Protein 2WKK (pdb70)

Radius of gyration: 25.75 Å; Cα contacts (8 Å, |Δi|>4): 1675; chains: 4; bounding box: 74×41×67 Å

Solvent-accessible surface area: 24661 Å² total; per-residue (Å²): 72,2,21,15,0,71,37,100,80,84,17,158,12,91,114,73,3,88,48,19,2,1,0,12,4,28,2,28,46,49,58,81,179,7,28,67,0,21,0,13,0,23,6,91,43,96,20,10,5,0,19,0,3,0,55,29,87,86,71,23,0,1,1,4,6,65,99,101,144,30,93,110,30,103,81,72,114,34,78,32,49,149,26,17,77,76,66,34,1,25,3,20,0,15,2,6,21,69,20,7,10,0,20,10,33,104,53,99,10,24,52,0,89,32,81,25,152,77,56,2,16,8,0,11,0,61,10,188,77,16,0,16,15,52,0,0,0,0,8,19,14,46,85,30,7,56,19,0,27,82,49,4,25,16,0,73,43,95,82,91,19,160,10,114,100,76,2,92,57,27,2,0,0,12,4,26,3,25,32,53,63,90,188,9,25,64,0,16,0,20,0,22,6,91,45,96,19,14,4,0,20,0,3,0,46,32,82,106,76,10,0,1,0,4,6,66,99,100,141,30,92,114,30,109,83,68,133,31,78,32,58,156,25,15,110,76,73,37,1,24,2,21,0,13,2,10,32,61,37,7,9,0,18,8,14,90,50,90,12,20,56,0,92,42,86,28,197,76,56,2,14,10,0,16,2,78,4,189,82,17,1,7,13,47,0,0,0,0,8,20,14,44,99,24,10,60,20,2,20,97,73,3,21,15,0,76,43,94,83,88,17,159,10,121,118,74,3,92,56,28,2,1,0,14,4,28,3,23,33,49,62,85,144,8,28,64,0,20,0,12,0,22,6,91,43,101,20,13,4,0,20,0,3,0,47,32,82,104,76,12,0,2,0,3,6,65,98,101,143,32,93,109,30,106,82,66,129,33,85,33,52,154,29,17,105,74,71,38,2,24,2,24,0,16,2,8,32,76,20,7,11,0,24,5,10,102,48,94,13,23,53,0,89,50,86,24,127,74,58,2,19,8,0,9,0,61,9,187,91,15,0,9,13,46,0,0,0,0,8,21,16,45,95,25,7,58,18,0,25,78,48,2,17,14,0,77,43,88,84,89,19,154,11,118,118,73,3,88,46,17,2,0,0,14,3,27,3,27,34,56,61,92,180,8,27,66,0,19,0,12,0,22,6,95,44,98,21,13,5,0,21,0,3,0,51,38,82,94,76,9,0,1,1,3,4,65,97,101,142,34,92,109,32,105,83,67,120,32,82,34,51,149,29,18,79,74,71,38,1,25,2,21,0,13,2,9,31,77,16,6,8,0,24,13,37,102,58,98,11,23,51,0,87,47,82,25,203,77,57,2,13,9,0,9,0,60,7,168,84,14,2,7,15,47,0,0,0,0,8,19,7,44,85,27,12,60,17,3,13,108

Organism: Coprinopsis cinerea (NCBI:txid5346)

Structure (mmCIF, N/CA/C/O backbone):
data_2WKK
#
_entry.id   2WKK
#
_cell.length_a   66.210
_cell.length_b   80.620
_cell.length_c   120.630
_cell.angle_alpha   90.00
_cell.angle_beta   90.00
_cell.angle_gamma   90.00
#
_symmetry.space_group_name_H-M   'P 21 21 21'
#
loop_
_entity.id
_entity.type
_entity.pdbx_description
1 polymer GALECTIN-2
2 branched beta-D-galactopyranose-(1-4)-alpha-L-fucopyranose
3 branched beta-D-galactopyranose-(1-4)-alpha-L-fucopyranose-(1-6)-2-acetamido-2-deoxy-beta-D-glucopyranose
4 branched beta-D-galactopyranose-(1-2)-alpha-L-fucopyranose
5 non-polymer GLYCEROL
6 non-polymer 'MAGNESIUM ION'
7 water water
#
loop_
_atom_site.group_PDB
_atom_site.id
_atom_site.type_symbol
_atom_site.label_atom_id
_atom_site.label_alt_id
_atom_site.label_comp_id
_atom_site.label_asym_id
_atom_site.label_entity_id
_atom_site.label_seq_id
_atom_site.pdbx_PDB_ins_code
_atom_site.Cartn_x
_atom_site.Cartn_y
_atom_site.Cartn_z
_atom_site.occupancy
_atom_site.B_iso_or_equiv
_atom_site.auth_seq_id
_atom_site.auth_comp_id
_atom_site.auth_asym_id
_atom_site.auth_atom_id
_atom_site.pdbx_PDB_model_num
ATOM 1 N N . MET A 1 1 ? 6.629 -24.927 21.875 1.00 13.29 1 MET A N 1
ATOM 2 C CA . MET A 1 1 ? 6.573 -25.326 20.472 1.00 11.96 1 MET A CA 1
ATOM 3 C C . MET A 1 1 ? 6.580 -24.091 19.570 1.00 12.14 1 MET A C 1
ATOM 4 O O . MET A 1 1 ? 5.777 -23.174 19.762 1.00 11.87 1 MET A O 1
ATOM 9 N N . LEU A 1 2 ? 7.493 -24.072 18.597 1.00 11.38 2 LEU A N 1
ATOM 10 C CA . LEU A 1 2 ? 7.632 -22.959 17.659 1.00 10.86 2 LEU A CA 1
ATOM 11 C C . LEU A 1 2 ? 6.857 -23.208 16.373 1.00 12.04 2 LEU A C 1
ATOM 12 O O . LEU A 1 2 ? 6.980 -24.276 15.760 1.00 12.92 2 LEU A O 1
ATOM 17 N N . TYR A 1 3 ? 6.059 -22.218 15.972 1.00 11.45 3 TYR A N 1
ATOM 18 C CA . TYR A 1 3 ? 5.374 -22.248 14.686 1.00 11.09 3 TYR A CA 1
ATOM 19 C C . TYR A 1 3 ? 5.713 -20.996 13.893 1.00 9.57 3 TYR A C 1
ATOM 20 O O . TYR A 1 3 ? 5.976 -19.931 14.462 1.00 10.41 3 TYR A O 1
ATOM 29 N N . HIS A 1 4 ? 5.702 -21.130 12.571 1.00 10.95 4 HIS A N 1
ATOM 30 C CA . HIS A 1 4 ? 5.771 -19.977 11.686 1.00 11.71 4 HIS A CA 1
ATOM 31 C C . HIS A 1 4 ? 4.406 -19.799 11.026 1.00 12.40 4 HIS A C 1
ATOM 32 O O . HIS A 1 4 ? 3.978 -20.596 10.179 1.00 14.73 4 HIS A O 1
ATOM 39 N N . LEU A 1 5 ? 3.720 -18.748 11.451 1.00 10.85 5 LEU A N 1
ATOM 40 C CA . LEU A 1 5 ? 2.360 -18.481 11.015 1.00 10.36 5 LEU A CA 1
ATOM 41 C C . LEU A 1 5 ? 2.369 -17.425 9.920 1.00 10.76 5 LEU A C 1
ATOM 42 O O . LEU A 1 5 ? 2.695 -16.261 10.170 1.00 11.81 5 LEU A O 1
ATOM 47 N N . PHE A 1 6 ? 2.029 -17.841 8.699 1.00 11.24 6 PHE A N 1
ATOM 48 C CA . PHE A 1 6 ? 2.064 -16.936 7.552 1.00 10.68 6 PHE A CA 1
ATOM 49 C C . PHE A 1 6 ? 0.767 -16.155 7.368 1.00 10.73 6 PHE A C 1
ATOM 50 O O . PHE A 1 6 ? -0.311 -16.617 7.761 1.00 11.59 6 PHE A O 1
ATOM 58 N N . VAL A 1 7 ? 0.876 -14.974 6.761 1.00 10.93 7 VAL A N 1
ATOM 59 C CA . VAL A 1 7 ? -0.301 -14.163 6.438 1.00 12.91 7 VAL A CA 1
ATOM 60 C C . VAL A 1 7 ? -1.255 -14.933 5.525 1.00 12.10 7 VAL A C 1
ATOM 61 O O . VAL A 1 7 ? -0.825 -15.598 4.569 1.00 12.20 7 VAL A O 1
ATOM 65 N N . ASN A 1 8 ? -2.551 -14.816 5.815 1.00 10.86 8 ASN A N 1
ATOM 66 C CA . ASN A 1 8 ? -3.608 -15.504 5.068 1.00 12.01 8 ASN A CA 1
ATOM 67 C C . ASN A 1 8 ? -3.418 -17.016 5.098 1.00 11.69 8 ASN A C 1
ATOM 68 O O . ASN A 1 8 ? -3.617 -17.711 4.097 1.00 15.90 8 ASN A O 1
ATOM 73 N N . ASN A 1 9 ? -3.051 -17.510 6.276 1.00 12.15 9 ASN A N 1
ATOM 74 C CA . ASN A 1 9 ? -2.783 -18.924 6.481 1.00 11.93 9 ASN A CA 1
ATOM 75 C C . ASN A 1 9 ? -3.039 -19.214 7.957 1.00 11.41 9 ASN A C 1
ATOM 76 O O . ASN A 1 9 ? -3.540 -18.355 8.692 1.00 12.61 9 ASN A O 1
ATOM 81 N N . GLN A 1 10 ? -2.733 -20.429 8.386 1.00 12.28 10 GLN A N 1
ATOM 82 C CA . GLN A 1 10 ? -2.955 -20.814 9.775 1.00 11.69 10 GLN A CA 1
ATOM 83 C C . GLN A 1 10 ? -1.918 -21.849 10.153 1.00 12.40 10 GLN A C 1
ATOM 84 O O . GLN A 1 10 ? -1.221 -22.392 9.289 1.00 13.58 10 GLN A O 1
ATOM 90 N N . VAL A 1 11 ? -1.805 -22.105 11.448 1.00 12.31 11 VAL A N 1
ATOM 91 C CA . VAL A 1 11 ? -1.018 -23.232 11.924 1.00 12.38 11 VAL A CA 1
ATOM 92 C C . VAL A 1 11 ? -1.910 -24.147 12.756 1.00 12.82 11 VAL A C 1
ATOM 93 O O . VAL A 1 11 ? -2.676 -23.682 13.605 1.00 14.36 11 VAL A O 1
ATOM 97 N N . LYS A 1 12 ? -1.835 -25.444 12.468 1.00 13.16 12 LYS A N 1
ATOM 98 C CA . LYS A 1 12 ? -2.510 -26.466 13.260 1.00 14.32 12 LYS A CA 1
ATOM 99 C C . LYS A 1 12 ? -1.631 -26.810 14.449 1.00 14.41 12 LYS A C 1
ATOM 100 O O . LYS A 1 12 ? -0.472 -27.225 14.287 1.00 14.43 12 LYS A O 1
ATOM 106 N N . LEU A 1 13 ? -2.178 -26.644 15.648 1.00 13.27 13 LEU A N 1
ATOM 107 C CA . LEU A 1 13 ? -1.392 -26.851 16.864 1.00 12.74 13 LEU A CA 1
ATOM 108 C C . LEU A 1 13 ? -1.177 -28.335 17.136 1.00 14.65 13 LEU A C 1
ATOM 109 O O . LEU A 1 13 ? -2.058 -29.163 16.872 1.00 17.00 13 LEU A O 1
ATOM 114 N N . GLN A 1 14 ? -0.005 -28.662 17.671 1.00 15.10 14 GLN A N 1
ATOM 115 C CA . GLN A 1 14 ? 0.334 -30.038 18.002 1.00 15.70 14 GLN A CA 1
ATOM 116 C C . GLN A 1 14 ? -0.518 -30.556 19.157 1.00 16.40 14 GLN A C 1
ATOM 117 O O . GLN A 1 14 ? -0.779 -31.755 19.260 1.00 19.25 14 GLN A O 1
ATOM 120 N N . ASN A 1 15 ? -0.935 -29.638 20.024 1.00 15.79 15 ASN A N 1
ATOM 121 C CA . ASN A 1 15 ? -1.754 -29.945 21.188 1.00 18.25 15 ASN A CA 1
ATOM 122 C C . ASN A 1 15 ? -2.780 -28.847 21.355 1.00 15.62 15 ASN A C 1
ATOM 123 O O . ASN A 1 15 ? -2.565 -27.739 20.872 1.00 16.78 15 ASN A O 1
ATOM 128 N N . ASP A 1 16 ? -3.884 -29.143 22.038 1.00 16.15 16 ASP A N 1
ATOM 129 C CA . ASP A 1 16 ? -4.909 -28.134 22.271 1.00 16.39 16 ASP A CA 1
ATOM 130 C C . ASP A 1 16 ? -4.354 -26.931 23.021 1.00 15.22 16 ASP A C 1
ATOM 131 O O . ASP A 1 16 ? -3.566 -27.080 23.961 1.00 16.46 16 ASP A O 1
ATOM 136 N N . PHE A 1 17 ? -4.756 -25.740 22.593 1.00 13.71 17 PHE A N 1
ATOM 137 C CA . PHE A 1 17 ? -4.542 -24.517 23.363 1.00 13.08 17 PHE A CA 1
ATOM 138 C C . PHE A 1 17 ? -5.692 -24.432 24.358 1.00 12.55 17 PHE A C 1
ATOM 139 O O . PHE A 1 17 ? -6.851 -24.279 23.960 1.00 14.20 17 PHE A O 1
ATOM 147 N N . LYS A 1 18 ? -5.370 -24.542 25.644 1.00 13.01 18 LYS A N 1
ATOM 148 C CA . LYS A 1 18 ? -6.369 -24.742 26.690 1.00 13.41 18 LYS A CA 1
ATOM 149 C C . LYS A 1 18 ? -5.896 -24.035 27.959 1.00 13.28 18 LYS A C 1
ATOM 150 O O . LYS A 1 18 ? -4.834 -23.417 27.953 1.00 13.64 18 LYS A O 1
ATOM 156 N N . PRO A 1 19 ? -6.664 -24.126 29.057 1.00 13.68 19 PRO A N 1
ATOM 157 C CA . PRO A 1 19 ? -6.230 -23.399 30.254 1.00 13.93 19 PRO A CA 1
ATOM 158 C C . PRO A 1 19 ? -4.759 -23.634 30.627 1.00 13.33 19 PRO A C 1
ATOM 159 O O . PRO A 1 19 ? -4.275 -24.769 30.600 1.00 14.43 19 PRO A O 1
ATOM 163 N N . GLU A 1 20 ? -4.081 -22.540 30.971 1.00 12.55 20 GLU A N 1
ATOM 164 C CA . GLU A 1 20 ? -2.642 -22.495 31.265 1.00 12.32 20 GLU A CA 1
ATOM 165 C C . GLU A 1 20 ? -1.787 -22.260 30.019 1.00 11.95 20 GLU A C 1
ATOM 166 O O . GLU A 1 20 ? -0.619 -21.882 30.138 1.00 13.50 20 GLU A O 1
ATOM 172 N N . SER A 1 21 ? -2.356 -22.461 28.829 1.00 11.64 21 SER A N 1
ATOM 173 C CA . SER A 1 21 ? -1.582 -22.277 27.598 1.00 10.29 21 SER A CA 1
ATOM 174 C C . SER A 1 21 ? -1.209 -20.824 27.349 1.00 10.12 21 SER A C 1
ATOM 175 O O . SER A 1 21 ? -1.960 -19.908 27.696 1.00 11.46 21 SER A O 1
ATOM 178 N N . VAL A 1 22 ? -0.047 -20.626 26.732 1.00 10.98 22 VAL A N 1
ATOM 179 C CA . VAL A 1 22 ? 0.458 -19.294 26.419 1.00 11.00 22 VAL A CA 1
ATOM 180 C C . VAL A 1 22 ? 0.913 -19.265 24.965 1.00 10.99 22 VAL A C 1
ATOM 181 O O . VAL A 1 22 ? 1.655 -20.145 24.541 1.00 11.05 22 VAL A O 1
ATOM 185 N N . ALA A 1 23 ? 0.476 -18.263 24.207 1.00 11.60 23 ALA A N 1
ATOM 186 C CA . ALA A 1 23 ? 0.933 -18.077 22.832 1.00 11.57 23 ALA A CA 1
ATOM 187 C C . ALA A 1 23 ? 1.653 -16.741 22.750 1.00 10.77 23 ALA A C 1
ATOM 188 O O . ALA A 1 23 ? 1.047 -15.699 22.980 1.00 12.26 23 ALA A O 1
ATOM 190 N N . ALA A 1 24 ? 2.948 -16.776 22.450 1.00 10.65 24 ALA A N 1
ATOM 191 C CA . ALA A 1 24 ? 3.737 -15.562 22.317 1.00 11.03 24 ALA A CA 1
ATOM 192 C C . ALA A 1 24 ? 3.999 -15.321 20.836 1.00 11.14 24 ALA A C 1
ATOM 193 O O . ALA A 1 24 ? 4.804 -16.014 20.214 1.00 11.33 24 ALA A O 1
ATOM 195 N N . ILE A 1 25 ? 3.286 -14.347 20.279 1.00 10.90 25 ILE A N 1
ATOM 196 C CA . ILE A 1 25 ? 3.380 -14.016 18.862 1.00 9.84 25 ILE A CA 1
ATOM 197 C C . ILE A 1 25 ? 4.329 -12.836 18.720 1.00 10.34 25 ILE A C 1
ATOM 198 O O . ILE A 1 25 ? 4.146 -11.812 19.384 1.00 12.28 25 ILE A O 1
ATOM 203 N N . ARG A 1 26 ? 5.343 -12.975 17.868 1.00 10.07 26 ARG A N 1
ATOM 204 C CA . ARG A 1 26 ? 6.318 -11.907 17.666 1.00 9.89 26 ARG A CA 1
ATOM 205 C C . ARG A 1 26 ? 6.563 -11.654 16.188 1.00 9.84 26 ARG A C 1
ATOM 206 O O . ARG A 1 26 ? 6.728 -12.588 15.409 1.00 10.55 26 ARG A O 1
ATOM 214 N N . SER A 1 27 ? 6.575 -10.380 15.818 1.00 10.12 27 SER A N 1
ATOM 215 C CA . SER A 1 27 ? 6.802 -9.969 14.443 1.00 8.90 27 SER A CA 1
ATOM 216 C C . SER A 1 27 ? 8.229 -9.461 14.253 1.00 10.46 27 SER A C 1
ATOM 217 O O . SER A 1 27 ? 8.785 -8.809 15.140 1.00 11.76 27 SER A O 1
ATOM 220 N N . SER A 1 28 ? 8.815 -9.756 13.099 1.00 10.68 28 SER A N 1
ATOM 221 C CA . SER A 1 28 ? 10.153 -9.260 12.787 1.00 11.47 28 SER A CA 1
ATOM 222 C C . SER A 1 28 ? 10.111 -7.849 12.203 1.00 12.36 28 SER A C 1
ATOM 223 O O . SER A 1 28 ? 11.158 -7.254 11.926 1.00 14.64 28 SER A O 1
ATOM 226 N N . ALA A 1 29 ? 8.903 -7.325 11.994 1.00 11.54 29 ALA A N 1
ATOM 227 C CA . ALA A 1 29 ? 8.750 -5.987 11.435 1.00 12.25 29 ALA A CA 1
ATOM 228 C C . ALA A 1 29 ? 7.476 -5.290 11.891 1.00 11.70 29 ALA A C 1
ATOM 229 O O . ALA A 1 29 ? 6.566 -5.901 12.450 1.00 14.01 29 ALA A O 1
ATOM 231 N N . PHE A 1 30 ? 7.425 -3.991 11.648 1.00 13.40 30 PHE A N 1
ATOM 232 C CA . PHE A 1 30 ? 6.206 -3.243 11.881 1.00 14.16 30 PHE A CA 1
ATOM 233 C C . PHE A 1 30 ? 6.002 -2.307 10.706 1.00 14.71 30 PHE A C 1
ATOM 234 O O . PHE A 1 30 ? 6.831 -1.429 10.455 1.00 17.51 30 PHE A O 1
ATOM 242 N N . ASN A 1 31 ? 4.921 -2.523 9.962 1.00 14.05 31 ASN A N 1
ATOM 243 C CA . ASN A 1 31 ? 4.575 -1.634 8.858 1.00 15.67 31 ASN A CA 1
ATOM 244 C C . ASN A 1 31 ? 3.488 -0.680 9.304 1.00 16.32 31 ASN A C 1
ATOM 245 O O . ASN A 1 31 ? 2.314 -1.022 9.265 1.00 15.58 31 ASN A O 1
ATOM 250 N N . SER A 1 32 ? 3.871 0.518 9.732 1.00 17.90 32 SER A N 1
ATOM 251 C CA . SER A 1 32 ? 2.885 1.432 10.309 1.00 19.29 32 SER A CA 1
ATOM 252 C C . SER A 1 32 ? 1.817 1.880 9.307 1.00 19.32 32 SER A C 1
ATOM 253 O O . SER A 1 32 ? 0.768 2.385 9.713 1.00 22.36 32 SER A O 1
ATOM 256 N N . LYS A 1 33 ? 2.077 1.690 8.012 1.00 18.24 33 LYS A N 1
ATOM 257 C CA . LYS A 1 33 ? 1.082 1.973 6.971 1.00 19.30 33 LYS A CA 1
ATOM 258 C C . LYS A 1 33 ? 0.166 0.779 6.679 1.00 18.71 33 LYS A C 1
ATOM 259 O O . LYS A 1 33 ? -0.661 0.828 5.762 1.00 21.13 33 LYS A O 1
ATOM 265 N N . GLY A 1 34 ? 0.317 -0.294 7.447 1.00 16.81 34 GLY A N 1
ATOM 266 C CA . GLY A 1 34 ? -0.479 -1.492 7.253 1.00 16.34 34 GLY A CA 1
ATOM 267 C C . GLY A 1 34 ? -1.957 -1.274 7.504 1.00 15.94 34 GLY A C 1
ATOM 268 O O . GLY A 1 34 ? -2.364 -0.272 8.098 1.00 17.56 34 GLY A O 1
ATOM 269 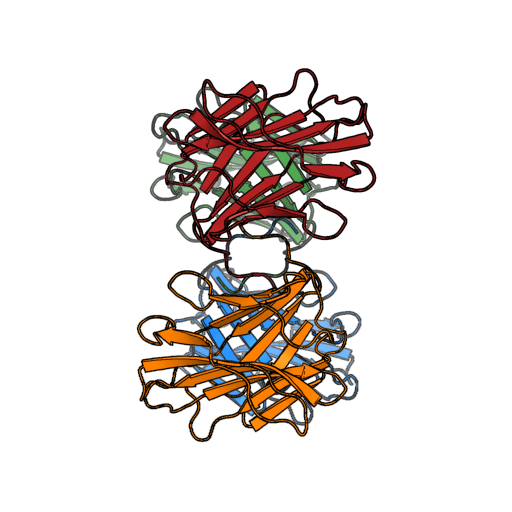N N . GLY A 1 35 ? -2.765 -2.221 7.043 1.00 14.54 35 GLY A N 1
ATOM 270 C CA . GLY A 1 35 ? -4.206 -2.150 7.206 1.00 13.51 35 GLY A CA 1
ATOM 271 C C . GLY A 1 35 ? -4.666 -3.108 8.282 1.00 12.01 35 GLY A C 1
ATOM 272 O O . GLY A 1 35 ? -3.861 -3.619 9.069 1.00 13.34 35 GLY A O 1
ATOM 273 N N . THR A 1 36 ? -5.969 -3.354 8.315 1.00 12.23 36 THR A N 1
ATOM 274 C CA . THR A 1 36 ? -6.545 -4.250 9.303 1.00 11.62 36 THR A CA 1
ATOM 275 C C . THR A 1 36 ? -5.875 -5.618 9.279 1.00 11.55 36 THR A C 1
ATOM 276 O O . THR A 1 36 ? -5.735 -6.247 8.223 1.00 13.13 36 THR A O 1
ATOM 280 N N . THR A 1 37 ? -5.473 -6.075 10.462 1.00 10.90 37 THR A N 1
ATOM 281 C CA . THR A 1 37 ? -4.695 -7.292 10.607 1.00 10.69 37 THR A CA 1
ATOM 282 C C . THR A 1 37 ? -5.364 -8.144 11.674 1.00 10.51 37 THR A C 1
ATOM 283 O O . THR A 1 37 ? -5.643 -7.660 12.765 1.00 11.66 37 THR A O 1
ATOM 287 N N . VAL A 1 38 ? -5.619 -9.410 11.358 1.00 11.19 38 VAL A N 1
ATOM 288 C CA . VAL A 1 38 ? -6.448 -10.277 12.198 1.00 11.62 38 VAL A CA 1
ATOM 289 C C . VAL A 1 38 ? -5.722 -11.539 12.652 1.00 10.86 38 VAL A C 1
ATOM 290 O O . VAL A 1 38 ? -5.038 -12.180 11.857 1.00 10.78 38 VAL A O 1
ATOM 294 N N . PHE A 1 39 ? -5.882 -11.892 13.930 1.00 10.59 39 PHE A N 1
ATOM 295 C CA . PHE A 1 39 ? -5.521 -13.217 14.429 1.00 10.34 39 PHE A CA 1
ATOM 296 C C . PHE A 1 39 ? -6.754 -13.891 14.990 1.00 10.32 39 PHE A C 1
ATOM 297 O O . PHE A 1 39 ? -7.518 -13.268 15.732 1.00 11.92 39 PHE A O 1
ATOM 305 N N . ASN A 1 40 ? -6.939 -15.161 14.647 1.00 10.46 40 ASN A N 1
ATOM 306 C CA . ASN A 1 40 ? -8.056 -15.950 15.169 1.00 11.01 40 ASN A CA 1
ATOM 307 C C . ASN A 1 40 ? -7.580 -17.215 15.864 1.00 10.67 40 ASN A C 1
ATOM 308 O O . ASN A 1 40 ? -6.707 -17.916 15.358 1.00 12.65 40 ASN A O 1
ATOM 313 N N . PHE A 1 41 ? -8.164 -17.512 17.018 1.00 9.90 41 PHE A N 1
ATOM 314 C CA . PHE A 1 41 ? -7.970 -18.806 17.655 1.00 11.47 41 PHE A CA 1
ATOM 315 C C . PHE A 1 41 ? -9.188 -19.656 17.339 1.00 12.11 41 PHE A C 1
ATOM 316 O O . PHE A 1 41 ? -10.307 -19.281 17.681 1.00 12.64 41 PHE A O 1
ATOM 324 N N . LEU A 1 42 ? -8.964 -20.778 16.661 1.00 11.63 42 LEU A N 1
ATOM 325 C CA . LEU A 1 42 ? -10.044 -21.610 16.128 1.00 12.89 42 LEU A CA 1
ATOM 326 C C . LEU A 1 42 ? -10.106 -22.958 16.825 1.00 13.45 42 LEU A C 1
ATOM 327 O O . LEU A 1 42 ? -9.072 -23.564 17.113 1.00 13.98 42 LEU A O 1
ATOM 332 N N . SER A 1 43 ? -11.319 -23.436 17.081 1.00 13.30 43 SER A N 1
ATOM 333 C CA . SER A 1 43 ? -11.499 -24.790 17.586 1.00 14.60 43 SER A CA 1
ATOM 334 C C . SER A 1 43 ? -11.366 -25.781 16.441 1.00 15.41 43 SER A C 1
ATOM 335 O O . SER A 1 43 ? -11.278 -25.388 15.274 1.00 16.27 43 SER A O 1
ATOM 338 N N . ALA A 1 44 ? -11.355 -27.068 16.772 1.00 15.10 44 ALA A N 1
ATOM 339 C CA . ALA A 1 44 ? -11.301 -28.109 15.750 1.00 15.83 44 ALA A CA 1
ATOM 340 C C . ALA A 1 44 ? -12.502 -28.011 14.804 1.00 18.28 44 ALA A C 1
ATOM 341 O O . ALA A 1 44 ? -12.404 -28.348 13.624 1.00 21.83 44 ALA A O 1
ATOM 343 N N . GLY A 1 45 ? -13.635 -27.556 15.331 1.00 17.01 45 GLY A N 1
ATOM 344 C CA . GLY A 1 45 ? -14.841 -27.395 14.536 1.00 19.63 45 GLY A CA 1
ATOM 345 C C . GLY A 1 45 ? -14.895 -26.068 13.794 1.00 18.78 45 GLY A C 1
ATOM 346 O O . GLY A 1 45 ? -15.920 -25.713 13.204 1.00 20.98 45 GLY A O 1
ATOM 347 N N . GLU A 1 46 ? -13.789 -25.332 13.837 1.00 17.66 46 GLU A N 1
ATOM 348 C CA . GLU A 1 46 ? -13.646 -24.062 13.123 1.00 17.68 46 GLU A CA 1
ATOM 349 C C . GLU A 1 46 ? -14.506 -22.931 13.688 1.00 16.51 46 GLU A C 1
ATOM 350 O O . GLU A 1 46 ? -14.829 -21.960 12.995 1.00 16.54 46 GLU A O 1
ATOM 356 N N . ASN A 1 47 ? -14.845 -23.045 14.965 1.00 14.98 47 ASN A N 1
ATOM 357 C CA . ASN A 1 47 ? -15.445 -21.931 15.679 1.00 13.58 47 ASN A CA 1
ATOM 358 C C . ASN A 1 47 ? -14.347 -20.943 16.031 1.00 13.30 47 ASN A C 1
ATOM 359 O O . ASN A 1 47 ? -13.240 -21.345 16.402 1.00 14.55 47 ASN A O 1
ATOM 364 N N . ILE A 1 48 ? -14.631 -19.654 15.877 1.00 12.30 48 ILE A N 1
ATOM 365 C CA . ILE A 1 48 ? -13.655 -18.627 16.224 1.00 13.86 48 ILE A CA 1
ATOM 366 C C . ILE A 1 48 ? -13.810 -18.267 17.694 1.00 12.84 48 ILE A C 1
ATOM 367 O O . ILE A 1 48 ? -14.694 -17.495 18.074 1.00 12.48 48 ILE A O 1
ATOM 372 N N . LEU A 1 49 ? -12.954 -18.861 18.521 1.00 12.21 49 LEU A N 1
ATOM 373 C CA . LEU A 1 49 ? -13.024 -18.696 19.971 1.00 11.65 49 LEU A CA 1
ATOM 374 C C . LEU A 1 49 ? -12.606 -17.295 20.383 1.00 12.23 49 LEU A C 1
ATOM 375 O O . LEU A 1 49 ? -13.216 -16.680 21.259 1.00 13.31 49 LEU A O 1
ATOM 380 N N . LEU A 1 50 ? -11.540 -16.811 19.758 1.00 10.84 50 LEU A N 1
ATOM 381 C CA . LEU A 1 50 ? -11.033 -15.471 20.014 1.00 9.94 50 LEU A CA 1
ATOM 382 C C . LEU A 1 50 ? -10.606 -14.852 18.696 1.00 10.85 50 LEU A C 1
ATOM 383 O O . LEU A 1 50 ? -9.754 -15.392 17.993 1.00 12.23 50 LEU A O 1
ATOM 388 N N . HIS A 1 51 ? -11.219 -13.723 18.368 1.00 11.18 51 HIS A N 1
ATOM 389 C CA . HIS A 1 51 ? -10.926 -12.956 17.161 1.00 10.77 51 HIS A CA 1
ATOM 390 C C . HIS A 1 51 ? -10.295 -11.652 17.618 1.00 11.11 51 HIS A C 1
ATOM 391 O O . HIS A 1 51 ? -10.836 -10.961 18.485 1.00 12.11 51 HIS A O 1
ATOM 398 N N . ILE A 1 52 ? -9.134 -11.336 17.054 1.00 10.12 52 ILE A N 1
ATOM 399 C CA . ILE A 1 52 ? -8.459 -10.083 17.346 1.00 10.44 52 ILE A CA 1
ATOM 400 C C . ILE A 1 52 ? -8.289 -9.313 16.039 1.00 10.66 52 ILE A C 1
ATOM 401 O O . ILE A 1 52 ? -7.522 -9.722 15.174 1.00 11.47 52 ILE A O 1
ATOM 406 N N . SER A 1 53 ? -9.025 -8.214 15.893 1.00 10.75 53 SER A N 1
ATOM 407 C CA . SER A 1 53 ? -9.005 -7.424 14.669 1.00 10.92 53 SER A CA 1
ATOM 408 C C . SER A 1 53 ? -8.329 -6.095 14.956 1.00 9.68 53 SER A C 1
ATOM 409 O O . SER A 1 53 ? -8.887 -5.252 15.654 1.00 10.91 53 SER A O 1
ATOM 412 N N . ILE A 1 54 ? -7.107 -5.932 14.443 1.00 10.01 54 ILE A N 1
ATOM 413 C CA . ILE A 1 54 ? -6.287 -4.753 14.716 1.00 10.67 54 ILE A CA 1
ATOM 414 C C . ILE A 1 54 ? -6.457 -3.758 13.577 1.00 11.13 54 ILE A C 1
ATOM 415 O O . ILE A 1 54 ? -6.074 -4.047 12.438 1.00 12.13 54 ILE A O 1
ATOM 420 N N . ARG A 1 55 ? -7.040 -2.597 13.880 1.00 12.34 55 ARG A N 1
ATOM 421 C CA . ARG A 1 55 ? -7.501 -1.662 12.845 1.00 11.76 55 ARG A CA 1
ATOM 422 C C . ARG A 1 55 ? -6.873 -0.276 12.970 1.00 12.22 55 ARG A C 1
ATOM 423 O O . ARG A 1 55 ? -7.427 0.621 13.617 1.00 13.18 55 ARG A O 1
ATOM 431 N N . PRO A 1 56 ? -5.714 -0.088 12.338 1.00 12.58 56 PRO A N 1
ATOM 432 C CA . PRO A 1 56 ? -5.027 1.196 12.502 1.00 14.88 56 PRO A CA 1
ATOM 433 C C . PRO A 1 56 ? -5.857 2.377 12.023 1.00 15.41 56 PRO A C 1
ATOM 434 O O . PRO A 1 56 ? -5.839 3.424 12.679 1.00 16.75 56 PRO A O 1
ATOM 438 N N . GLY A 1 57 ? -6.579 2.211 10.914 1.00 15.37 57 GLY A N 1
ATOM 439 C CA . GLY A 1 57 ? -7.354 3.298 10.335 1.00 17.30 57 GLY A CA 1
ATOM 440 C C . GLY A 1 57 ? -8.515 3.745 11.203 1.00 19.64 57 GLY A C 1
ATOM 441 O O . GLY A 1 57 ? -8.917 4.906 11.178 1.00 21.88 57 GLY A O 1
ATOM 442 N N . GLU A 1 58 ? -9.067 2.814 11.968 1.00 17.40 58 GLU A N 1
ATOM 443 C CA A GLU A 1 58 ? -10.168 3.125 12.862 0.40 17.31 58 GLU A CA 1
ATOM 444 C CA B GLU A 1 58 ? -10.171 3.121 12.864 0.60 16.70 58 GLU A CA 1
ATOM 445 C C . GLU A 1 58 ? -9.663 3.393 14.274 1.00 15.43 58 GLU A C 1
ATOM 446 O O . GLU A 1 58 ? -10.433 3.778 15.158 1.00 16.46 58 GLU A O 1
ATOM 457 N N . ASN A 1 59 ? -8.362 3.194 14.471 1.00 13.76 59 ASN A N 1
ATOM 458 C CA . ASN A 1 59 ? -7.719 3.357 15.776 1.00 13.81 59 ASN A CA 1
ATOM 459 C C . ASN A 1 59 ? -8.330 2.487 16.868 1.00 13.27 59 ASN A C 1
ATOM 460 O O . ASN A 1 59 ? -8.452 2.919 18.014 1.00 13.78 59 ASN A O 1
ATOM 465 N N . VAL A 1 60 ? -8.696 1.258 16.512 1.00 13.16 60 VAL A N 1
ATOM 466 C CA . VAL A 1 60 ? -9.237 0.316 17.483 1.00 12.26 60 VAL A CA 1
ATOM 467 C C . VAL A 1 60 ? -8.689 -1.085 17.290 1.00 12.19 60 VAL A C 1
ATOM 468 O O . VAL A 1 60 ? -8.259 -1.469 16.192 1.00 11.93 60 VAL A O 1
ATOM 472 N N . ILE A 1 61 ? -8.703 -1.841 18.379 1.00 11.52 61 ILE A N 1
ATOM 473 C CA . ILE A 1 61 ? -8.519 -3.277 18.325 1.00 9.90 61 ILE A CA 1
ATOM 474 C C . ILE A 1 61 ? -9.829 -3.869 18.821 1.00 12.01 61 ILE A C 1
ATOM 475 O O . ILE A 1 61 ? -10.333 -3.484 19.881 1.00 12.25 61 ILE A O 1
ATOM 480 N N . VAL A 1 62 ? -10.384 -4.784 18.035 1.00 12.13 62 VAL A N 1
ATOM 481 C CA . VAL A 1 62 ? -11.697 -5.366 18.304 1.00 11.18 62 VAL A CA 1
ATOM 482 C C . VAL A 1 62 ? -11.564 -6.845 18.640 1.00 12.25 62 VAL A C 1
ATOM 483 O O . VAL A 1 62 ? -10.899 -7.593 17.918 1.00 12.59 62 VAL A O 1
ATOM 487 N N . PHE A 1 63 ? -12.197 -7.254 19.740 1.00 10.39 63 PHE A N 1
ATOM 488 C CA . PHE A 1 63 ? -12.243 -8.648 20.157 1.00 10.27 63 PHE A CA 1
ATOM 489 C C . PHE A 1 63 ? -13.659 -9.160 20.011 1.00 10.72 63 PHE A C 1
ATOM 490 O O . PHE A 1 63 ? -14.621 -8.446 20.316 1.00 12.98 63 PHE A O 1
ATOM 498 N N . ASN A 1 64 ? -13.785 -10.396 19.540 1.00 12.05 64 ASN A N 1
ATOM 499 C CA . ASN A 1 64 ? -15.099 -10.989 19.320 1.00 11.63 64 ASN A CA 1
ATOM 500 C C . ASN A 1 64 ? -14.959 -12.499 19.185 1.00 12.51 64 ASN A C 1
ATOM 501 O O . ASN A 1 64 ? -13.844 -13.032 19.256 1.00 12.58 64 ASN A O 1
ATOM 506 N N . SER A 1 65 ? -16.090 -13.182 19.029 1.00 11.17 65 SER A N 1
ATOM 507 C CA . SER A 1 65 ? -16.125 -14.627 18.820 1.00 12.39 65 SER A CA 1
ATOM 508 C C . SER A 1 65 ? -17.284 -14.923 17.889 1.00 12.22 65 SER A C 1
ATOM 509 O O . SER A 1 65 ? -18.253 -14.164 17.840 1.00 12.77 65 SER A O 1
ATOM 512 N N . ARG A 1 66 ? -17.213 -16.044 17.179 1.00 11.84 66 ARG A N 1
ATOM 513 C CA . ARG A 1 66 ? -18.385 -16.514 16.439 1.00 11.70 66 ARG A CA 1
ATOM 514 C C . ARG A 1 66 ? -18.266 -17.994 16.152 1.00 12.90 66 ARG A C 1
ATOM 515 O O . ARG A 1 66 ? -17.160 -18.529 16.093 1.00 14.16 66 ARG A O 1
ATOM 523 N N . LEU A 1 67 ? -19.402 -18.662 15.989 1.00 14.29 67 LEU A N 1
ATOM 524 C CA . LEU A 1 67 ? -19.381 -20.043 15.528 1.00 14.21 67 LEU A CA 1
ATOM 525 C C . LEU A 1 67 ? -19.017 -20.071 14.042 1.00 16.31 67 LEU A C 1
ATOM 526 O O . LEU A 1 67 ? -19.108 -19.050 13.342 1.00 16.25 67 LEU A O 1
ATOM 531 N N . LYS A 1 68 ? -18.611 -21.246 13.573 1.00 15.80 68 LYS A N 1
ATOM 532 C CA . LYS A 1 68 ? -18.153 -21.433 12.199 1.00 18.35 68 LYS A CA 1
ATOM 533 C C . LYS A 1 68 ? -19.039 -20.766 11.149 1.00 20.93 68 LYS A C 1
ATOM 534 O O . LYS A 1 68 ? -18.535 -20.076 10.257 1.00 23.47 68 LYS A O 1
ATOM 540 N N . ASN A 1 69 ? -20.349 -20.992 11.248 1.00 19.18 69 ASN A N 1
ATOM 541 C CA . ASN A 1 69 ? -21.316 -20.472 10.282 1.00 19.10 69 ASN A CA 1
ATOM 542 C C . ASN A 1 69 ? -22.104 -19.305 10.861 1.00 16.58 69 ASN A C 1
ATOM 543 O O . ASN A 1 69 ? -23.130 -18.885 10.306 1.00 17.04 69 ASN A O 1
ATOM 548 N N . GLY A 1 70 ? -21.637 -18.795 11.991 1.00 14.98 70 GLY A N 1
ATOM 549 C CA . GLY A 1 70 ? -22.437 -17.885 12.783 1.00 15.72 70 GLY A CA 1
ATOM 550 C C . GLY A 1 70 ? -22.140 -16.411 12.613 1.00 15.69 70 GLY A C 1
ATOM 551 O O . GLY A 1 70 ? -21.108 -16.007 12.053 1.00 17.12 70 GLY A O 1
ATOM 552 N N . ALA A 1 71 ? -23.062 -15.599 13.121 1.00 14.29 71 ALA A N 1
ATOM 553 C CA . ALA A 1 71 ? -22.881 -14.159 13.178 1.00 14.93 71 ALA A CA 1
ATOM 554 C C . ALA A 1 71 ? -21.916 -13.792 14.303 1.00 15.10 71 ALA A C 1
ATOM 555 O O . ALA A 1 71 ? -21.800 -14.505 1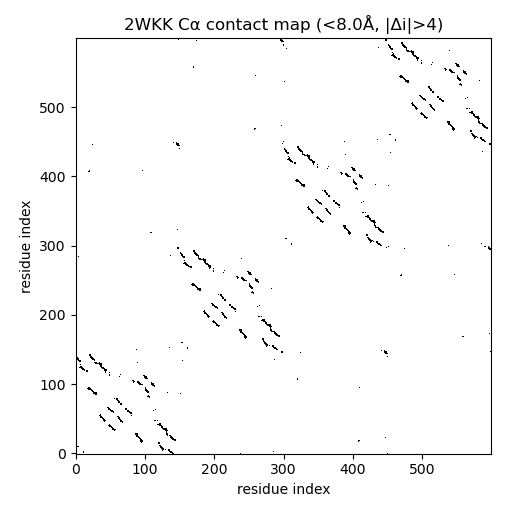5.302 1.00 14.77 71 ALA A O 1
ATOM 557 N N . TRP A 1 72 ? -21.235 -12.666 14.146 1.00 15.66 72 TRP A N 1
ATOM 558 C CA . TRP A 1 72 ? -20.421 -12.121 15.220 1.00 14.51 72 TRP A CA 1
ATOM 559 C C . TRP A 1 72 ? -21.298 -11.739 16.409 1.00 14.84 72 TRP A C 1
ATOM 560 O O . TRP A 1 72 ? -22.473 -11.395 16.248 1.00 15.71 72 TRP A O 1
ATOM 571 N N . GLY A 1 73 ? -20.714 -11.808 17.602 1.00 15.41 73 GLY A N 1
ATOM 572 C CA . GLY A 1 73 ? -21.365 -11.358 18.816 1.00 14.94 73 GLY A CA 1
ATOM 573 C C . GLY A 1 73 ? -21.085 -9.890 19.062 1.00 15.20 73 GLY A C 1
ATOM 574 O O . GLY A 1 73 ? -20.685 -9.167 18.147 1.00 16.04 73 GLY A O 1
ATOM 575 N N . PRO A 1 74 ? -21.300 -9.427 20.298 1.00 15.99 74 PRO A N 1
ATOM 576 C CA . PRO A 1 74 ? -20.994 -8.024 20.588 1.00 16.18 74 PRO A CA 1
ATOM 577 C C . PRO A 1 74 ? -19.485 -7.808 20.606 1.00 14.45 74 PRO A C 1
ATOM 578 O O . PRO A 1 74 ? -18.723 -8.691 21.010 1.00 15.55 74 PRO A O 1
ATOM 582 N N . GLU A 1 75 ? -19.058 -6.635 20.163 1.00 13.20 75 GLU A N 1
ATOM 583 C CA . GLU A 1 75 ? -17.638 -6.322 20.124 1.00 12.72 75 GLU A CA 1
ATOM 584 C C . GLU A 1 75 ? -17.131 -5.802 21.457 1.00 13.68 75 GLU A C 1
ATOM 585 O O . GLU A 1 75 ? -17.853 -5.119 22.193 1.00 17.01 75 GLU A O 1
ATOM 591 N N . GLU A 1 76 ? -15.882 -6.135 21.768 1.00 12.35 76 GLU A N 1
ATOM 592 C CA . GLU A 1 76 ? -15.202 -5.506 22.892 1.00 12.86 76 GLU A CA 1
ATOM 593 C C . GLU A 1 76 ? -14.025 -4.746 22.307 1.00 13.40 76 GLU A C 1
ATOM 594 O O . GLU A 1 76 ? -13.159 -5.347 21.679 1.00 14.59 76 GLU A O 1
ATOM 600 N N . ARG A 1 77 ? -14.027 -3.422 22.465 1.00 14.90 77 ARG A N 1
ATOM 601 C CA . ARG A 1 77 ? -13.055 -2.570 21.773 1.00 14.80 77 ARG A CA 1
ATOM 602 C C . ARG A 1 77 ? -12.096 -1.846 22.706 1.00 14.45 77 ARG A C 1
ATOM 603 O O . ARG A 1 77 ? -12.469 -1.439 23.809 1.00 15.49 77 ARG A O 1
ATOM 611 N N . ILE A 1 78 ? -10.862 -1.670 22.237 1.00 13.59 78 ILE A N 1
ATOM 612 C CA . ILE A 1 78 ? -9.880 -0.840 22.920 1.00 14.38 78 ILE A CA 1
ATOM 613 C C . ILE A 1 78 ? -9.159 0.010 21.872 1.00 13.08 78 ILE A C 1
ATOM 614 O O . ILE A 1 78 ? -9.214 -0.290 20.676 1.00 14.05 78 ILE A O 1
ATOM 619 N N . PRO A 1 79 ? -8.478 1.074 22.309 1.00 14.21 79 PRO A N 1
ATOM 620 C CA . PRO A 1 79 ? -7.729 1.882 21.342 1.00 14.27 79 PRO A CA 1
ATOM 621 C C . PRO A 1 79 ? -6.514 1.151 20.766 1.00 14.02 79 PRO A C 1
ATOM 622 O O . PRO A 1 79 ? -5.885 0.334 21.444 1.00 14.95 79 PRO A O 1
ATOM 626 N N . TYR A 1 80 ? -6.211 1.449 19.509 1.00 12.64 80 TYR A N 1
ATOM 627 C CA . TYR A 1 80 ? -5.049 0.901 18.815 1.00 12.32 80 TYR A CA 1
ATOM 628 C C . TYR A 1 80 ? -3.752 1.631 19.173 1.00 12.00 80 TYR A C 1
ATOM 629 O O . TYR A 1 80 ? -2.696 1.008 19.345 1.00 13.68 80 TYR A O 1
ATOM 638 N N . ALA A 1 81 ? -3.825 2.954 19.278 1.00 12.78 81 ALA A N 1
ATOM 639 C CA . ALA A 1 81 ? -2.623 3.747 19.516 1.00 12.98 81 ALA A CA 1
ATOM 640 C C . ALA A 1 81 ? -1.956 3.363 20.832 1.00 13.45 81 ALA A C 1
ATOM 641 O O . ALA A 1 81 ? -2.634 3.022 21.814 1.00 15.39 81 ALA A O 1
ATOM 643 N N . GLU A 1 82 ? -0.625 3.391 20.837 1.00 12.77 82 GLU A N 1
ATOM 644 C CA . GLU A 1 82 ? 0.152 3.185 22.054 1.00 14.98 82 GLU A CA 1
ATOM 645 C C . GLU A 1 82 ? 0.052 1.766 22.587 1.00 15.11 82 GLU A C 1
ATOM 646 O O . GLU A 1 82 ? 0.028 1.541 23.802 1.00 17.29 82 GLU A O 1
ATOM 652 N N . LYS A 1 83 ? 0.014 0.807 21.667 1.00 13.21 83 LYS A N 1
ATOM 653 C CA . LYS A 1 83 ? -0.033 -0.604 22.025 1.00 11.51 83 LYS A CA 1
ATOM 654 C C . LYS A 1 83 ? 1.172 -1.384 21.523 1.00 12.41 83 LYS A C 1
ATOM 655 O O . LYS A 1 83 ? 1.647 -2.280 22.209 1.00 12.56 83 LYS A O 1
ATOM 661 N N . PHE A 1 84 ? 1.644 -1.052 20.321 1.00 12.77 84 PHE A N 1
ATOM 662 C CA . PHE A 1 84 ? 2.696 -1.825 19.658 1.00 12.35 84 PHE A CA 1
ATOM 663 C C . PHE A 1 84 ? 4.036 -1.106 19.625 1.00 12.89 84 PHE A C 1
ATOM 664 O O . PHE A 1 84 ? 4.090 0.103 19.403 1.00 15.06 84 PHE A O 1
ATOM 672 N N . ARG A 1 85 ? 5.111 -1.866 19.827 1.00 13.04 85 ARG A N 1
ATOM 673 C CA . ARG A 1 85 ? 6.465 -1.323 19.858 1.00 13.71 85 ARG A CA 1
ATOM 674 C C . ARG A 1 85 ? 7.271 -1.806 18.652 1.00 12.39 85 ARG A C 1
ATOM 675 O O . ARG A 1 85 ? 7.605 -2.987 18.552 1.00 13.86 85 ARG A O 1
ATOM 680 N N . PRO A 1 86 ? 7.572 -0.895 17.720 1.00 14.27 86 PRO A N 1
ATOM 681 C CA . PRO A 1 86 ? 8.437 -1.260 16.594 1.00 15.14 86 PRO A CA 1
ATOM 682 C C . PRO A 1 86 ? 9.867 -1.437 17.093 1.00 15.86 86 PRO A C 1
ATOM 683 O O . PRO A 1 86 ? 10.227 -0.864 18.123 1.00 16.79 86 PRO A O 1
ATOM 687 N N . PRO A 1 87 ? 10.691 -2.205 16.369 1.00 15.31 87 PRO A N 1
ATOM 688 C CA . PRO A 1 87 ? 10.429 -2.907 15.107 1.00 14.41 87 PRO A CA 1
ATOM 689 C C . PRO A 1 87 ? 9.978 -4.355 15.275 1.00 13.42 87 PRO A C 1
ATOM 690 O O . PRO A 1 87 ? 9.736 -5.019 14.272 1.00 14.15 87 PRO A O 1
ATOM 694 N N . ASN A 1 88 ? 9.873 -4.841 16.508 1.00 12.78 88 ASN A N 1
ATOM 695 C CA . ASN A 1 88 ? 9.482 -6.227 16.753 1.00 12.74 88 ASN A CA 1
ATOM 696 C C . ASN A 1 88 ? 8.266 -6.281 17.673 1.00 12.72 88 ASN A C 1
ATOM 697 O O . ASN A 1 88 ? 8.370 -6.730 18.814 1.00 14.50 88 ASN A O 1
ATOM 702 N N . PRO A 1 89 ? 7.098 -5.840 17.185 1.00 11.43 89 PRO A N 1
ATOM 703 C CA . PRO A 1 89 ? 5.920 -5.823 18.062 1.00 12.56 89 PRO A CA 1
ATOM 704 C C . PRO A 1 89 ? 5.436 -7.235 18.410 1.00 11.98 89 PRO A C 1
ATOM 705 O O . PRO A 1 89 ? 5.763 -8.200 17.711 1.00 12.80 89 PRO A O 1
ATOM 709 N N . SER A 1 90 ? 4.671 -7.353 19.489 1.00 12.01 90 SER A N 1
ATOM 710 C CA . SER A 1 90 ? 4.244 -8.660 19.964 1.00 12.23 90 SER A CA 1
ATOM 711 C C . SER A 1 90 ? 2.807 -8.674 20.462 1.00 10.93 90 SER A C 1
ATOM 712 O O . SER A 1 90 ? 2.230 -7.634 20.791 1.00 13.06 90 SER A O 1
ATOM 715 N N . ILE A 1 91 ? 2.254 -9.881 20.516 1.00 10.33 91 ILE A N 1
ATOM 716 C CA . ILE A 1 91 ? 0.953 -10.137 21.107 1.00 10.80 91 ILE A CA 1
ATOM 717 C C . ILE A 1 91 ? 1.110 -11.418 21.901 1.00 10.25 91 ILE A C 1
ATOM 718 O O . ILE A 1 91 ? 1.579 -12.423 21.373 1.00 11.64 91 ILE A O 1
ATOM 723 N N . THR A 1 92 ? 0.728 -11.384 23.170 1.00 10.54 92 THR A N 1
ATOM 724 C CA . THR A 1 92 ? 0.790 -12.574 24.009 1.00 10.30 92 THR A CA 1
ATOM 725 C C . THR A 1 92 ? -0.612 -12.906 24.514 1.00 10.66 92 THR A C 1
ATOM 726 O O . THR A 1 92 ? -1.293 -12.052 25.075 1.00 13.00 92 THR A O 1
ATOM 730 N N . VAL A 1 93 ? -1.037 -14.144 24.289 1.00 9.52 93 VAL A N 1
ATOM 731 C CA . VAL A 1 93 ? -2.374 -14.595 24.669 1.00 10.42 93 VAL A CA 1
ATOM 732 C C . VAL A 1 93 ? -2.243 -15.735 25.666 1.00 11.24 93 VAL A C 1
ATOM 733 O O . VAL A 1 93 ? -1.497 -16.686 25.436 1.00 11.27 93 VAL A O 1
ATOM 737 N N . ILE A 1 94 ? -2.954 -15.630 26.785 1.00 10.85 94 ILE A N 1
ATOM 738 C CA . ILE A 1 94 ? -2.901 -16.651 27.826 1.00 10.89 94 ILE A CA 1
ATOM 739 C C . ILE A 1 94 ? -4.316 -17.077 28.169 1.00 12.06 94 ILE A C 1
ATOM 740 O O . ILE A 1 94 ? -5.204 -16.239 28.350 1.00 12.63 94 ILE A O 1
ATOM 745 N N . ASP A 1 95 ? -4.516 -18.386 28.242 1.00 10.91 95 ASP A N 1
ATOM 746 C CA . ASP A 1 95 ? -5.812 -18.957 28.572 1.00 12.20 95 ASP A CA 1
ATOM 747 C C . ASP A 1 95 ? -5.887 -19.146 30.087 1.00 11.74 95 ASP A C 1
ATOM 748 O O . ASP A 1 95 ? -5.134 -19.952 30.653 1.00 13.22 95 ASP A O 1
ATOM 753 N N . HIS A 1 96 ? -6.780 -18.397 30.740 1.00 11.35 96 HIS A N 1
ATOM 754 C CA . HIS A 1 96 ? -6.950 -18.472 32.197 1.00 12.16 96 HIS A CA 1
ATOM 755 C C . HIS A 1 96 ? -8.207 -19.238 32.615 1.00 14.69 96 HIS A C 1
ATOM 756 O O . HIS A 1 96 ? -8.717 -19.046 33.720 1.00 15.97 96 HIS A O 1
ATOM 763 N N . GLY A 1 97 ? -8.710 -20.091 31.731 1.00 15.30 97 GLY A N 1
ATOM 764 C CA . GLY A 1 97 ? -9.853 -20.924 32.060 1.00 15.08 97 GLY A CA 1
ATOM 765 C C . GLY A 1 97 ? -11.190 -20.294 31.718 1.00 15.60 97 GLY A C 1
ATOM 766 O O . GLY A 1 97 ? -11.886 -20.766 30.819 1.00 17.03 97 GLY A O 1
ATOM 767 N N . ASP A 1 98 ? -11.539 -19.223 32.427 1.00 14.73 98 ASP A N 1
ATOM 768 C CA . ASP A 1 98 ? -12.801 -18.530 32.210 1.00 15.02 98 ASP A CA 1
ATOM 769 C C . ASP A 1 98 ? -12.657 -17.350 31.258 1.00 13.80 98 ASP A C 1
ATOM 770 O O . ASP A 1 98 ? -13.659 -16.788 30.796 1.00 15.44 98 ASP A O 1
ATOM 775 N N A ARG A 1 99 ? -11.417 -16.973 30.964 0.61 13.69 99 ARG A N 1
ATOM 776 N N B ARG A 1 99 ? -11.412 -16.976 30.971 0.39 13.40 99 ARG A N 1
ATOM 777 C CA A ARG A 1 99 ? -11.163 -15.820 30.112 0.61 13.00 99 ARG A CA 1
ATOM 778 C CA B ARG A 1 99 ? -11.127 -15.787 30.177 0.39 12.47 99 ARG A CA 1
ATOM 779 C C A ARG A 1 99 ? -9.761 -15.886 29.536 0.61 12.41 99 ARG A C 1
ATOM 780 C C B ARG A 1 99 ? -9.751 -15.891 29.536 0.39 12.23 99 ARG A C 1
ATOM 781 O O A ARG A 1 99 ? -8.905 -16.614 30.045 0.61 13.26 99 ARG A O 1
ATOM 782 O O B ARG A 1 99 ? -8.902 -16.656 29.997 0.39 12.97 99 ARG A O 1
ATOM 797 N N . PHE A 1 100 ? -9.538 -15.123 28.471 1.00 12.08 100 PHE A N 1
ATOM 798 C CA . PHE A 1 100 ? -8.204 -14.960 27.901 1.00 11.45 100 PHE A CA 1
ATOM 799 C C . PHE A 1 100 ? -7.602 -13.668 28.416 1.00 11.73 100 PHE A C 1
ATOM 800 O O . PHE A 1 100 ? -8.309 -12.676 28.620 1.00 12.93 100 PHE A O 1
ATOM 808 N N . GLN A 1 101 ? -6.287 -13.678 28.608 1.00 10.18 101 GLN A N 1
ATOM 809 C CA . GLN A 1 101 ? -5.523 -12.451 28.806 1.00 11.09 101 GLN A CA 1
ATOM 810 C C . GLN A 1 101 ? -4.797 -12.149 27.502 1.00 11.02 101 GLN A C 1
ATOM 811 O O . GLN A 1 101 ? -4.184 -13.046 26.919 1.00 12.69 101 GLN A O 1
ATOM 817 N N . ILE A 1 102 ? -4.863 -10.900 27.041 1.00 9.86 102 ILE A N 1
ATOM 818 C CA . ILE A 1 102 ? -4.116 -10.484 25.856 1.00 11.54 102 ILE A CA 1
ATOM 819 C C . ILE A 1 102 ? -3.230 -9.301 26.223 1.00 11.92 102 ILE A C 1
ATOM 820 O O . ILE A 1 102 ? -3.706 -8.298 26.766 1.00 14.10 102 ILE A O 1
ATOM 825 N N . ARG A 1 103 ? -1.936 -9.434 25.945 1.00 11.95 103 ARG A N 1
ATOM 826 C CA . ARG A 1 103 ? -0.970 -8.392 26.254 1.00 14.47 103 ARG A CA 1
ATOM 827 C C . ARG A 1 103 ? -0.257 -7.929 24.997 1.00 13.34 103 ARG A C 1
ATOM 828 O O . ARG A 1 103 ? 0.237 -8.744 24.219 1.00 14.33 103 ARG A O 1
ATOM 836 N N . PHE A 1 104 ? -0.181 -6.616 24.815 1.00 12.86 104 PHE A N 1
ATOM 837 C CA . PHE A 1 104 ? 0.604 -6.057 23.724 1.00 13.33 104 PHE A CA 1
ATOM 838 C C . PHE A 1 104 ? 1.935 -5.543 24.283 1.00 14.29 104 PHE A C 1
ATOM 839 O O . PHE A 1 104 ? 2.363 -5.971 25.351 1.00 17.85 104 PHE A O 1
ATOM 847 N N . ASP A 1 105 ? 2.595 -4.638 23.579 1.00 14.56 105 ASP A N 1
ATOM 848 C CA . ASP A 1 105 ? 3.889 -4.150 24.051 1.00 12.98 105 ASP A CA 1
ATOM 849 C C . ASP A 1 105 ? 3.762 -3.070 25.122 1.00 13.64 105 ASP A C 1
ATOM 850 O O . ASP A 1 105 ? 4.635 -2.927 25.987 1.00 17.50 105 ASP A O 1
ATOM 855 N N . TYR A 1 106 ? 2.676 -2.314 25.051 1.00 13.39 106 TYR A N 1
ATOM 856 C CA . TYR A 1 106 ? 2.424 -1.229 25.982 1.00 14.59 106 TYR A CA 1
ATOM 857 C C . TYR A 1 106 ? 1.027 -1.378 26.546 1.00 15.60 106 TYR A C 1
ATOM 858 O O . TYR A 1 106 ? 0.162 -2.000 25.924 1.00 19.02 106 TYR A O 1
ATOM 867 N N . GLY A 1 107 ? 0.803 -0.777 27.708 1.00 18.38 107 GLY A N 1
ATOM 868 C CA . GLY A 1 107 ? -0.521 -0.726 28.302 1.00 20.03 107 GLY A CA 1
ATOM 869 C C . GLY A 1 107 ? -0.819 -1.915 29.192 1.00 19.52 107 GLY A C 1
ATOM 870 O O . GLY A 1 107 ? -0.048 -2.873 29.255 1.00 22.35 107 GLY A O 1
ATOM 871 N N . THR A 1 108 ? -1.952 -1.857 29.880 1.00 18.52 108 THR A N 1
ATOM 872 C CA . THR A 1 108 ? -2.349 -2.950 30.745 1.00 20.19 108 THR A CA 1
ATOM 873 C C . THR A 1 108 ? -2.891 -4.094 29.903 1.00 17.78 108 THR A C 1
ATOM 874 O O . THR A 1 108 ? -3.237 -3.914 28.728 1.00 19.62 108 THR A O 1
ATOM 878 N N . SER A 1 109 ? -2.963 -5.274 30.507 1.00 16.01 109 SER A N 1
ATOM 879 C CA . SER A 1 109 ? -3.505 -6.446 29.835 1.00 15.35 109 SER A CA 1
ATOM 880 C C . SER A 1 109 ? -4.988 -6.254 29.582 1.00 14.84 109 SER A C 1
ATOM 881 O O . SER A 1 109 ? -5.675 -5.551 30.332 1.00 16.17 109 SER A O 1
ATOM 884 N N . ILE A 1 110 ? -5.468 -6.889 28.519 1.00 13.81 110 ILE A N 1
ATOM 885 C CA . ILE A 1 110 ? -6.886 -6.942 28.204 1.00 14.71 110 ILE A CA 1
ATOM 886 C C . ILE A 1 110 ? -7.398 -8.315 28.611 1.00 12.79 110 ILE A C 1
ATOM 887 O O . ILE A 1 110 ? -6.728 -9.327 28.385 1.00 14.18 110 ILE A O 1
ATOM 892 N N . TYR A 1 111 ? -8.580 -8.363 29.215 1.00 12.73 111 TYR A N 1
ATOM 893 C CA . TYR A 1 111 ? -9.188 -9.643 29.549 1.00 13.56 111 TYR A CA 1
ATOM 894 C C . TYR A 1 111 ? -10.477 -9.811 28.765 1.00 14.36 111 TYR A C 1
ATOM 895 O O . TYR A 1 111 ? -11.273 -8.877 28.645 1.00 16.57 111 TYR A O 1
ATOM 904 N N . TYR A 1 112 ? -10.660 -11.004 28.213 1.00 13.39 112 TYR A N 1
ATOM 905 C CA . TYR A 1 112 ? -11.810 -11.297 27.367 1.00 13.23 112 TYR A CA 1
ATOM 906 C C . TYR A 1 112 ? -12.454 -12.585 27.846 1.00 12.50 112 TYR A C 1
ATOM 907 O O . TYR A 1 112 ? -11.863 -13.667 27.724 1.00 13.35 112 TYR A O 1
ATOM 916 N N . ASN A 1 113 ? -13.657 -12.479 28.406 1.00 12.01 113 ASN A N 1
ATOM 917 C CA . ASN A 1 113 ? -14.342 -13.656 28.927 1.00 14.26 113 ASN A CA 1
ATOM 918 C C . ASN A 1 113 ? -14.637 -14.640 27.803 1.00 15.31 113 ASN A C 1
ATOM 919 O O . ASN A 1 113 ? -15.066 -14.237 26.720 1.00 15.06 113 ASN A O 1
ATOM 924 N N . LYS A 1 114 ? -14.432 -15.928 28.058 1.00 13.64 114 LYS A N 1
ATOM 925 C CA . LYS A 1 114 ? -14.698 -16.933 27.033 1.00 14.09 114 LYS A CA 1
ATOM 926 C C . LYS A 1 114 ? -16.178 -16.969 26.713 1.00 14.11 114 LYS A C 1
ATOM 927 O O . LYS A 1 114 ? -17.014 -16.845 27.611 1.00 17.03 114 LYS A O 1
ATOM 933 N N . ARG A 1 115 ? -16.495 -17.153 25.435 1.00 14.01 115 ARG A N 1
ATOM 934 C CA . ARG A 1 115 ? -17.883 -17.240 24.995 1.00 14.04 115 ARG A CA 1
ATOM 935 C C . ARG A 1 115 ? -18.226 -18.621 24.454 1.00 14.14 115 ARG A C 1
ATOM 936 O O . ARG A 1 115 ? -19.392 -19.037 24.492 1.00 15.63 115 ARG A O 1
ATOM 944 N N . ILE A 1 116 ? -17.219 -19.315 23.934 1.00 15.31 116 ILE A N 1
ATOM 945 C CA . ILE A 1 116 ? -17.399 -20.642 23.353 1.00 15.38 116 ILE A CA 1
ATOM 946 C C . ILE A 1 116 ? -16.534 -21.632 24.115 1.00 16.42 116 ILE A C 1
ATOM 947 O O . ILE A 1 116 ? -15.306 -21.496 24.155 1.00 17.02 116 ILE A O 1
ATOM 952 N N . LYS A 1 117 ? -17.171 -22.622 24.731 1.00 17.88 117 LYS A N 1
ATOM 953 C CA . LYS A 1 117 ? -16.451 -23.520 25.633 1.00 20.41 117 LYS A CA 1
ATOM 954 C C . LYS A 1 117 ? -15.804 -24.707 24.912 1.00 19.05 117 LYS A C 1
ATOM 955 O O . LYS A 1 117 ? -16.262 -25.847 25.009 1.00 21.66 117 LYS A O 1
ATOM 961 N N . GLU A 1 118 ? -14.728 -24.410 24.187 1.00 16.60 118 GLU A N 1
ATOM 962 C CA . GLU A 1 118 ? -13.950 -25.397 23.451 1.00 16.88 118 GLU A CA 1
ATOM 963 C C . GLU A 1 118 ? -12.509 -24.955 23.526 1.00 14.91 118 GLU A C 1
ATOM 964 O O . GLU A 1 118 ? -12.245 -23.768 23.683 1.00 16.70 118 GLU A O 1
ATOM 970 N N . ASN A 1 119 ? -11.578 -25.893 23.387 1.00 14.60 119 ASN A N 1
ATOM 971 C CA . ASN A 1 119 ? -10.164 -25.540 23.279 1.00 14.42 119 ASN A CA 1
ATOM 972 C C . ASN A 1 119 ? -9.819 -25.165 21.839 1.00 14.09 119 ASN A C 1
ATOM 973 O O . ASN A 1 119 ? -10.556 -25.514 20.921 1.00 15.16 119 ASN A O 1
ATOM 978 N N . ALA A 1 120 ? -8.704 -24.463 21.635 1.00 12.85 120 ALA A N 1
ATOM 979 C CA . ALA A 1 120 ? -8.305 -24.076 20.279 1.00 12.69 120 ALA A CA 1
ATOM 980 C C . ALA A 1 120 ? -7.389 -25.124 19.661 1.00 13.68 120 ALA A C 1
ATOM 981 O O . ALA A 1 120 ? -6.500 -25.658 20.332 1.00 14.81 120 ALA A O 1
ATOM 983 N N . ALA A 1 121 ? -7.614 -25.409 18.381 1.00 14.19 121 ALA A N 1
ATOM 984 C CA . ALA A 1 121 ? -6.800 -26.372 17.647 1.00 13.08 121 ALA A CA 1
ATOM 985 C C . ALA A 1 121 ? -5.909 -25.702 16.605 1.00 12.18 121 ALA A C 1
ATOM 986 O O . ALA A 1 121 ? -5.022 -26.343 16.041 1.00 13.32 121 ALA A O 1
ATOM 988 N N . ALA A 1 122 ? -6.150 -24.422 16.340 1.00 12.08 122 ALA A N 1
ATOM 989 C CA . ALA A 1 122 ? -5.414 -23.715 15.300 1.00 11.30 122 ALA A CA 1
ATOM 990 C C . ALA A 1 122 ? -5.384 -22.226 15.585 1.00 11.60 122 ALA A C 1
ATOM 991 O O . ALA A 1 122 ? -6.246 -21.705 16.302 1.00 11.93 122 ALA A O 1
ATOM 993 N N . ILE A 1 123 ? -4.384 -21.552 15.026 1.00 10.30 123 ILE A N 1
ATOM 994 C CA . ILE A 1 123 ? -4.292 -20.099 15.070 1.00 9.96 123 ILE A CA 1
ATOM 995 C C . ILE A 1 123 ? -4.157 -19.622 13.636 1.00 10.44 123 ILE A C 1
ATOM 996 O O . ILE A 1 123 ? -3.312 -20.127 12.890 1.00 11.76 123 ILE A O 1
ATOM 1001 N N . ALA A 1 124 ? -4.995 -18.664 13.249 1.00 10.84 124 ALA A N 1
ATOM 1002 C CA . ALA A 1 124 ? -4.993 -18.126 11.889 1.00 10.96 124 ALA A CA 1
ATOM 1003 C C . ALA A 1 124 ? -4.616 -16.646 11.883 1.00 10.37 124 ALA A C 1
ATOM 1004 O O . ALA A 1 124 ? -4.756 -15.948 12.891 1.00 12.18 124 ALA A O 1
ATOM 1006 N N . TYR A 1 125 ? -4.159 -16.180 10.726 1.00 9.54 125 TYR A N 1
ATOM 1007 C CA . TYR A 1 125 ? -3.592 -14.852 10.561 1.00 9.06 125 TYR A CA 1
ATOM 1008 C C . TYR A 1 125 ? -4.056 -14.360 9.194 1.00 10.08 125 TYR A C 1
ATOM 1009 O O . TYR A 1 125 ? -3.773 -14.995 8.181 1.00 12.98 125 TYR A O 1
ATOM 1018 N N . ASN A 1 126 ? -4.804 -13.289 9.189 1.00 11.51 126 ASN A N 1
ATOM 1019 C CA A ASN A 1 126 ? -5.323 -12.728 7.897 0.76 12.96 126 ASN A CA 1
ATOM 1020 C CA B ASN A 1 126 ? -5.132 -12.697 7.923 0.24 12.96 126 ASN A CA 1
ATOM 1021 C C . ASN A 1 126 ? -5.026 -11.218 7.759 1.00 10.56 126 ASN A C 1
ATOM 1022 O O . ASN A 1 126 ? -5.176 -10.506 8.657 1.00 12.73 126 ASN A O 1
ATOM 1031 N N . ALA A 1 127 ? -4.681 -10.819 6.558 1.00 10.62 127 ALA A N 1
ATOM 1032 C CA . ALA A 1 127 ? -4.504 -9.396 6.275 1.00 11.41 127 ALA A CA 1
ATOM 1033 C C . ALA A 1 127 ? -4.352 -9.188 4.785 1.00 14.75 127 ALA A C 1
ATOM 1034 O O . ALA A 1 127 ? -3.844 -10.063 4.084 1.00 16.09 127 ALA A O 1
ATOM 1036 N N . GLU A 1 128 ? -4.778 -8.026 4.300 1.00 14.76 128 GLU A N 1
ATOM 1037 C CA . GLU A 1 128 ? -4.489 -7.656 2.923 1.00 17.63 128 GLU A CA 1
ATOM 1038 C C . GLU A 1 128 ? -3.136 -6.958 2.840 1.00 15.94 128 GLU A C 1
ATOM 1039 O O . GLU A 1 128 ? -2.397 -7.118 1.864 1.00 19.88 128 GLU A O 1
ATOM 1045 N N . ASN A 1 129 ? -2.825 -6.181 3.876 1.00 15.15 129 ASN A N 1
ATOM 1046 C CA . ASN A 1 129 ? -1.569 -5.444 3.978 1.00 15.89 129 ASN A CA 1
ATOM 1047 C C . ASN A 1 129 ? -1.176 -5.419 5.446 1.00 12.80 129 ASN A C 1
ATOM 1048 O O . ASN A 1 129 ? -1.473 -4.471 6.161 1.00 15.34 129 ASN A O 1
ATOM 1053 N N . SER A 1 130 ? -0.520 -6.480 5.900 1.00 12.58 130 SER A N 1
ATOM 1054 C CA . SER A 1 130 ? -0.338 -6.702 7.327 1.00 11.00 130 SER A CA 1
ATOM 1055 C C . SER A 1 130 ? 0.497 -5.630 7.994 1.00 11.04 130 SER A C 1
ATOM 1056 O O . SER A 1 130 ? 1.453 -5.119 7.401 1.00 13.04 130 SER A O 1
ATOM 1059 N N . LEU A 1 131 ? 0.152 -5.320 9.240 1.00 10.59 131 LEU A N 1
ATOM 1060 C CA . LEU A 1 131 ? 1.027 -4.527 10.105 1.00 11.00 131 LEU A CA 1
ATOM 1061 C C . LEU A 1 131 ? 2.319 -5.267 10.430 1.00 11.46 131 LEU A C 1
ATOM 1062 O O . LEU A 1 131 ? 3.322 -4.646 10.802 1.00 12.34 131 LEU A O 1
ATOM 1067 N N . PHE A 1 132 ? 2.276 -6.593 10.333 1.00 10.30 132 PHE A N 1
ATOM 1068 C CA . PHE A 1 132 ? 3.355 -7.442 10.843 1.00 11.12 132 PHE A CA 1
ATOM 1069 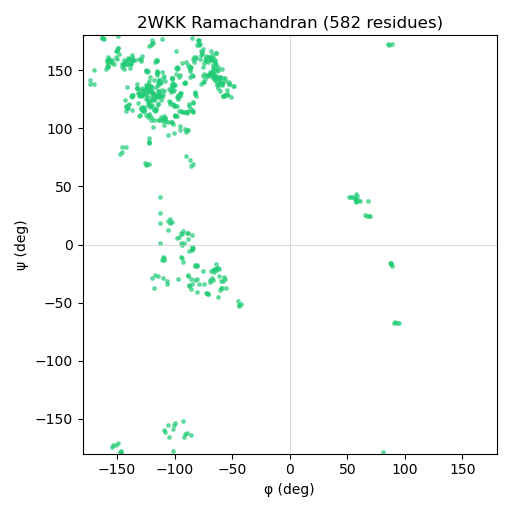C C . PHE A 1 132 ? 4.002 -8.261 9.745 1.00 11.11 132 PHE A C 1
ATOM 1070 O O . PHE A 1 132 ? 3.555 -8.260 8.598 1.00 13.18 132 PHE A O 1
ATOM 1078 N N . SER A 1 133 ? 5.081 -8.947 10.100 1.00 10.95 133 SER A N 1
ATOM 1079 C CA . SER A 1 133 ? 5.798 -9.785 9.149 1.00 11.00 133 SER A CA 1
ATOM 1080 C C . SER A 1 133 ? 5.006 -11.011 8.704 1.00 11.21 133 SER A C 1
ATOM 1081 O O . SER A 1 133 ? 4.039 -11.425 9.355 1.00 11.81 133 SER A O 1
ATOM 1084 N N . SER A 1 134 ? 5.409 -11.579 7.572 1.00 11.01 134 SER A N 1
ATOM 1085 C CA . SER A 1 134 ? 4.927 -12.891 7.175 1.00 11.49 134 SER A CA 1
ATOM 1086 C C . SER A 1 134 ? 6.144 -13.785 7.000 1.00 11.86 134 SER A C 1
ATOM 1087 O O . SER A 1 134 ? 6.942 -13.576 6.091 1.00 13.59 134 SER A O 1
ATOM 1090 N N . PRO A 1 135 ? 6.296 -14.785 7.872 1.00 10.44 135 PRO A N 1
ATOM 1091 C CA . PRO A 1 135 ? 5.375 -15.140 8.949 1.00 10.32 135 PRO A CA 1
ATOM 1092 C C . PRO A 1 135 ? 5.617 -14.324 10.208 1.00 10.32 135 PRO A C 1
ATOM 1093 O O . PRO A 1 135 ? 6.543 -13.504 10.263 1.00 11.94 135 PRO A O 1
ATOM 1097 N N . VAL A 1 136 ? 4.783 -14.552 11.215 1.00 9.44 136 VAL A N 1
ATOM 1098 C CA . VAL A 1 136 ? 5.145 -14.178 12.573 1.00 10.59 136 VAL A CA 1
ATOM 1099 C C . VAL A 1 136 ? 5.662 -15.426 13.291 1.00 10.06 136 VAL A C 1
ATOM 1100 O O . VAL A 1 136 ? 5.306 -16.553 12.939 1.00 11.21 136 VAL A O 1
ATOM 1104 N N . THR A 1 137 ? 6.540 -15.214 14.263 1.00 9.90 137 THR A N 1
ATOM 1105 C CA . THR A 1 137 ? 7.048 -16.274 15.121 1.00 9.90 137 THR A CA 1
ATOM 1106 C C . THR A 1 137 ? 6.021 -16.508 16.225 1.00 10.69 137 THR A C 1
ATOM 1107 O O . THR A 1 137 ? 5.574 -15.556 16.867 1.00 12.14 137 THR A O 1
ATOM 1111 N N . VAL A 1 138 ? 5.637 -17.764 16.446 1.00 10.90 138 VAL A N 1
ATOM 1112 C CA . VAL A 1 138 ? 4.706 -18.075 17.533 1.00 10.42 138 VAL A CA 1
ATOM 1113 C C . VAL A 1 138 ? 5.254 -19.201 18.389 1.00 10.57 138 VAL A C 1
ATOM 1114 O O . VAL A 1 138 ? 5.468 -20.315 17.910 1.00 11.69 138 VAL A O 1
ATOM 1118 N N . ASP A 1 139 ? 5.499 -18.898 19.656 1.00 9.94 139 ASP A N 1
ATOM 1119 C CA . ASP A 1 139 ? 5.912 -19.903 20.622 1.00 10.91 139 ASP A CA 1
ATOM 1120 C C . ASP A 1 139 ? 4.712 -20.222 21.493 1.00 11.09 139 ASP A C 1
ATOM 1121 O O . ASP A 1 139 ? 4.155 -19.336 22.132 1.00 11.59 139 ASP A O 1
ATOM 1126 N N . VAL A 1 140 ? 4.306 -21.486 21.497 1.00 11.26 140 VAL A N 1
ATOM 1127 C CA . VAL A 1 140 ? 3.136 -21.900 22.262 1.00 11.39 140 VAL A CA 1
ATOM 1128 C C . VAL A 1 140 ? 3.572 -22.820 23.383 1.00 12.01 140 VAL A C 1
ATOM 1129 O O . VAL A 1 140 ? 4.307 -23.788 23.151 1.00 14.79 140 VAL A O 1
ATOM 1133 N N . HIS A 1 141 ? 3.122 -22.495 24.593 1.00 12.65 141 HIS A N 1
ATOM 1134 C CA . HIS A 1 141 ? 3.456 -23.234 25.804 1.00 13.63 141 HIS A CA 1
ATOM 1135 C C . HIS A 1 141 ? 2.215 -23.874 26.390 1.00 13.86 141 HIS A C 1
ATOM 1136 O O . HIS A 1 141 ? 1.130 -23.309 26.300 1.00 14.04 141 HIS A O 1
ATOM 1143 N N . GLY A 1 142 ? 2.380 -25.033 27.017 1.00 14.12 142 GLY A N 1
ATOM 1144 C CA . GLY A 1 142 ? 1.286 -25.666 27.735 1.00 13.30 142 GLY A CA 1
ATOM 1145 C C . GLY A 1 142 ? 1.127 -25.075 29.128 1.00 13.53 142 GLY A C 1
ATOM 1146 O O . GLY A 1 142 ? 0.086 -25.227 29.765 1.00 15.72 142 GLY A O 1
ATOM 1147 N N . LEU A 1 143 ? 2.178 -24.412 29.605 1.00 13.85 143 LEU A N 1
ATOM 1148 C CA . LEU A 1 143 ? 2.126 -23.677 30.861 1.00 17.60 143 LEU A CA 1
ATOM 1149 C C . LEU A 1 143 ? 3.186 -22.592 30.841 1.00 15.49 143 LEU A C 1
ATOM 1150 O O . LEU A 1 143 ? 4.149 -22.676 30.071 1.00 16.42 143 LEU A O 1
ATOM 1155 N N . LEU A 1 144 ? 3.008 -21.566 31.666 1.00 15.81 144 LEU A N 1
ATOM 1156 C CA . LEU A 1 144 ? 3.986 -20.483 31.734 1.00 16.31 144 LEU A CA 1
ATOM 1157 C C . LEU A 1 144 ? 5.379 -21.057 32.007 1.00 15.53 144 LEU A C 1
ATOM 1158 O O . LEU A 1 144 ? 5.555 -21.837 32.943 1.00 18.31 144 LEU A O 1
ATOM 1163 N N . PRO A 1 145 ? 6.376 -20.676 31.192 1.00 15.42 145 PRO A N 1
ATOM 1164 C CA . PRO A 1 145 ? 7.730 -21.213 31.377 1.00 16.45 145 PRO A CA 1
ATOM 1165 C C . PRO A 1 145 ? 8.422 -20.552 32.563 1.00 16.34 145 PRO A C 1
ATOM 1166 O O . PRO A 1 145 ? 7.943 -19.524 33.058 1.00 16.50 145 PRO A O 1
ATOM 1170 N N . PRO A 1 146 ? 9.537 -21.138 33.025 1.00 16.82 146 PRO A N 1
ATOM 1171 C CA . PRO A 1 146 ? 10.309 -20.475 34.075 1.00 16.25 146 PRO A CA 1
ATOM 1172 C C . PRO A 1 146 ? 10.725 -19.090 33.582 1.00 14.42 146 PRO A C 1
ATOM 1173 O O . PRO A 1 146 ? 11.010 -18.917 32.390 1.00 15.70 146 PRO A O 1
ATOM 1177 N N . LEU A 1 147 ? 10.729 -18.111 34.479 1.00 14.61 147 LEU A N 1
ATOM 1178 C CA . LEU A 1 147 ? 10.931 -16.721 34.082 1.00 12.26 147 LEU A CA 1
ATOM 1179 C C . LEU A 1 147 ? 12.348 -16.238 34.360 1.00 13.45 147 LEU A C 1
ATOM 1180 O O . LEU A 1 147 ? 12.902 -16.489 35.429 1.00 14.24 147 LEU A O 1
ATOM 1185 N N . PRO A 1 148 ? 12.935 -15.513 33.406 1.00 15.25 148 PRO A N 1
ATOM 1186 C CA . PRO A 1 148 ? 14.228 -14.885 33.685 1.00 15.63 148 PRO A CA 1
ATOM 1187 C C . PRO A 1 148 ? 14.042 -13.806 34.745 1.00 15.75 148 PRO A C 1
ATOM 1188 O O . PRO A 1 148 ? 12.922 -13.327 34.932 1.00 17.55 148 PRO A O 1
ATOM 1192 N N A PRO A 1 149 ? 15.128 -13.392 35.417 0.84 16.82 149 PRO A N 1
ATOM 1193 N N B PRO A 1 149 ? 15.128 -13.391 35.387 0.16 17.15 149 PRO A N 1
ATOM 1194 C CA A PRO A 1 149 ? 15.028 -12.326 36.425 0.84 18.23 149 PRO A CA 1
ATOM 1195 C CA B PRO A 1 149 ? 15.064 -12.344 36.414 0.16 18.35 149 PRO A CA 1
ATOM 1196 C C A PRO A 1 149 ? 14.631 -10.964 35.855 0.84 20.43 149 PRO A C 1
ATOM 1197 C C B PRO A 1 149 ? 14.718 -10.957 35.862 0.16 19.07 149 PRO A C 1
ATOM 1198 O O A PRO A 1 149 ? 14.282 -10.067 36.620 0.84 19.68 149 PRO A O 1
ATOM 1199 O O B PRO A 1 149 ? 14.461 -10.046 36.649 0.16 19.64 149 PRO A O 1
ATOM 1206 N N . ALA A 1 150 ? 14.712 -10.797 34.541 0.88 23.59 150 ALA A N 1
ATOM 1207 C CA . ALA A 1 150 ? 14.415 -9.503 33.933 0.44 26.95 150 ALA A CA 1
ATOM 1208 C C . ALA A 1 150 ? 14.161 -9.629 32.437 0.56 29.90 150 ALA A C 1
ATOM 1209 O O . ALA A 1 150 ? 14.370 -10.685 31.853 0.59 29.61 150 ALA A O 1
ATOM 1212 N N . MET B 1 1 ? 16.933 -8.679 18.989 1.00 15.25 1 MET B N 1
ATOM 1213 C CA . MET B 1 1 ? 16.327 -8.328 17.704 1.00 14.78 1 MET B CA 1
ATOM 1214 C C . MET B 1 1 ? 15.906 -9.591 16.968 1.00 12.80 1 MET B C 1
ATOM 1215 O O . MET B 1 1 ? 16.689 -10.530 16.845 1.00 12.26 1 MET B O 1
ATOM 1220 N N . LEU B 1 2 ? 14.654 -9.623 16.510 1.00 11.53 2 LEU B N 1
ATOM 1221 C CA . LEU B 1 2 ? 14.105 -10.781 15.808 1.00 10.49 2 LEU B CA 1
ATOM 1222 C C . LEU B 1 2 ? 14.215 -10.605 14.299 1.00 11.82 2 LEU B C 1
ATOM 1223 O O . LEU B 1 2 ? 13.832 -9.567 13.758 1.00 13.35 2 LEU B O 1
ATOM 1228 N N . TYR B 1 3 ? 14.741 -11.631 13.637 1.00 11.45 3 TYR B N 1
ATOM 1229 C CA . TYR B 1 3 ? 14.791 -11.692 12.184 1.00 11.69 3 TYR B CA 1
ATOM 1230 C C . TYR B 1 3 ? 14.132 -12.967 11.681 1.00 12.59 3 TYR B C 1
ATOM 1231 O O . TYR B 1 3 ? 14.176 -14.002 12.341 1.00 13.23 3 TYR B O 1
ATOM 1240 N N . HIS B 1 4 ? 13.550 -12.892 10.491 1.00 11.90 4 HIS B N 1
ATOM 1241 C CA . HIS B 1 4 ? 13.125 -14.088 9.788 1.00 11.40 4 HIS B CA 1
ATOM 1242 C C . HIS B 1 4 ? 14.046 -14.293 8.605 1.00 12.44 4 HIS B C 1
ATOM 1243 O O . HIS B 1 4 ? 14.043 -13.508 7.654 1.00 13.68 4 HIS B O 1
ATOM 1250 N N . LEU B 1 5 ? 14.863 -15.337 8.706 1.00 12.41 5 LEU B N 1
ATOM 1251 C CA . LEU B 1 5 ? 15.886 -15.635 7.720 1.00 11.59 5 LEU B CA 1
ATOM 1252 C C . LEU B 1 5 ? 15.384 -16.727 6.779 1.00 12.03 5 LEU B C 1
ATOM 1253 O O . LEU B 1 5 ? 15.226 -17.886 7.183 1.00 12.55 5 LEU B O 1
ATOM 1258 N N . PHE B 1 6 ? 15.123 -16.351 5.529 1.00 12.66 6 PHE B N 1
ATOM 1259 C CA . PHE B 1 6 ? 14.587 -17.279 4.534 1.00 15.08 6 PHE B CA 1
ATOM 1260 C C . PHE B 1 6 ? 15.668 -18.080 3.825 1.00 13.20 6 PHE B C 1
ATOM 1261 O O . PHE B 1 6 ? 16.816 -17.628 3.701 1.00 13.97 6 PHE B O 1
ATOM 1269 N N . VAL B 1 7 ? 15.304 -19.274 3.366 1.00 14.35 7 VAL B N 1
ATOM 1270 C CA . VAL B 1 7 ? 16.275 -20.148 2.711 1.00 16.13 7 VAL B CA 1
ATOM 1271 C C . VAL B 1 7 ? 16.727 -19.525 1.395 1.00 16.46 7 VAL B C 1
ATOM 1272 O O . VAL B 1 7 ? 15.944 -18.870 0.702 1.00 18.19 7 VAL B O 1
ATOM 1276 N N . ASN B 1 8 ? 18.002 -19.714 1.071 1.00 15.47 8 ASN B N 1
ATOM 1277 C CA . ASN B 1 8 ? 18.607 -19.112 -0.112 1.00 16.40 8 ASN B CA 1
ATOM 1278 C C . ASN B 1 8 ? 18.467 -17.594 -0.110 1.00 15.64 8 ASN B C 1
ATOM 1279 O O . ASN B 1 8 ? 18.225 -16.962 -1.137 1.00 17.38 8 ASN B O 1
ATOM 1284 N N . ASN B 1 9 ? 18.649 -17.023 1.076 1.00 15.66 9 ASN B N 1
ATOM 1285 C CA . ASN B 1 9 ? 18.518 -15.590 1.276 1.00 15.02 9 ASN B CA 1
ATOM 1286 C C . ASN B 1 9 ? 19.388 -15.216 2.472 1.00 15.28 9 ASN B C 1
ATOM 1287 O O . ASN B 1 9 ? 20.148 -16.047 2.984 1.00 15.50 9 ASN B O 1
ATOM 1292 N N . GLN B 1 10 ? 19.291 -13.970 2.913 1.00 14.50 10 GLN B N 1
ATOM 1293 C CA . GLN B 1 10 ? 20.077 -13.512 4.052 1.00 14.91 10 GLN B CA 1
ATOM 1294 C C . GLN B 1 10 ? 19.309 -12.437 4.801 1.00 15.69 10 GLN B C 1
ATOM 1295 O O . GLN B 1 10 ? 18.271 -11.950 4.329 1.00 17.49 10 GLN B O 1
ATOM 1301 N N . VAL B 1 11 ? 19.804 -12.094 5.984 1.00 14.16 11 VAL B N 1
ATOM 1302 C CA . VAL B 1 11 ? 19.289 -10.943 6.705 1.00 14.49 11 VAL B CA 1
ATOM 1303 C C . VAL B 1 11 ? 20.431 -9.999 7.032 1.00 14.04 11 VAL B C 1
ATOM 1304 O O . VAL B 1 11 ? 21.513 -10.431 7.465 1.00 15.33 11 VAL B O 1
ATOM 1308 N N . LYS B 1 12 ? 20.197 -8.714 6.794 1.00 16.75 12 LYS B N 1
ATOM 1309 C CA . LYS B 1 12 ? 21.162 -7.688 7.152 1.00 18.41 12 LYS B CA 1
ATOM 1310 C C . LYS B 1 12 ? 20.897 -7.279 8.587 1.00 16.57 12 LYS B C 1
ATOM 1311 O O . LYS B 1 12 ? 19.799 -6.843 8.928 1.00 17.74 12 LYS B O 1
ATOM 1317 N N . LEU B 1 13 ? 21.900 -7.450 9.436 1.00 15.46 13 LEU B N 1
ATOM 1318 C CA . LEU B 1 13 ? 21.748 -7.159 10.854 1.00 16.61 13 LEU B CA 1
ATOM 1319 C C . LEU B 1 13 ? 21.667 -5.657 11.102 1.00 17.85 13 LEU B C 1
ATOM 1320 O O . LEU B 1 13 ? 22.301 -4.862 10.397 1.00 19.39 13 LEU B O 1
ATOM 1325 N N . GLN B 1 14 ? 20.888 -5.259 12.103 1.00 17.71 14 GLN B N 1
ATOM 1326 C CA . GLN B 1 14 ? 20.755 -3.836 12.387 1.00 19.70 14 GLN B CA 1
ATOM 1327 C C . GLN B 1 14 ? 21.994 -3.287 13.087 1.00 18.95 14 GLN B C 1
ATOM 1328 O O . GLN B 1 14 ? 22.268 -2.089 13.024 1.00 21.59 14 GLN B O 1
ATOM 1334 N N . ASN B 1 15 ? 22.741 -4.176 13.739 1.00 19.73 15 ASN B N 1
ATOM 1335 C CA . ASN B 1 15 ? 23.994 -3.843 14.412 1.00 21.83 15 ASN B CA 1
ATOM 1336 C C . ASN B 1 15 ? 24.999 -4.946 14.124 1.00 19.13 15 ASN B C 1
ATOM 1337 O O . ASN B 1 15 ? 24.607 -6.077 13.857 1.00 19.31 15 ASN B O 1
ATOM 1342 N N . ASP B 1 16 ? 26.289 -4.631 14.198 1.00 19.51 16 ASP B N 1
ATOM 1343 C CA . ASP B 1 16 ? 27.325 -5.638 14.010 1.00 19.55 16 ASP B CA 1
ATOM 1344 C C . ASP B 1 16 ? 27.202 -6.782 15.020 1.00 18.49 16 ASP B C 1
ATOM 1345 O O . ASP B 1 16 ? 26.938 -6.559 16.206 1.00 19.80 16 ASP B O 1
ATOM 1350 N N . PHE B 1 17 ? 27.401 -8.005 14.537 1.00 15.61 17 PHE B N 1
ATOM 1351 C CA . PHE B 1 17 ? 27.524 -9.177 15.397 1.00 14.64 17 PHE B CA 1
ATOM 1352 C C . PHE B 1 17 ? 28.992 -9.231 15.791 1.00 15.52 17 PHE B C 1
ATOM 1353 O O . PHE B 1 17 ? 29.857 -9.383 14.929 1.00 16.68 17 PHE B O 1
ATOM 1361 N N . LYS B 1 18 ? 29.270 -9.093 17.084 1.00 15.30 18 LYS B N 1
ATOM 1362 C CA . LYS B 1 18 ? 30.626 -8.819 17.559 1.00 16.19 18 LYS B CA 1
ATOM 1363 C C . LYS B 1 18 ? 30.787 -9.460 18.932 1.00 15.54 18 LYS B C 1
ATOM 1364 O O . LYS B 1 18 ? 29.862 -10.091 19.425 1.00 15.48 18 LYS B O 1
ATOM 1370 N N . PRO B 1 19 ? 31.968 -9.332 19.548 1.00 15.84 19 PRO B N 1
ATOM 1371 C CA . PRO B 1 19 ? 32.135 -9.992 20.846 1.00 15.56 19 PRO B CA 1
ATOM 1372 C C . PRO B 1 19 ? 30.990 -9.720 21.831 1.00 16.34 19 PRO B C 1
ATOM 1373 O O . PRO B 1 19 ? 30.511 -8.589 21.961 1.00 16.43 19 PRO B O 1
ATOM 1377 N N . GLU B 1 20 ? 30.566 -10.796 22.493 1.00 15.60 20 GLU B N 1
ATOM 1378 C CA . GLU B 1 20 ? 29.423 -10.841 23.412 1.00 15.21 20 GLU B CA 1
ATOM 1379 C C . GLU B 1 20 ? 28.085 -11.122 22.712 1.00 14.51 20 GLU B C 1
ATOM 1380 O O . GLU B 1 20 ? 27.113 -11.493 23.369 1.00 15.60 20 GLU B O 1
ATOM 1386 N N . SER B 1 21 ? 28.035 -10.972 21.388 1.00 13.41 21 SER B N 1
ATOM 1387 C CA . SER B 1 21 ? 26.782 -11.187 20.660 1.00 11.88 21 SER B CA 1
ATOM 1388 C C . SER B 1 21 ? 26.364 -12.651 20.674 1.00 12.24 21 SER B C 1
ATOM 1389 O O . SER B 1 21 ? 27.213 -13.554 20.687 1.00 13.33 21 SER B O 1
ATOM 1392 N N . VAL B 1 22 ? 25.046 -12.864 20.666 1.00 12.55 22 VAL B N 1
ATOM 1393 C CA . VAL B 1 22 ? 24.440 -14.192 20.660 1.00 13.37 22 VAL B CA 1
ATOM 1394 C C . VAL B 1 22 ? 23.389 -14.254 19.551 1.00 12.43 22 VAL B C 1
ATOM 1395 O O . VAL B 1 22 ? 22.538 -13.364 19.442 1.00 13.88 22 VAL B O 1
ATOM 1399 N N . ALA B 1 23 ? 23.455 -15.284 18.712 1.00 12.24 23 ALA B N 1
ATOM 1400 C CA . ALA B 1 23 ? 22.397 -15.517 17.724 1.00 12.39 23 ALA B CA 1
ATOM 1401 C C . ALA B 1 23 ? 21.741 -16.857 17.993 1.00 11.08 23 ALA B C 1
ATOM 1402 O O . ALA B 1 23 ? 22.396 -17.900 17.909 1.00 13.06 23 ALA B O 1
ATOM 1404 N N . ALA B 1 24 ? 20.451 -16.824 18.328 1.00 9.86 24 ALA B N 1
ATOM 1405 C CA . ALA B 1 24 ? 19.696 -18.039 18.578 1.00 11.01 24 ALA B CA 1
ATOM 1406 C C . ALA B 1 24 ? 18.817 -18.333 17.364 1.00 11.48 24 ALA B C 1
ATOM 1407 O O . ALA B 1 24 ? 17.813 -17.655 17.133 1.00 11.42 24 ALA B O 1
ATOM 1409 N N . ILE B 1 25 ? 19.223 -19.332 16.582 1.00 11.66 25 ILE B N 1
ATOM 1410 C CA . ILE B 1 25 ? 18.532 -19.728 15.354 1.00 11.02 25 ILE B CA 1
ATOM 1411 C C . ILE B 1 25 ? 17.627 -20.900 15.685 1.00 11.06 25 ILE B C 1
ATOM 1412 O O . ILE B 1 25 ? 18.087 -21.892 16.236 1.00 13.82 25 ILE B O 1
ATOM 1417 N N . ARG B 1 26 ? 16.338 -20.783 15.376 1.00 11.27 26 ARG B N 1
ATOM 1418 C CA . ARG B 1 26 ? 15.385 -21.844 15.686 1.00 10.18 26 ARG B CA 1
ATOM 1419 C C . ARG B 1 26 ? 14.506 -22.160 14.491 1.00 12.30 26 ARG B C 1
ATOM 1420 O O . ARG B 1 26 ? 13.998 -21.257 13.826 1.00 11.99 26 ARG B O 1
ATOM 1428 N N . SER B 1 27 ? 14.347 -23.454 14.228 1.00 11.86 27 SER B N 1
ATOM 1429 C CA . SER B 1 27 ? 13.546 -23.937 13.113 1.00 11.80 27 SER B CA 1
ATOM 1430 C C . SER B 1 27 ? 12.196 -24.425 13.616 1.00 11.81 27 SER B C 1
ATOM 1431 O O . SER B 1 27 ? 12.105 -25.029 14.688 1.00 12.01 27 SER B O 1
ATOM 1434 N N . SER B 1 28 ? 11.152 -24.188 12.830 1.00 12.41 28 SER B N 1
ATOM 1435 C CA . SER B 1 28 ? 9.824 -24.686 13.176 1.00 12.58 28 SER B CA 1
ATOM 1436 C C . SER B 1 28 ? 9.610 -26.129 12.708 1.00 11.50 28 SER B C 1
ATOM 1437 O O . SER B 1 28 ? 8.545 -26.722 12.945 1.00 14.51 28 SER B O 1
ATOM 1440 N N . ALA B 1 29 ? 10.616 -26.686 12.037 1.00 12.66 29 ALA B N 1
ATOM 1441 C CA . ALA B 1 29 ? 10.509 -28.029 11.492 1.00 13.78 29 ALA B CA 1
ATOM 1442 C C . ALA B 1 29 ? 11.853 -28.741 11.423 1.00 13.31 29 ALA B C 1
ATOM 1443 O O . ALA B 1 29 ? 12.910 -28.114 11.428 1.00 14.06 29 ALA B O 1
ATOM 1445 N N . PHE B 1 30 ? 11.805 -30.063 11.351 1.00 13.53 30 PHE B N 1
ATOM 1446 C CA . PHE B 1 30 ? 12.988 -30.834 11.004 1.00 15.89 30 PHE B CA 1
ATOM 1447 C C . PHE B 1 30 ? 12.604 -31.759 9.860 1.00 17.27 30 PHE B C 1
ATOM 1448 O O . PHE B 1 30 ? 11.743 -32.626 10.009 1.00 17.90 30 PHE B O 1
ATOM 1456 N N . ASN B 1 31 ? 13.221 -31.540 8.707 1.00 17.06 31 ASN B N 1
ATOM 1457 C CA . ASN B 1 31 ? 12.905 -32.303 7.517 1.00 19.69 31 ASN B CA 1
ATOM 1458 C C . ASN B 1 31 ? 13.903 -33.446 7.411 1.00 23.60 31 ASN B C 1
ATOM 1459 O O . ASN B 1 31 ? 15.030 -33.256 6.965 1.00 22.07 31 ASN B O 1
ATOM 1464 N N . SER B 1 32 ? 13.482 -34.623 7.864 1.00 28.54 32 SER B N 1
ATOM 1465 C CA . SER B 1 32 ? 14.367 -35.780 7.988 1.00 31.82 32 SER B CA 1
ATOM 1466 C C . SER B 1 32 ? 15.055 -36.170 6.679 1.00 32.26 32 SER B C 1
ATOM 1467 O O . SER B 1 32 ? 16.160 -36.714 6.692 1.00 35.29 32 SER B O 1
ATOM 1470 N N . LYS B 1 33 ? 14.401 -35.899 5.555 1.00 29.98 33 LYS B N 1
ATOM 1471 C CA . LYS B 1 33 ? 14.951 -36.257 4.250 1.00 30.01 33 LYS B CA 1
ATOM 1472 C C . LYS B 1 33 ? 15.729 -35.105 3.611 1.00 26.73 33 LYS B C 1
ATOM 1473 O O . LYS B 1 33 ? 16.130 -35.181 2.448 1.00 26.40 33 LYS B O 1
ATOM 1479 N N . GLY B 1 34 ? 15.964 -34.050 4.385 1.00 22.73 34 GLY B N 1
ATOM 1480 C CA . GLY B 1 34 ? 16.669 -32.887 3.881 1.00 19.96 34 GLY B CA 1
ATOM 1481 C C . GLY B 1 34 ? 18.131 -33.152 3.560 1.00 19.97 34 GLY B C 1
ATOM 1482 O O . GLY B 1 34 ? 18.709 -34.143 4.007 1.00 20.96 34 GLY B O 1
ATOM 1483 N N . GLY B 1 35 ? 18.725 -32.253 2.782 1.00 18.68 35 GLY B N 1
ATOM 1484 C CA . GLY B 1 35 ? 20.110 -32.380 2.377 1.00 18.90 35 GLY B CA 1
ATOM 1485 C C . GLY B 1 35 ? 21.029 -31.370 3.042 1.00 16.75 35 GLY B C 1
ATOM 1486 O O . GLY B 1 35 ? 20.721 -30.801 4.093 1.00 17.76 35 GLY B O 1
ATOM 1487 N N . THR B 1 36 ? 22.180 -31.154 2.422 1.00 15.32 36 THR B N 1
ATOM 1488 C CA . THR B 1 36 ? 23.156 -30.219 2.952 1.00 13.66 36 THR B CA 1
ATOM 1489 C C . THR B 1 36 ? 22.560 -28.828 3.133 1.00 14.48 36 THR B C 1
ATOM 1490 O O . THR B 1 36 ? 21.948 -28.264 2.216 1.00 15.85 36 THR B O 1
ATOM 1494 N N . THR B 1 37 ? 22.741 -28.294 4.338 1.00 13.05 37 THR B N 1
ATOM 1495 C CA . THR B 1 37 ? 22.134 -27.034 4.748 1.00 12.97 37 THR B CA 1
ATOM 1496 C C . THR B 1 37 ? 23.221 -26.132 5.324 1.00 13.98 37 THR B C 1
ATOM 1497 O O . THR B 1 37 ? 23.966 -26.548 6.207 1.00 13.67 37 THR B O 1
ATOM 1501 N N . VAL B 1 38 ? 23.297 -24.897 4.827 1.00 12.86 38 VAL B N 1
ATOM 1502 C CA . VAL B 1 38 ? 24.393 -23.986 5.150 1.00 12.89 38 VAL B CA 1
ATOM 1503 C C . VAL B 1 38 ? 23.930 -22.690 5.817 1.00 13.14 38 VAL B C 1
ATOM 1504 O O . VAL B 1 38 ? 22.933 -22.085 5.409 1.00 13.54 38 VAL B O 1
ATOM 1508 N N . PHE B 1 39 ? 24.654 -22.281 6.855 1.00 12.89 39 PHE B N 1
ATOM 1509 C CA . PHE B 1 39 ? 24.528 -20.933 7.398 1.00 12.64 39 PHE B CA 1
ATOM 1510 C C . PHE B 1 39 ? 25.878 -20.245 7.333 1.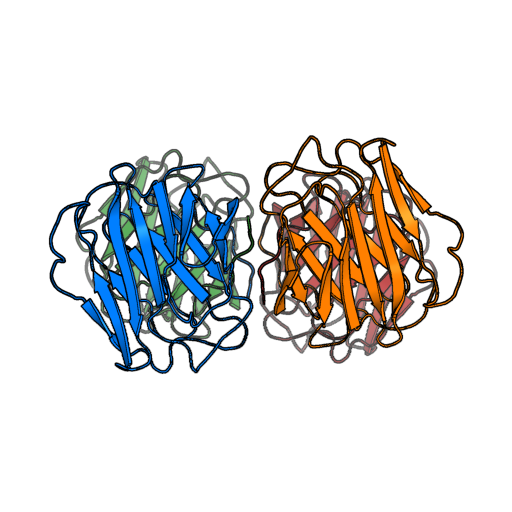00 12.89 39 PHE B C 1
ATOM 1511 O O . PHE B 1 39 ? 26.894 -20.850 7.678 1.00 14.25 39 PHE B O 1
ATOM 1519 N N . ASN B 1 40 ? 25.887 -18.990 6.886 1.00 12.43 40 ASN B N 1
ATOM 1520 C CA . ASN B 1 40 ? 27.111 -18.183 6.839 1.00 12.84 40 ASN B CA 1
ATOM 1521 C C . ASN B 1 40 ? 26.951 -16.897 7.630 1.00 13.04 40 ASN B C 1
ATOM 1522 O O . ASN B 1 40 ? 25.912 -16.240 7.533 1.00 13.82 40 ASN B O 1
ATOM 1527 N N . PHE B 1 41 ? 27.986 -16.531 8.387 1.00 13.16 41 PHE B N 1
ATOM 1528 C CA . PHE B 1 41 ? 28.083 -15.207 8.988 1.00 12.71 41 PHE B CA 1
ATOM 1529 C C . PHE B 1 41 ? 29.037 -14.391 8.119 1.00 14.19 41 PHE B C 1
ATOM 1530 O O . PHE B 1 41 ? 30.198 -14.770 7.943 1.00 15.76 41 PHE B O 1
ATOM 1538 N N . LEU B 1 42 ? 28.537 -13.291 7.559 1.00 15.47 42 LEU B N 1
ATOM 1539 C CA . LEU B 1 42 ? 29.275 -12.511 6.570 1.00 16.40 42 LEU B CA 1
ATOM 1540 C C . LEU B 1 42 ? 29.638 -11.132 7.109 1.00 17.07 42 LEU B C 1
ATOM 1541 O O . LEU B 1 42 ? 28.843 -10.515 7.810 1.00 17.72 42 LEU B O 1
ATOM 1546 N N . SER B 1 43 ? 30.834 -10.648 6.781 1.00 17.01 43 SER B N 1
ATOM 1547 C CA . SER B 1 43 ? 31.196 -9.269 7.100 1.00 18.89 43 SER B CA 1
ATOM 1548 C C . SER B 1 43 ? 30.550 -8.301 6.108 1.00 20.37 43 SER B C 1
ATOM 1549 O O . SER B 1 43 ? 29.956 -8.718 5.117 1.00 21.11 43 SER B O 1
ATOM 1552 N N . ALA B 1 44 ? 30.677 -7.005 6.365 1.00 21.72 44 ALA B N 1
ATOM 1553 C CA . ALA B 1 44 ? 30.107 -6.009 5.465 1.00 24.06 44 ALA B CA 1
ATOM 1554 C C . ALA B 1 44 ? 30.738 -6.116 4.076 1.00 25.02 44 ALA B C 1
ATOM 1555 O O . ALA B 1 44 ? 30.114 -5.775 3.068 1.00 27.73 44 ALA B O 1
ATOM 1557 N N . GLY B 1 45 ? 31.971 -6.614 4.030 1.00 24.91 45 GLY B N 1
ATOM 1558 C CA . GLY B 1 45 ? 32.679 -6.796 2.775 1.00 25.97 45 GLY B CA 1
ATOM 1559 C C . GLY B 1 45 ? 32.426 -8.157 2.155 1.00 26.58 45 GLY B C 1
ATOM 1560 O O . GLY B 1 45 ? 33.084 -8.543 1.188 1.00 27.43 45 GLY B O 1
ATOM 1561 N N . GLU B 1 46 ? 31.468 -8.883 2.722 1.00 25.06 46 GLU B N 1
ATOM 1562 C CA . GLU B 1 46 ? 31.054 -10.188 2.207 1.00 25.07 46 GLU B CA 1
ATOM 1563 C C . GLU B 1 46 ? 32.115 -11.284 2.341 1.00 24.73 46 GLU B C 1
ATOM 1564 O O . GLU B 1 46 ? 32.103 -12.263 1.601 1.00 24.13 46 GLU B O 1
ATOM 1570 N N . ASN B 1 47 ? 33.028 -11.122 3.292 1.00 22.86 47 ASN B N 1
ATOM 1571 C CA . ASN B 1 47 ? 33.885 -12.227 3.692 1.00 20.66 47 ASN B CA 1
ATOM 1572 C C . ASN B 1 47 ? 33.058 -13.204 4.518 1.00 19.27 47 ASN B C 1
ATOM 1573 O O . ASN B 1 47 ? 32.187 -12.787 5.287 1.00 19.48 47 ASN B O 1
ATOM 1578 N N . ILE B 1 48 ? 33.300 -14.499 4.347 1.00 18.03 48 ILE B N 1
ATOM 1579 C CA . ILE B 1 48 ? 32.586 -15.505 5.129 1.00 15.78 48 ILE B CA 1
ATOM 1580 C C . ILE B 1 48 ? 33.381 -15.796 6.399 1.00 14.53 48 ILE B C 1
ATOM 1581 O O . ILE B 1 48 ? 34.370 -16.537 6.387 1.00 15.39 48 ILE B O 1
ATOM 1586 N N . LEU B 1 49 ? 32.949 -15.179 7.494 1.00 14.79 49 LEU B N 1
ATOM 1587 C CA . LEU B 1 49 ? 33.649 -15.261 8.770 1.00 13.63 49 LEU B CA 1
ATOM 1588 C C . LEU B 1 49 ? 33.481 -16.638 9.393 1.00 13.20 49 LEU B C 1
ATOM 1589 O O . LEU B 1 49 ? 34.433 -17.205 9.943 1.00 13.64 49 LEU B O 1
ATOM 1594 N N . LEU B 1 50 ? 32.259 -17.158 9.309 1.00 13.41 50 LEU B N 1
ATOM 1595 C CA . LEU B 1 50 ? 31.917 -18.464 9.851 1.00 12.86 50 LEU B CA 1
ATOM 1596 C C . LEU B 1 50 ? 30.956 -19.149 8.894 1.00 12.96 50 LEU B C 1
ATOM 1597 O O . LEU B 1 50 ? 29.859 -18.647 8.632 1.00 14.63 50 LEU B O 1
ATOM 1602 N N . HIS B 1 51 ? 31.397 -20.279 8.352 1.00 13.12 51 HIS B N 1
ATOM 1603 C CA . HIS B 1 51 ? 30.606 -21.108 7.448 1.00 12.36 51 HIS B CA 1
ATOM 1604 C C . HIS B 1 51 ? 30.265 -22.377 8.203 1.00 13.01 51 HIS B C 1
ATOM 1605 O O . HIS B 1 51 ? 31.144 -23.008 8.791 1.00 14.13 51 HIS B O 1
ATOM 1612 N N . ILE B 1 52 ? 28.982 -22.727 8.213 1.00 13.53 52 ILE B N 1
ATOM 1613 C CA . ILE B 1 52 ? 28.521 -23.950 8.844 1.00 13.18 52 ILE B CA 1
ATOM 1614 C C . ILE B 1 52 ? 27.794 -24.783 7.796 1.00 12.83 52 ILE B C 1
ATOM 1615 O O . ILE B 1 52 ? 26.722 -24.400 7.330 1.00 13.44 52 ILE B O 1
ATOM 1620 N N . SER B 1 53 ? 28.375 -25.916 7.420 1.00 13.76 53 SER B N 1
ATOM 1621 C CA . SER B 1 53 ? 27.794 -26.774 6.392 1.00 13.42 53 SER B CA 1
ATOM 1622 C C . SER B 1 53 ? 27.341 -28.075 7.029 1.00 13.70 53 SER B C 1
ATOM 1623 O O . SER B 1 53 ? 28.167 -28.903 7.412 1.00 14.23 53 SER B O 1
ATOM 1626 N N . ILE B 1 54 ? 26.025 -28.229 7.161 1.00 12.69 54 ILE B N 1
ATOM 1627 C CA . ILE B 1 54 ? 25.418 -29.366 7.837 1.00 13.30 54 ILE B CA 1
ATOM 1628 C C . ILE B 1 54 ? 25.081 -30.423 6.792 1.00 13.15 54 ILE B C 1
ATOM 1629 O O . ILE B 1 54 ? 24.251 -30.192 5.918 1.00 13.18 54 ILE B O 1
ATOM 1634 N N . ARG B 1 55 ? 25.743 -31.573 6.872 1.00 14.58 55 ARG B N 1
ATOM 1635 C CA . ARG B 1 55 ? 25.682 -32.573 5.811 1.00 15.21 55 ARG B CA 1
ATOM 1636 C C . ARG B 1 55 ? 25.181 -33.920 6.318 1.00 14.85 55 ARG B C 1
ATOM 1637 O O . ARG B 1 55 ? 25.972 -34.784 6.673 1.00 15.49 55 ARG B O 1
ATOM 1645 N N . PRO B 1 56 ? 23.858 -34.116 6.322 1.00 15.93 56 PRO B N 1
ATOM 1646 C CA . PRO B 1 56 ? 23.302 -35.361 6.866 1.00 17.87 56 PRO B CA 1
ATOM 1647 C C . PRO B 1 56 ? 23.840 -36.588 6.135 1.00 20.17 56 PRO B C 1
ATOM 1648 O O . PRO B 1 56 ? 24.087 -37.618 6.763 1.00 21.66 56 PRO B O 1
ATOM 1652 N N . GLY B 1 57 ? 24.019 -36.475 4.822 1.00 19.24 57 GLY B N 1
ATOM 1653 C CA . GLY B 1 57 ? 24.434 -37.604 4.010 1.00 19.89 57 GLY B CA 1
ATOM 1654 C C . GLY B 1 57 ? 25.857 -38.067 4.282 1.00 21.26 57 GLY B C 1
ATOM 1655 O O . GLY B 1 57 ? 26.203 -39.217 4.009 1.00 25.59 57 GLY B O 1
ATOM 1656 N N . GLU B 1 58 ? 26.673 -37.171 4.831 1.00 20.20 58 GLU B N 1
ATOM 1657 C CA A GLU B 1 58 ? 28.070 -37.474 5.127 0.56 20.81 58 GLU B CA 1
ATOM 1658 C CA B GLU B 1 58 ? 28.077 -37.453 5.125 0.44 20.34 58 GLU B CA 1
ATOM 1659 C C . GLU B 1 58 ? 28.296 -37.585 6.633 1.00 19.67 58 GLU B C 1
ATOM 1660 O O . GLU B 1 58 ? 29.417 -37.816 7.092 1.00 19.92 58 GLU B O 1
ATOM 1671 N N . ASN B 1 59 ? 27.219 -37.432 7.399 1.00 17.05 59 ASN B N 1
ATOM 1672 C CA . ASN B 1 59 ? 27.292 -37.459 8.861 1.00 16.68 59 ASN B CA 1
ATOM 1673 C C . ASN B 1 59 ? 28.312 -36.477 9.430 1.00 15.39 59 ASN B C 1
ATOM 1674 O O . ASN B 1 59 ? 29.025 -36.784 10.393 1.00 16.44 59 ASN B O 1
ATOM 1679 N N . VAL B 1 60 ? 28.369 -35.284 8.858 1.00 14.19 60 VAL B N 1
ATOM 1680 C CA . VAL B 1 60 ? 29.332 -34.302 9.328 1.00 15.23 60 VAL B CA 1
ATOM 1681 C C . VAL B 1 60 ? 28.758 -32.890 9.274 1.00 15.37 60 VAL B C 1
ATOM 1682 O O . VAL B 1 60 ? 27.862 -32.598 8.476 1.00 15.19 60 VAL B O 1
ATOM 1686 N N . ILE B 1 61 ? 29.251 -32.045 10.174 1.00 14.10 61 ILE B N 1
ATOM 1687 C CA . ILE B 1 61 ? 29.044 -30.609 10.115 1.00 14.09 61 ILE B CA 1
ATOM 1688 C C . ILE B 1 61 ? 30.427 -30.004 9.935 1.00 13.26 61 ILE B C 1
ATOM 1689 O O . ILE B 1 61 ? 31.347 -30.295 10.711 1.00 15.14 61 ILE B O 1
ATOM 1694 N N . VAL B 1 62 ? 30.587 -29.209 8.880 1.00 14.54 62 VAL B N 1
ATOM 1695 C CA . VAL B 1 62 ? 31.893 -28.661 8.507 1.00 13.88 62 VAL B CA 1
ATOM 1696 C C . VAL B 1 62 ? 31.934 -27.161 8.775 1.00 13.48 62 VAL B C 1
ATOM 1697 O O . VAL B 1 62 ? 31.004 -26.432 8.415 1.00 15.45 62 VAL B O 1
ATOM 1701 N N . PHE B 1 63 ? 33.002 -26.710 9.426 1.00 13.50 63 PHE B N 1
ATOM 1702 C CA . PHE B 1 63 ? 33.202 -25.297 9.730 1.00 13.13 63 PHE B CA 1
ATOM 1703 C C . PHE B 1 63 ? 34.412 -24.771 8.965 1.00 14.39 63 PHE B C 1
ATOM 1704 O O . PHE B 1 63 ? 35.436 -25.455 8.865 1.00 15.36 63 PHE B O 1
ATOM 1712 N N . ASN B 1 64 ? 34.293 -23.559 8.432 1.00 15.25 64 ASN B N 1
ATOM 1713 C CA . ASN B 1 64 ? 35.358 -22.963 7.632 1.00 14.19 64 ASN B CA 1
ATOM 1714 C C . ASN B 1 64 ? 35.150 -21.448 7.518 1.00 13.78 64 ASN B C 1
ATOM 1715 O O . ASN B 1 64 ? 34.168 -20.907 8.032 1.00 14.83 64 ASN B O 1
ATOM 1720 N N . SER B 1 65 ? 36.085 -20.781 6.851 1.00 14.32 65 SER B N 1
ATOM 1721 C CA . SER B 1 6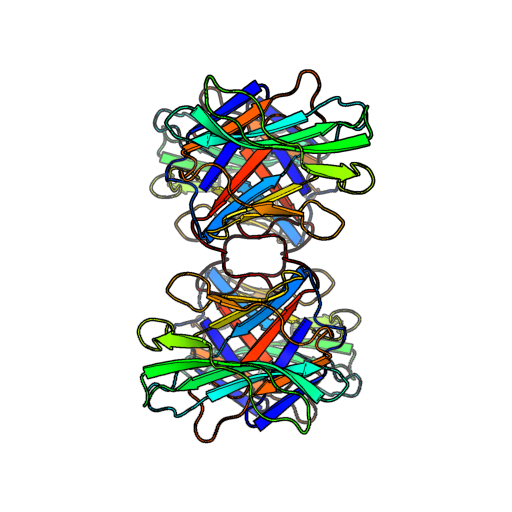5 ? 36.006 -19.351 6.555 1.00 14.60 65 SER B CA 1
ATOM 1722 C C . SER B 1 65 ? 36.621 -19.122 5.187 1.00 16.57 65 SER B C 1
ATOM 1723 O O . SER B 1 65 ? 37.486 -19.892 4.761 1.00 18.48 65 SER B O 1
ATOM 1726 N N . ARG B 1 66 ? 36.212 -18.050 4.514 1.00 18.51 66 ARG B N 1
ATOM 1727 C CA . ARG B 1 66 ? 36.928 -17.608 3.315 1.00 19.45 66 ARG B CA 1
ATOM 1728 C C . ARG B 1 66 ? 36.682 -16.130 3.010 1.00 19.53 66 ARG B C 1
ATOM 1729 O O . ARG B 1 66 ? 35.649 -15.579 3.389 1.00 19.06 66 ARG B O 1
ATOM 1737 N N . LEU B 1 67 ? 37.643 -15.483 2.354 1.00 22.17 67 LEU B N 1
ATOM 1738 C CA . LEU B 1 67 ? 37.435 -14.113 1.899 1.00 25.25 67 LEU B CA 1
ATOM 1739 C C . LEU B 1 67 ? 36.470 -14.117 0.717 1.00 27.60 67 LEU B C 1
ATOM 1740 O O . LEU B 1 67 ? 36.316 -15.135 0.045 1.00 28.27 67 LEU B O 1
ATOM 1745 N N . LYS B 1 68 ? 35.823 -12.982 0.472 1.00 29.85 68 LYS B N 1
ATOM 1746 C CA . LYS B 1 68 ? 34.808 -12.876 -0.573 1.00 32.88 68 LYS B CA 1
ATOM 1747 C C . LYS B 1 68 ? 35.242 -13.551 -1.865 1.00 36.91 68 LYS B C 1
ATOM 1748 O O . LYS B 1 68 ? 34.517 -14.372 -2.431 1.00 36.88 68 LYS B O 1
ATOM 1754 N N . ASN B 1 69 ? 36.426 -13.179 -2.333 1.00 38.74 69 ASN B N 1
ATOM 1755 C CA . ASN B 1 69 ? 36.985 -13.741 -3.550 1.00 41.02 69 ASN B CA 1
ATOM 1756 C C . ASN B 1 69 ? 38.219 -14.578 -3.249 1.00 39.79 69 ASN B C 1
ATOM 1757 O O . ASN B 1 69 ? 39.210 -14.525 -3.978 1.00 42.64 69 ASN B O 1
ATOM 1762 N N . GLY B 1 70 ? 38.154 -15.346 -2.165 1.00 38.27 70 GLY B N 1
ATOM 1763 C CA . GLY B 1 70 ? 39.242 -16.222 -1.768 1.00 36.75 70 GLY B CA 1
ATOM 1764 C C . GLY B 1 70 ? 38.793 -17.669 -1.671 1.00 34.66 70 GLY B C 1
ATOM 1765 O O . GLY B 1 70 ? 37.598 -17.961 -1.749 1.00 35.46 70 GLY B O 1
ATOM 1766 N N . ALA B 1 71 ? 39.754 -18.573 -1.497 1.00 32.94 71 ALA B N 1
ATOM 1767 C CA . ALA B 1 71 ? 39.473 -20.005 -1.403 1.00 29.96 71 ALA B CA 1
ATOM 1768 C C . ALA B 1 71 ? 39.219 -20.426 0.045 1.00 27.20 71 ALA B C 1
ATOM 1769 O O . ALA B 1 71 ? 39.647 -19.750 0.978 1.00 28.70 71 ALA B O 1
ATOM 1771 N N . TRP B 1 72 ? 38.509 -21.536 0.232 1.00 25.36 72 TRP B N 1
ATOM 1772 C CA . TRP B 1 72 ? 38.312 -22.083 1.572 1.00 22.29 72 TRP B CA 1
ATOM 1773 C C . TRP B 1 72 ? 39.650 -22.408 2.237 1.00 22.30 72 TRP B C 1
ATOM 1774 O O . TRP B 1 72 ? 40.630 -22.714 1.560 1.00 25.07 72 TRP B O 1
ATOM 1785 N N . GLY B 1 73 ? 39.676 -22.339 3.567 1.00 21.39 73 GLY B N 1
ATOM 1786 C CA . GLY B 1 73 ? 40.826 -22.762 4.342 1.00 20.46 73 GLY B CA 1
ATOM 1787 C C . GLY B 1 73 ? 40.681 -24.221 4.744 1.00 19.12 73 GLY B C 1
ATOM 1788 O O . GLY B 1 73 ? 39.849 -24.946 4.195 1.00 18.94 73 GLY B O 1
ATOM 1789 N N . PRO B 1 74 ? 41.496 -24.669 5.704 1.00 18.99 74 PRO B N 1
ATOM 1790 C CA . PRO B 1 74 ? 41.351 -26.023 6.247 1.00 18.68 74 PRO B CA 1
ATOM 1791 C C . PRO B 1 74 ? 40.012 -26.181 6.973 1.00 18.54 74 PRO B C 1
ATOM 1792 O O . PRO B 1 74 ? 39.538 -25.244 7.615 1.00 19.19 74 PRO B O 1
ATOM 1796 N N . GLU B 1 75 ? 39.421 -27.365 6.881 1.00 17.87 75 GLU B N 1
ATOM 1797 C CA . GLU B 1 75 ? 38.130 -27.620 7.506 1.00 16.59 75 GLU B CA 1
ATOM 1798 C C . GLU B 1 75 ? 38.255 -28.054 8.957 1.00 17.04 75 GLU B C 1
ATOM 1799 O O . GLU B 1 75 ? 39.232 -28.698 9.346 1.00 19.29 75 GLU B O 1
ATOM 1805 N N . GLU B 1 76 ? 37.247 -27.706 9.749 1.00 15.14 76 GLU B N 1
ATOM 1806 C CA . GLU B 1 76 ? 37.105 -28.266 11.086 1.00 14.94 76 GLU B CA 1
ATOM 1807 C C . GLU B 1 76 ? 35.782 -29.015 11.100 1.00 15.03 76 GLU B C 1
ATOM 1808 O O . GLU B 1 76 ? 34.748 -28.457 10.740 1.00 16.61 76 GLU B O 1
ATOM 1814 N N . ARG B 1 77 ? 35.827 -30.288 11.476 1.00 17.07 77 ARG B N 1
ATOM 1815 C CA . ARG B 1 77 ? 34.668 -31.169 11.334 1.00 16.99 77 ARG B CA 1
ATOM 1816 C C . ARG B 1 77 ? 34.210 -31.769 12.656 1.00 17.97 77 ARG B C 1
ATOM 1817 O O . ARG B 1 77 ? 35.029 -32.087 13.527 1.00 20.81 77 ARG B O 1
ATOM 1825 N N . ILE B 1 78 ? 32.895 -31.929 12.790 1.00 16.73 78 ILE B N 1
ATOM 1826 C CA . ILE B 1 78 ? 32.307 -32.674 13.903 1.00 18.78 78 ILE B CA 1
ATOM 1827 C C . ILE B 1 78 ? 31.185 -33.575 13.384 1.00 16.22 78 ILE B C 1
ATOM 1828 O O . ILE B 1 78 ? 30.659 -33.357 12.294 1.00 16.34 78 ILE B O 1
ATOM 1833 N N . PRO B 1 79 ? 30.834 -34.615 14.147 1.00 17.93 79 PRO B N 1
ATOM 1834 C CA . PRO B 1 79 ? 29.765 -35.516 13.698 1.00 18.21 79 PRO B CA 1
ATOM 1835 C C . PRO B 1 79 ? 28.402 -34.846 13.691 1.00 17.79 79 PRO B C 1
ATOM 1836 O O . PRO B 1 79 ? 28.113 -34.000 14.536 1.00 18.33 79 PRO B O 1
ATOM 1840 N N . TYR B 1 80 ? 27.573 -35.243 12.732 1.00 16.60 80 TYR B N 1
ATOM 1841 C CA . TYR B 1 80 ? 26.222 -34.712 12.597 1.00 16.61 80 TYR B CA 1
ATOM 1842 C C . TYR B 1 80 ? 25.238 -35.452 13.482 1.00 17.38 80 TYR B C 1
ATOM 1843 O O . TYR B 1 80 ? 24.300 -34.845 14.006 1.00 17.63 80 TYR B O 1
ATOM 1852 N N . ALA B 1 81 ? 25.457 -36.756 13.659 1.00 16.47 81 ALA B N 1
ATOM 1853 C CA . ALA B 1 81 ? 24.488 -37.608 14.349 1.00 16.57 81 ALA B CA 1
ATOM 1854 C C . ALA B 1 81 ? 24.105 -37.109 15.742 1.00 16.65 81 ALA B C 1
ATOM 1855 O O . ALA B 1 81 ? 24.969 -36.763 16.555 1.00 19.29 81 ALA B O 1
ATOM 1857 N N . GLU B 1 82 ? 22.800 -37.089 16.007 1.00 17.16 82 GLU B N 1
ATOM 1858 C CA . GLU B 1 82 ? 22.278 -36.729 17.326 1.00 19.73 82 GLU B CA 1
ATOM 1859 C C . GLU B 1 82 ? 22.700 -35.342 17.803 1.00 21.16 82 GLU B C 1
ATOM 1860 O O . GLU B 1 82 ? 22.948 -35.149 18.991 1.00 25.37 82 GLU B O 1
ATOM 1866 N N . LYS B 1 83 ? 22.786 -34.386 16.882 1.00 16.82 83 LYS B N 1
ATOM 1867 C CA . LYS B 1 83 ? 23.026 -32.995 17.252 1.00 15.92 83 LYS B CA 1
ATOM 1868 C C . LYS B 1 83 ? 21.721 -32.208 17.308 1.00 15.82 83 LYS B C 1
ATOM 1869 O O . LYS B 1 83 ? 21.603 -31.247 18.061 1.00 16.43 83 LYS B O 1
ATOM 1875 N N . PHE B 1 84 ? 20.748 -32.610 16.496 1.00 16.00 84 PHE B N 1
ATOM 1876 C CA . PHE B 1 84 ? 19.503 -31.857 16.382 1.00 16.20 84 PHE B CA 1
ATOM 1877 C C . PHE B 1 84 ? 18.294 -32.562 16.986 1.00 17.46 84 PHE B C 1
ATOM 1878 O O . PHE B 1 84 ? 18.167 -33.788 16.907 1.00 19.44 84 PHE B O 1
ATOM 1886 N N . ARG B 1 85 ? 17.420 -31.764 17.594 1.00 16.15 85 ARG B N 1
ATOM 1887 C CA . ARG B 1 85 ? 16.215 -32.254 18.247 1.00 17.65 85 ARG B CA 1
ATOM 1888 C C . ARG B 1 85 ? 14.952 -31.850 17.479 1.00 16.64 85 ARG B C 1
ATOM 1889 O O . ARG B 1 85 ? 14.557 -30.687 17.488 1.00 17.00 85 ARG B O 1
ATOM 1897 N N . PRO B 1 86 ? 14.322 -32.814 16.798 1.00 17.95 86 PRO B N 1
ATOM 1898 C CA . PRO B 1 86 ? 13.021 -32.566 16.169 1.00 17.43 86 PRO B CA 1
ATOM 1899 C C . PRO B 1 86 ? 11.978 -32.327 17.260 1.00 17.33 86 PRO B C 1
ATOM 1900 O O . PRO B 1 86 ? 12.137 -32.854 18.359 1.00 18.33 86 PRO B O 1
ATOM 1904 N N . PRO B 1 87 ? 10.922 -31.549 16.967 1.00 16.53 87 PRO B N 1
ATOM 1905 C CA . PRO B 1 87 ? 10.661 -30.927 15.671 1.00 16.99 87 PRO B CA 1
ATOM 1906 C C . PRO B 1 87 ? 11.101 -29.464 15.565 1.00 16.77 87 PRO B C 1
ATOM 1907 O O . PRO B 1 87 ? 10.821 -28.845 14.539 1.00 16.64 87 PRO B O 1
ATOM 1911 N N . ASN B 1 88 ? 11.769 -28.923 16.584 1.00 14.63 88 ASN B N 1
ATOM 1912 C CA . ASN B 1 88 ? 12.217 -27.534 16.545 1.00 13.41 88 ASN B CA 1
ATOM 1913 C C . ASN B 1 88 ? 13.712 -27.468 16.813 1.00 14.04 88 ASN B C 1
ATOM 1914 O O . ASN B 1 88 ? 14.130 -27.012 17.875 1.00 16.23 88 ASN B O 1
ATOM 1919 N N . PRO B 1 89 ? 14.526 -27.936 15.861 1.00 13.48 89 PRO B N 1
ATOM 1920 C CA . PRO B 1 89 ? 15.974 -27.929 16.099 1.00 12.85 89 PRO B CA 1
ATOM 1921 C C . PRO B 1 89 ? 16.551 -26.514 16.148 1.00 13.56 89 PRO B C 1
ATOM 1922 O O . PRO B 1 89 ? 15.944 -25.573 15.626 1.00 14.47 89 PRO B O 1
ATOM 1926 N N . SER B 1 90 ? 17.714 -26.365 16.777 1.00 12.56 90 SER B N 1
ATOM 1927 C CA . SER B 1 90 ? 18.297 -25.046 16.961 1.00 12.16 90 SER B CA 1
ATOM 1928 C C . SER B 1 90 ? 19.804 -25.024 16.765 1.00 11.72 90 SER B C 1
ATOM 1929 O O . SER B 1 90 ? 20.480 -26.054 16.851 1.00 13.08 90 SER B O 1
ATOM 1932 N N . ILE B 1 91 ? 20.299 -23.819 16.509 1.00 12.14 91 ILE B N 1
ATOM 1933 C CA . ILE B 1 91 ? 21.718 -23.534 16.452 1.00 11.25 91 ILE B CA 1
ATOM 1934 C C . ILE B 1 91 ? 21.926 -22.231 17.196 1.00 10.89 91 ILE B C 1
ATOM 1935 O O . ILE B 1 91 ? 21.238 -21.250 16.926 1.00 12.83 91 ILE B O 1
ATOM 1940 N N . THR B 1 92 ? 22.860 -22.208 18.142 1.00 11.14 92 THR B N 1
ATOM 1941 C CA . THR B 1 92 ? 23.130 -20.977 18.864 1.00 11.32 92 THR B CA 1
ATOM 1942 C C . THR B 1 92 ? 24.596 -20.615 18.674 1.00 11.79 92 THR B C 1
ATOM 1943 O O . THR B 1 92 ? 25.475 -21.429 18.948 1.00 13.47 92 THR B O 1
ATOM 1947 N N . VAL B 1 93 ? 24.845 -19.411 18.166 1.00 11.30 93 VAL B N 1
ATOM 1948 C CA . VAL B 1 93 ? 26.207 -18.961 17.904 1.00 11.61 93 VAL B CA 1
ATOM 1949 C C . VAL B 1 93 ? 26.543 -17.793 18.819 1.00 11.39 93 VAL B C 1
ATOM 1950 O O . VAL B 1 93 ? 25.794 -16.825 18.891 1.00 12.62 93 VAL B O 1
ATOM 1954 N N . ILE B 1 94 ? 27.670 -17.883 19.524 1.00 10.94 94 ILE B N 1
ATOM 1955 C CA . ILE B 1 94 ? 28.067 -16.830 20.446 1.00 11.58 94 ILE B CA 1
ATOM 1956 C C . ILE B 1 94 ? 29.487 -16.400 20.122 1.00 12.45 94 ILE B C 1
ATOM 1957 O O . ILE B 1 94 ? 30.370 -17.243 19.938 1.00 12.99 94 ILE B O 1
ATOM 1962 N N . ASP B 1 95 ? 29.690 -15.088 20.029 1.00 12.17 95 ASP B N 1
ATOM 1963 C CA . ASP B 1 95 ? 31.009 -14.515 19.768 1.00 13.41 95 ASP B CA 1
ATOM 1964 C C . ASP B 1 95 ? 31.743 -14.294 21.089 1.00 12.50 95 ASP B C 1
ATOM 1965 O O . ASP B 1 95 ? 31.315 -13.469 21.915 1.00 13.40 95 ASP B O 1
ATOM 1970 N N . HIS B 1 96 ? 32.841 -15.029 21.287 1.00 11.51 96 HIS B N 1
ATOM 1971 C CA . HIS B 1 96 ? 33.634 -14.945 22.513 1.00 12.10 96 HIS B CA 1
ATOM 1972 C C . HIS B 1 96 ? 34.948 -14.194 22.306 1.00 15.17 96 HIS B C 1
ATOM 1973 O O . HIS B 1 96 ? 35.880 -14.345 23.089 1.00 17.27 96 HIS B O 1
ATOM 1980 N N . GLY B 1 97 ? 35.018 -13.389 21.252 1.00 14.58 97 GLY B N 1
ATOM 1981 C CA . GLY B 1 97 ? 36.150 -12.506 21.053 1.00 15.76 97 GLY B CA 1
ATOM 1982 C C . GLY B 1 97 ? 37.194 -13.132 20.160 1.00 15.63 97 GLY B C 1
ATOM 1983 O O . GLY B 1 97 ? 37.396 -12.680 19.036 1.00 17.76 97 GLY B O 1
ATOM 1984 N N . ASP B 1 98 ? 37.839 -14.187 20.650 1.00 15.78 98 ASP B N 1
ATOM 1985 C CA . ASP B 1 98 ? 38.854 -14.887 19.871 1.00 14.86 98 ASP B CA 1
ATOM 1986 C C . ASP B 1 98 ? 38.284 -16.087 19.122 1.00 14.13 98 ASP B C 1
ATOM 1987 O O . ASP B 1 98 ? 38.952 -16.655 18.258 1.00 15.79 98 ASP B O 1
ATOM 1992 N N . ARG B 1 99 ? 37.045 -16.461 19.435 1.00 13.14 99 ARG B N 1
ATOM 1993 C CA . ARG B 1 99 ? 36.461 -17.660 18.856 1.00 12.47 99 ARG B CA 1
ATOM 1994 C C . ARG B 1 99 ? 34.952 -17.584 18.935 1.00 13.19 99 ARG B C 1
ATOM 1995 O O . ARG B 1 99 ? 34.406 -16.845 19.761 1.00 13.81 99 ARG B O 1
ATOM 2003 N N . PHE B 1 100 ? 34.289 -18.361 18.080 1.00 12.85 100 PHE B N 1
ATOM 2004 C CA . PHE B 1 100 ? 32.849 -18.556 18.169 1.00 12.65 100 PHE B CA 1
ATOM 2005 C C . PHE B 1 100 ? 32.547 -19.829 18.936 1.00 13.10 100 PHE B C 1
ATOM 2006 O O . PHE B 1 100 ? 33.252 -20.826 18.797 1.00 14.56 100 PHE B O 1
ATOM 2014 N N . GLN B 1 101 ? 31.468 -19.804 19.712 1.00 11.34 101 GLN B N 1
ATOM 2015 C CA . GLN B 1 101 ? 30.874 -21.022 20.241 1.00 11.07 101 GLN B CA 1
ATOM 2016 C C . GLN B 1 101 ? 29.662 -21.343 19.376 1.00 12.07 101 GLN B C 1
ATOM 2017 O O . GLN B 1 101 ? 28.853 -20.462 19.088 1.00 12.53 101 GLN B O 1
ATOM 2023 N N . ILE B 1 102 ? 29.549 -22.596 18.950 1.00 11.91 102 ILE B N 1
ATOM 2024 C CA . ILE B 1 102 ? 28.366 -23.055 18.240 1.00 12.64 102 ILE B CA 1
ATOM 2025 C C . ILE B 1 102 ? 27.766 -24.233 18.993 1.00 11.66 102 ILE B C 1
ATOM 2026 O O . ILE B 1 102 ? 28.438 -25.253 19.196 1.00 13.23 102 ILE B O 1
ATOM 2031 N N . ARG B 1 103 ? 26.512 -24.073 19.422 1.00 13.83 103 ARG B N 1
ATOM 2032 C CA . ARG B 1 103 ? 25.806 -25.084 20.197 1.00 16.25 103 ARG B CA 1
ATOM 2033 C C . ARG B 1 103 ? 24.573 -25.556 19.451 1.00 14.66 103 ARG B C 1
ATOM 2034 O O . ARG B 1 103 ? 23.771 -24.746 18.997 1.00 15.58 103 ARG B O 1
ATOM 2042 N N . PHE B 1 104 ? 24.423 -26.870 19.341 1.00 14.79 104 PHE B N 1
ATOM 2043 C CA . PHE B 1 104 ? 23.224 -27.454 18.757 1.00 15.87 104 PHE B CA 1
ATOM 2044 C C . PHE B 1 104 ? 22.302 -27.903 19.887 1.00 15.92 104 PHE B C 1
ATOM 2045 O O . PHE B 1 104 ? 22.363 -27.343 20.979 1.00 20.35 104 PHE B O 1
ATOM 2053 N N . ASP B 1 105 ? 21.447 -28.890 19.654 1.00 14.11 105 ASP B N 1
ATOM 2054 C CA . ASP B 1 105 ? 20.492 -29.276 20.691 1.00 15.22 105 ASP B CA 1
ATOM 2055 C C . ASP B 1 105 ? 21.054 -30.277 21.682 1.00 17.24 105 ASP B C 1
ATOM 2056 O O . ASP B 1 105 ? 20.640 -30.311 22.848 1.00 21.29 105 ASP B O 1
ATOM 2061 N N . TYR B 1 106 ? 21.989 -31.094 21.211 1.00 18.14 106 TYR B N 1
ATOM 2062 C CA . TYR B 1 106 ? 22.609 -32.118 22.032 1.00 19.27 106 TYR B CA 1
ATOM 2063 C C . TYR B 1 106 ? 24.122 -32.015 21.948 1.00 20.08 106 TYR B C 1
ATOM 2064 O O . TYR B 1 106 ? 24.662 -31.405 21.026 1.00 21.90 106 TYR B O 1
ATOM 2073 N N . GLY B 1 107 ? 24.798 -32.625 22.914 1.00 20.35 107 GLY B N 1
ATOM 2074 C CA . GLY B 1 107 ? 26.243 -32.710 22.902 1.00 20.82 107 GLY B CA 1
ATOM 2075 C C . GLY B 1 107 ? 26.935 -31.462 23.408 1.00 22.62 107 GLY B C 1
ATOM 2076 O O . GLY B 1 107 ? 26.297 -30.488 23.816 1.00 25.85 107 GLY B O 1
ATOM 2077 N N . THR B 1 108 ? 28.259 -31.488 23.383 1.00 20.71 108 THR B N 1
ATOM 2078 C CA . THR B 1 108 ? 29.022 -30.334 23.815 1.00 20.70 108 THR B CA 1
ATOM 2079 C C . THR B 1 108 ? 29.140 -29.326 22.670 1.00 17.85 108 THR B C 1
ATOM 2080 O O . THR B 1 108 ? 28.988 -29.675 21.493 1.00 19.31 108 THR B O 1
ATOM 2084 N N . SER B 1 109 ? 29.375 -28.069 23.028 1.00 16.20 109 SER B N 1
ATOM 2085 C CA . SER B 1 109 ? 29.547 -27.000 22.055 1.00 15.75 109 SER B CA 1
ATOM 2086 C C . SER B 1 109 ? 30.792 -27.202 21.212 1.00 16.34 109 SER B C 1
ATOM 2087 O O . SER B 1 109 ? 31.758 -27.843 21.642 1.00 19.10 109 SER B O 1
ATOM 2090 N N . ILE B 1 110 ? 30.761 -26.623 20.018 1.00 16.00 110 ILE B N 1
ATOM 2091 C CA . ILE B 1 110 ? 31.923 -26.550 19.144 1.00 17.14 110 ILE B CA 1
ATOM 2092 C C . ILE B 1 110 ? 32.526 -25.162 19.285 1.00 15.26 110 ILE B C 1
ATOM 2093 O O . ILE B 1 110 ? 31.803 -24.173 19.328 1.00 15.42 110 ILE B O 1
ATOM 2098 N N . TYR B 1 111 ? 33.849 -25.081 19.362 1.00 13.36 111 TYR B N 1
ATOM 2099 C CA . TYR B 1 111 ? 34.507 -23.786 19.383 1.00 13.55 111 TYR B CA 1
ATOM 2100 C C . TYR B 1 111 ? 35.331 -23.624 18.122 1.00 13.83 111 TYR B C 1
ATOM 2101 O O . TYR B 1 111 ? 36.072 -24.534 17.733 1.00 17.43 111 TYR B O 1
ATOM 2110 N N . TYR B 1 112 ? 35.179 -22.468 17.479 1.00 13.07 112 TYR B N 1
ATOM 2111 C CA . TYR B 1 112 ? 35.864 -22.193 16.224 1.00 12.71 112 TYR B CA 1
ATOM 2112 C C . TYR B 1 112 ? 36.665 -20.911 16.341 1.00 13.04 112 TYR B C 1
ATOM 2113 O O . TYR B 1 112 ? 36.103 -19.824 16.444 1.00 13.33 112 TYR B O 1
ATOM 2122 N N . ASN B 1 113 ? 37.987 -21.048 16.334 1.00 14.11 113 ASN B N 1
ATOM 2123 C CA . ASN B 1 113 ? 38.880 -19.900 16.432 1.00 14.40 113 ASN B CA 1
ATOM 2124 C C . ASN B 1 113 ? 38.649 -18.953 15.255 1.00 14.15 113 ASN B C 1
ATOM 2125 O O . ASN B 1 113 ? 38.585 -19.392 14.109 1.00 15.22 113 ASN B O 1
ATOM 2130 N N . LYS B 1 114 ? 38.506 -17.659 15.530 1.00 14.13 114 LYS B N 1
ATOM 2131 C CA . LYS B 1 114 ? 38.295 -16.696 14.452 1.00 13.06 114 LYS B CA 1
ATOM 2132 C C . LYS B 1 114 ? 39.479 -16.674 13.498 1.00 13.74 114 LYS B C 1
ATOM 2133 O O . LYS B 1 114 ? 40.648 -16.713 13.929 1.00 14.39 114 LYS B O 1
ATOM 2139 N N . ARG B 1 115 ? 39.167 -16.610 12.204 1.00 14.96 115 ARG B N 1
ATOM 2140 C CA . ARG B 1 115 ? 40.184 -16.565 11.157 1.00 14.12 115 ARG B CA 1
ATOM 2141 C C . ARG B 1 115 ? 40.268 -15.210 10.455 1.00 15.45 115 ARG B C 1
ATOM 2142 O O . ARG B 1 115 ? 41.320 -14.837 9.932 1.00 16.52 115 ARG B O 1
ATOM 2150 N N . ILE B 1 116 ? 39.148 -14.498 10.409 1.00 17.52 116 ILE B N 1
ATOM 2151 C CA . ILE B 1 116 ? 39.096 -13.199 9.750 1.00 18.71 116 ILE B CA 1
ATOM 2152 C C . ILE B 1 116 ? 38.639 -12.179 10.775 1.00 18.43 116 ILE B C 1
ATOM 2153 O O . ILE B 1 116 ? 37.560 -12.327 11.351 1.00 19.41 116 ILE B O 1
ATOM 2158 N N . LYS B 1 117 ? 39.459 -11.164 11.042 1.00 19.82 117 LYS B N 1
ATOM 2159 C CA . LYS B 1 117 ? 39.118 -10.262 12.139 1.00 21.66 117 LYS B CA 1
ATOM 2160 C C . LYS B 1 117 ? 38.257 -9.075 11.700 1.00 21.03 117 LYS B C 1
ATOM 2161 O O . LYS B 1 117 ? 38.715 -7.942 11.537 1.00 21.63 117 LYS B O 1
ATOM 2167 N N . GLU B 1 118 ? 36.985 -9.397 11.491 1.00 20.12 118 GLU B N 1
ATOM 2168 C CA . GLU B 1 118 ? 35.939 -8.439 11.173 1.00 19.72 118 GLU B CA 1
ATOM 2169 C C . GLU B 1 118 ? 34.693 -8.893 11.911 1.00 19.11 118 GLU B C 1
ATOM 2170 O O . GLU B 1 118 ? 34.548 -10.081 12.213 1.00 20.12 118 GLU B O 1
ATOM 2176 N N . ASN B 1 119 ? 33.796 -7.955 12.195 1.00 18.22 119 ASN B N 1
ATOM 2177 C CA . ASN B 1 119 ? 32.485 -8.301 12.739 1.00 17.57 119 ASN B CA 1
ATOM 2178 C C . ASN B 1 119 ? 31.550 -8.731 11.620 1.00 17.36 119 ASN B C 1
ATOM 2179 O O . ASN B 1 119 ? 31.800 -8.425 10.452 1.00 18.40 119 ASN B O 1
ATOM 2184 N N . ALA B 1 120 ? 30.473 -9.436 11.965 1.00 16.27 120 ALA B N 1
ATOM 2185 C CA . ALA B 1 120 ? 29.508 -9.851 10.952 1.00 16.67 120 ALA B CA 1
ATOM 2186 C C . ALA B 1 120 ? 28.394 -8.821 10.770 1.00 17.76 120 ALA B C 1
ATOM 2187 O O . ALA B 1 120 ? 27.888 -8.256 11.742 1.00 18.47 120 ALA B O 1
ATOM 2189 N N . ALA B 1 121 ? 28.016 -8.596 9.515 1.00 17.87 121 ALA B N 1
ATOM 2190 C CA . ALA B 1 121 ? 26.975 -7.630 9.162 1.00 18.12 121 ALA B CA 1
ATOM 2191 C C . ALA B 1 121 ? 25.713 -8.323 8.655 1.00 16.59 121 ALA B C 1
ATOM 2192 O O . ALA B 1 121 ? 24.666 -7.687 8.479 1.00 17.10 121 ALA B O 1
ATOM 2194 N N . ALA B 1 122 ? 25.812 -9.625 8.404 1.00 15.46 122 ALA B N 1
ATOM 2195 C CA . ALA B 1 122 ? 24.686 -10.363 7.843 1.00 15.19 122 ALA B CA 1
ATOM 2196 C C . ALA B 1 122 ? 24.798 -11.860 8.124 1.00 14.01 122 ALA B C 1
ATOM 2197 O O . ALA B 1 122 ? 25.895 -12.386 8.348 1.00 14.65 122 ALA B O 1
ATOM 2199 N N . ILE B 1 123 ? 23.654 -12.541 8.111 1.00 14.25 123 ILE B N 1
ATOM 2200 C CA . ILE B 1 123 ? 23.622 -13.993 8.247 1.00 13.78 123 ILE B CA 1
ATOM 2201 C C . ILE B 1 123 ? 22.878 -14.550 7.044 1.00 13.80 123 ILE B C 1
ATOM 2202 O O . ILE B 1 123 ? 21.769 -14.100 6.732 1.00 14.97 123 ILE B O 1
ATOM 2207 N N . ALA B 1 124 ? 23.486 -15.518 6.363 1.00 14.39 124 ALA B N 1
ATOM 2208 C CA . ALA B 1 124 ? 22.886 -16.115 5.173 1.00 14.67 124 ALA B CA 1
ATOM 2209 C C . ALA B 1 124 ? 22.560 -17.590 5.404 1.00 13.68 124 ALA B C 1
ATOM 2210 O O . ALA B 1 124 ? 23.128 -18.225 6.289 1.00 13.74 124 ALA B O 1
ATOM 2212 N N . TYR B 1 125 ? 21.638 -18.113 4.599 1.00 12.37 125 TYR B N 1
ATOM 2213 C CA . TYR B 1 125 ? 21.042 -19.434 4.786 1.00 13.24 125 TYR B CA 1
ATOM 2214 C C . TYR B 1 125 ? 20.844 -20.005 3.387 1.00 14.86 125 TYR B C 1
ATOM 2215 O O . TYR B 1 125 ? 20.225 -19.362 2.546 1.00 16.08 125 TYR B O 1
ATOM 2224 N N . ASN B 1 126 ? 21.401 -21.185 3.117 1.00 16.01 126 ASN B N 1
ATOM 2225 C CA . ASN B 1 126 ? 21.357 -21.751 1.770 1.00 17.50 126 ASN B CA 1
ATOM 2226 C C . ASN B 1 126 ? 21.132 -23.264 1.788 1.00 15.07 126 ASN B C 1
ATOM 2227 O O . ASN B 1 126 ? 21.744 -23.972 2.586 1.00 16.20 126 ASN B O 1
ATOM 2232 N N . ALA B 1 127 ? 20.242 -23.748 0.921 1.00 13.40 127 ALA B N 1
ATOM 2233 C CA . ALA B 1 127 ? 19.959 -25.183 0.803 1.00 14.35 127 ALA B CA 1
ATOM 2234 C C . ALA B 1 127 ? 19.034 -25.466 -0.364 1.00 17.84 127 ALA B C 1
ATOM 2235 O O . ALA B 1 127 ? 18.064 -24.743 -0.569 1.00 19.91 127 ALA B O 1
ATOM 2237 N N . GLU B 1 128 ? 19.331 -26.524 -1.116 1.00 19.09 128 GLU B N 1
ATOM 2238 C CA . GLU B 1 128 ? 18.433 -26.994 -2.168 1.00 19.88 128 GLU B CA 1
ATOM 2239 C C . GLU B 1 128 ? 17.235 -27.699 -1.550 1.00 19.46 128 GLU B C 1
ATOM 2240 O O . GLU B 1 128 ? 16.121 -27.629 -2.067 1.00 21.02 128 GLU B O 1
ATOM 2246 N N . ASN B 1 129 ? 17.480 -28.371 -0.431 1.00 19.19 129 ASN B N 1
ATOM 2247 C CA . ASN B 1 129 ? 16.472 -29.187 0.229 1.00 21.03 129 ASN B CA 1
ATOM 2248 C C . ASN B 1 129 ? 16.711 -29.141 1.730 1.00 19.01 129 ASN B C 1
ATOM 2249 O O . ASN B 1 129 ? 17.251 -30.078 2.311 1.00 21.15 129 ASN B O 1
ATOM 2254 N N . SER B 1 130 ? 16.307 -28.041 2.356 1.00 16.73 130 SER B N 1
ATOM 2255 C CA . SER B 1 130 ? 16.750 -27.739 3.715 1.00 15.47 130 SER B CA 1
ATOM 2256 C C . SER B 1 130 ? 16.284 -28.739 4.761 1.00 15.34 130 SER B C 1
ATOM 2257 O O . SER B 1 130 ? 15.161 -29.240 4.710 1.00 15.55 130 SER B O 1
ATOM 2260 N N . LEU B 1 131 ? 17.157 -29.004 5.724 1.00 14.10 131 LEU B N 1
ATOM 2261 C CA . LEU B 1 131 ? 16.786 -29.735 6.928 1.00 13.98 131 LEU B CA 1
ATOM 2262 C C . LEU B 1 131 ? 15.795 -28.944 7.787 1.00 13.86 131 LEU B C 1
ATOM 2263 O O . LEU B 1 131 ? 15.080 -29.519 8.614 1.00 13.22 131 LEU B O 1
ATOM 2268 N N . PHE B 1 132 ? 15.760 -27.627 7.593 1.00 12.67 132 PHE B N 1
ATOM 2269 C CA . PHE B 1 132 ? 15.025 -26.737 8.483 1.00 12.85 132 PHE B CA 1
ATOM 2270 C C . PHE B 1 132 ? 13.928 -25.960 7.752 1.00 14.07 132 PHE B C 1
ATOM 2271 O O . PHE B 1 132 ? 13.807 -26.013 6.523 1.00 14.73 132 PHE B O 1
ATOM 2279 N N . SER B 1 133 ? 13.130 -25.239 8.527 1.00 13.49 133 SER B N 1
ATOM 2280 C CA . SER B 1 133 ? 12.039 -24.449 7.989 1.00 14.18 133 SER B CA 1
ATOM 2281 C C . SER B 1 133 ? 12.562 -23.254 7.213 1.00 12.80 133 SER B C 1
ATOM 2282 O O . SER B 1 133 ? 13.732 -22.869 7.343 1.00 12.58 133 SER B O 1
ATOM 2285 N N . SER B 1 134 ? 11.698 -22.689 6.378 1.00 14.53 134 SER B N 1
ATOM 2286 C CA . SER B 1 134 ? 11.964 -21.390 5.783 1.00 14.13 134 SER B CA 1
ATOM 2287 C C . SER B 1 134 ? 10.767 -20.500 6.069 1.00 14.09 134 SER B C 1
ATOM 2288 O O . SER B 1 134 ? 9.649 -20.800 5.645 1.00 14.70 134 SER B O 1
ATOM 2291 N N . PRO B 1 135 ? 10.990 -19.401 6.801 1.00 13.35 135 PRO B N 1
ATOM 2292 C CA . PRO B 1 135 ? 12.287 -18.989 7.344 1.00 13.40 135 PRO B CA 1
ATOM 2293 C C . PRO B 1 135 ? 12.642 -19.762 8.599 1.00 12.33 135 PRO B C 1
ATOM 2294 O O . PRO B 1 135 ? 11.860 -20.588 9.076 1.00 12.75 135 PRO B O 1
ATOM 2298 N N . VAL B 1 136 ? 13.838 -19.510 9.116 1.00 11.61 136 VAL B N 1
ATOM 2299 C CA . VAL B 1 136 ? 14.114 -19.810 10.510 1.00 11.04 136 VAL B CA 1
ATOM 2300 C C . VAL B 1 136 ? 13.968 -18.533 11.337 1.00 11.48 136 VAL B C 1
ATOM 2301 O O . VAL B 1 136 ? 14.142 -17.418 10.830 1.00 12.38 136 VAL B O 1
ATOM 2305 N N . THR B 1 137 ? 13.626 -18.704 12.608 1.00 11.59 137 THR B N 1
ATOM 2306 C CA . THR B 1 137 ? 13.563 -17.596 13.549 1.00 11.57 137 THR B CA 1
ATOM 2307 C C . THR B 1 137 ? 14.974 -17.320 14.071 1.00 10.95 137 THR B C 1
ATOM 2308 O O . THR B 1 137 ? 15.678 -18.245 14.462 1.00 11.37 137 THR B O 1
ATOM 2312 N N . VAL B 1 138 ? 15.396 -16.058 14.064 1.00 11.81 138 VAL B N 1
ATOM 2313 C CA . VAL B 1 138 ? 16.711 -15.713 14.605 1.00 11.41 138 VAL B CA 1
ATOM 2314 C C . VAL B 1 138 ? 16.586 -14.565 15.587 1.00 11.44 138 VAL B C 1
ATOM 2315 O O . VAL B 1 138 ? 16.153 -13.476 15.218 1.00 13.25 138 VAL B O 1
ATOM 2319 N N . ASP B 1 139 ? 16.926 -14.821 16.846 1.00 11.29 139 ASP B N 1
ATOM 2320 C CA . ASP B 1 139 ? 16.993 -13.761 17.839 1.00 11.45 139 ASP B CA 1
ATOM 2321 C C . ASP B 1 139 ? 18.448 -13.427 18.092 1.00 12.30 139 ASP B C 1
ATOM 2322 O O . ASP B 1 139 ? 19.228 -14.299 18.473 1.00 13.02 139 ASP B O 1
ATOM 2327 N N . VAL B 1 140 ? 18.805 -12.164 17.880 1.00 12.31 140 VAL B N 1
ATOM 2328 C CA . VAL B 1 140 ? 20.190 -11.723 18.020 1.00 12.83 140 VAL B CA 1
ATOM 2329 C C . VAL B 1 140 ? 20.293 -10.732 19.175 1.00 12.55 140 VAL B C 1
ATOM 2330 O O . VAL B 1 140 ? 19.527 -9.758 19.242 1.00 14.57 140 VAL B O 1
ATOM 2334 N N . HIS B 1 141 ? 21.218 -11.011 20.091 1.00 13.39 141 HIS B N 1
ATOM 2335 C CA . HIS B 1 141 ? 21.426 -10.221 21.300 1.00 13.53 141 HIS B CA 1
ATOM 2336 C C . HIS B 1 141 ? 22.802 -9.576 21.256 1.00 12.46 141 HIS B C 1
ATOM 2337 O O . HIS B 1 141 ? 23.740 -10.167 20.720 1.00 15.50 141 HIS B O 1
ATOM 2344 N N . GLY B 1 142 ? 22.943 -8.391 21.847 1.00 12.69 142 GLY B N 1
ATOM 2345 C CA . GLY B 1 142 ? 24.254 -7.773 21.982 1.00 13.67 142 GLY B CA 1
ATOM 2346 C C . GLY B 1 142 ? 25.041 -8.339 23.151 1.00 14.18 142 GLY B C 1
ATOM 2347 O O . GLY B 1 142 ? 26.269 -8.193 23.224 1.00 15.98 142 GLY B O 1
ATOM 2348 N N . LEU B 1 143 ? 24.325 -8.979 24.073 1.00 15.40 143 LEU B N 1
ATOM 2349 C CA . LEU B 1 143 ? 24.927 -9.657 25.216 1.00 17.68 143 LEU B CA 1
ATOM 2350 C C . LEU B 1 143 ? 23.983 -10.749 25.711 1.00 16.20 143 LEU B C 1
ATOM 2351 O O . LEU B 1 143 ? 22.772 -10.709 25.437 1.00 15.88 143 LEU B O 1
ATOM 2356 N N . LEU B 1 144 ? 24.533 -11.731 26.421 1.00 16.02 144 LEU B N 1
ATOM 2357 C CA . LEU B 1 144 ? 23.733 -12.838 26.946 1.00 17.60 144 LEU B CA 1
ATOM 2358 C C . LEU B 1 144 ? 22.631 -12.250 27.822 1.00 18.54 144 LEU B C 1
ATOM 2359 O O . LEU B 1 144 ? 22.916 -11.455 28.714 1.00 19.34 144 LEU B O 1
ATOM 2364 N N . PRO B 1 145 ? 21.367 -12.633 27.576 1.00 17.76 145 PRO B N 1
ATOM 2365 C CA . PRO B 1 145 ? 20.268 -12.091 28.380 1.00 18.53 145 PRO B CA 1
ATOM 2366 C C . PRO B 1 145 ? 20.187 -12.756 29.752 1.00 18.10 145 PRO B C 1
ATOM 2367 O O . PRO B 1 145 ? 20.834 -13.782 29.976 1.00 16.22 145 PRO B O 1
ATOM 2371 N N . PRO B 1 146 ? 19.413 -12.166 30.675 1.00 18.98 146 PRO B N 1
ATOM 2372 C CA . PRO B 1 146 ? 19.173 -12.839 31.955 1.00 18.90 146 PRO B CA 1
ATOM 2373 C C . PRO B 1 146 ? 18.579 -14.212 31.693 1.00 16.69 146 PRO B C 1
ATOM 2374 O O . PRO B 1 146 ? 17.790 -14.362 30.751 1.00 16.61 146 PRO B O 1
ATOM 2378 N N . LEU B 1 147 ? 18.958 -15.196 32.500 1.00 15.73 147 LEU B N 1
ATOM 2379 C CA . LEU B 1 147 ? 18.588 -16.578 32.240 1.00 13.98 147 LEU B CA 1
ATOM 2380 C C . LEU B 1 147 ? 17.458 -17.062 33.141 1.00 14.58 147 LEU B C 1
ATOM 2381 O O . LEU B 1 147 ? 17.480 -16.851 34.350 1.00 15.91 147 LEU B O 1
ATOM 2386 N N . PRO B 1 148 ? 16.472 -17.743 32.551 1.00 15.32 148 PRO B N 1
ATOM 2387 C CA . PRO B 1 148 ? 15.467 -18.391 33.394 1.00 14.55 148 PRO B CA 1
ATOM 2388 C C . PRO B 1 148 ? 16.114 -19.488 34.230 1.00 14.70 148 PRO B C 1
ATOM 2389 O O . PRO B 1 148 ? 17.211 -19.965 33.883 1.00 16.95 148 PRO B O 1
ATOM 2393 N N . PRO B 1 149 ? 15.471 -19.876 35.339 1.00 14.84 149 PRO B N 1
ATOM 2394 C CA . PRO B 1 149 ? 15.958 -21.010 36.134 1.00 17.74 149 PRO B CA 1
ATOM 2395 C C . PRO B 1 149 ? 15.890 -22.294 35.317 1.00 20.69 149 PRO B C 1
ATOM 2396 O O . PRO B 1 149 ? 15.197 -22.331 34.296 1.00 21.93 149 PRO B O 1
ATOM 2400 N N . ALA B 1 150 ? 16.577 -23.339 35.763 1.00 22.62 150 ALA B N 1
ATOM 2401 C CA . ALA B 1 150 ? 16.497 -24.627 35.080 1.00 28.74 150 ALA B CA 1
ATOM 2402 C C . ALA B 1 150 ? 15.063 -25.150 35.107 1.00 33.07 150 ALA B C 1
ATOM 2403 O O . ALA B 1 150 ? 14.587 -25.764 34.154 1.00 34.74 150 ALA B O 1
ATOM 2406 N N . MET C 1 1 ? 13.311 -7.508 40.339 1.00 15.12 1 MET C N 1
ATOM 2407 C CA . MET C 1 1 ? 13.992 -7.247 41.602 1.00 14.34 1 MET C CA 1
ATOM 2408 C C . MET C 1 1 ? 14.075 -8.525 42.420 1.00 14.05 1 MET C C 1
ATOM 2409 O O . MET C 1 1 ? 13.067 -9.206 42.608 1.00 14.10 1 MET C O 1
ATOM 2414 N N . LEU C 1 2 ? 15.273 -8.832 42.913 1.00 13.55 2 LEU C N 1
ATOM 2415 C CA . LEU C 1 2 ? 15.516 -10.044 43.686 1.00 12.00 2 LEU C CA 1
ATOM 2416 C C . LEU C 1 2 ? 15.458 -9.735 45.176 1.00 13.07 2 LEU C C 1
ATOM 2417 O O . LEU C 1 2 ? 16.108 -8.794 45.637 1.00 13.61 2 LEU C O 1
ATOM 2422 N N . TYR C 1 3 ? 14.665 -10.513 45.912 1.00 12.44 3 TYR C N 1
ATOM 2423 C CA . TYR C 1 3 ? 14.629 -10.449 47.368 1.00 12.53 3 TYR C CA 1
ATOM 2424 C C . TYR C 1 3 ? 14.941 -11.804 47.969 1.00 12.58 3 TYR C C 1
ATOM 2425 O O . TYR C 1 3 ? 14.628 -12.853 47.387 1.00 13.01 3 TYR C O 1
ATOM 2434 N N . HIS C 1 4 ? 15.543 -11.781 49.151 1.00 13.01 4 HIS C N 1
ATOM 2435 C CA . HIS C 1 4 ? 15.663 -12.982 49.953 1.00 11.60 4 HIS C CA 1
ATOM 2436 C C . HIS C 1 4 ? 14.734 -12.866 51.150 1.00 13.46 4 HIS C C 1
ATOM 2437 O O . HIS C 1 4 ? 14.958 -12.071 52.068 1.00 15.08 4 HIS C O 1
ATOM 2444 N N . LEU C 1 5 ? 13.668 -13.660 51.111 1.00 11.99 5 LEU C N 1
ATOM 2445 C CA . LEU C 1 5 ? 12.616 -13.606 52.112 1.00 12.47 5 LEU C CA 1
ATOM 2446 C C . LEU C 1 5 ? 12.820 -14.722 53.135 1.00 13.38 5 LEU C C 1
ATOM 2447 O O . LEU C 1 5 ? 12.674 -15.908 52.811 1.00 13.31 5 LEU C O 1
ATOM 2452 N N . PHE C 1 6 ? 13.177 -14.342 54.362 1.00 13.83 6 PHE C N 1
ATOM 2453 C CA . PHE C 1 6 ? 13.498 -15.310 55.410 1.00 14.45 6 PHE C CA 1
ATOM 2454 C C . PHE C 1 6 ? 12.256 -15.771 56.168 1.00 14.89 6 PHE C C 1
ATOM 2455 O O . PHE C 1 6 ? 11.281 -15.031 56.279 1.00 14.77 6 PHE C O 1
ATOM 2463 N N . VAL C 1 7 ? 12.289 -16.992 56.691 1.00 14.48 7 VAL C N 1
ATOM 2464 C CA . VAL C 1 7 ? 11.149 -17.502 57.444 1.00 14.70 7 VAL C CA 1
ATOM 2465 C C . VAL C 1 7 ? 10.896 -16.672 58.706 1.00 15.57 7 VAL C C 1
ATOM 2466 O O . VAL C 1 7 ? 11.831 -16.188 59.354 1.00 17.24 7 VAL C O 1
ATOM 2470 N N . ASN C 1 8 ? 9.619 -16.494 59.032 1.00 15.25 8 ASN C N 1
ATOM 2471 C CA . ASN C 1 8 ? 9.204 -15.646 60.143 1.00 16.87 8 ASN C CA 1
ATOM 2472 C C . ASN C 1 8 ? 9.769 -14.238 60.019 1.00 17.68 8 ASN C C 1
ATOM 2473 O O . ASN C 1 8 ? 10.193 -13.621 60.996 1.00 19.49 8 ASN C O 1
ATOM 2478 N N . ASN C 1 9 ? 9.750 -13.740 58.786 1.00 17.54 9 ASN C N 1
ATOM 2479 C CA . ASN C 1 9 ? 10.229 -12.405 58.474 1.00 17.26 9 ASN C CA 1
ATOM 2480 C C . ASN C 1 9 ? 9.463 -11.897 57.267 1.00 16.97 9 ASN C C 1
ATOM 2481 O O . ASN C 1 9 ? 8.496 -12.522 56.824 1.00 16.91 9 ASN C O 1
ATOM 2486 N N . GLN C 1 10 ? 9.872 -10.753 56.740 1.00 17.74 10 GLN C N 1
ATOM 2487 C CA . GLN C 1 10 ? 9.223 -10.216 55.554 1.00 17.42 10 GLN C CA 1
ATOM 2488 C C . GLN C 1 10 ? 10.215 -9.421 54.729 1.00 16.91 10 GLN C C 1
ATOM 2489 O O . GLN C 1 10 ? 11.333 -9.148 55.177 1.00 16.70 10 GLN C O 1
ATOM 2495 N N . VAL C 1 11 ? 9.809 -9.070 53.515 1.00 16.52 11 VAL C N 1
ATOM 2496 C CA . VAL C 1 11 ? 10.572 -8.136 52.705 1.00 15.93 11 VAL C CA 1
ATOM 2497 C C . VAL C 1 11 ? 9.702 -6.942 52.336 1.00 13.57 11 VAL C C 1
ATOM 2498 O O . VAL C 1 11 ? 8.530 -7.095 51.967 1.00 15.74 11 VAL C O 1
ATOM 2502 N N . LYS C 1 12 ? 10.273 -5.750 52.470 1.00 16.31 12 LYS C N 1
ATOM 2503 C CA . LYS C 1 12 ? 9.609 -4.532 52.042 1.00 18.76 12 LYS C CA 1
ATOM 2504 C C . LYS C 1 12 ? 9.937 -4.300 50.572 1.00 17.28 12 LYS C C 1
ATOM 2505 O O . LYS C 1 12 ? 11.106 -4.152 50.202 1.00 18.41 12 LYS C O 1
ATOM 2511 N N . LEU C 1 13 ? 8.909 -4.286 49.731 1.00 16.62 13 LEU C N 1
ATOM 2512 C CA . LEU C 1 13 ? 9.118 -4.154 48.294 1.00 16.43 13 LEU C CA 1
ATOM 2513 C C . LEU C 1 13 ? 9.585 -2.754 47.912 1.00 16.90 13 LEU C C 1
ATOM 2514 O O . LEU C 1 13 ? 9.166 -1.757 48.515 1.00 20.26 13 LEU C O 1
ATOM 2519 N N . GLN C 1 14 ? 10.447 -2.677 46.902 1.00 17.26 14 GLN C N 1
ATOM 2520 C CA . GLN C 1 14 ? 10.953 -1.388 46.447 1.00 20.51 14 GLN C CA 1
ATOM 2521 C C . GLN C 1 14 ? 9.848 -0.577 45.778 1.00 22.39 14 GLN C C 1
ATOM 2522 O O . GLN C 1 14 ? 9.862 0.650 45.828 1.00 23.26 14 GLN C O 1
ATOM 2528 N N . ASN C 1 15 ? 8.899 -1.273 45.157 1.00 20.19 15 ASN C N 1
ATOM 2529 C CA . ASN C 1 15 ? 7.749 -0.647 44.511 1.00 22.32 15 ASN C CA 1
ATOM 2530 C C . ASN C 1 15 ? 6.493 -1.437 44.859 1.00 19.14 15 ASN C C 1
ATOM 2531 O O . ASN C 1 15 ? 6.582 -2.607 45.226 1.00 18.89 15 ASN C O 1
ATOM 2536 N N . ASP C 1 16 ? 5.326 -0.810 44.735 1.00 19.75 16 ASP C N 1
ATOM 2537 C CA . ASP C 1 16 ? 4.066 -1.495 45.008 1.00 20.96 16 ASP C CA 1
ATOM 2538 C C . ASP C 1 16 ? 3.880 -2.721 44.128 1.00 18.28 16 ASP C C 1
ATOM 2539 O O . ASP C 1 16 ? 4.158 -2.674 42.932 1.00 17.99 16 ASP C O 1
ATOM 2544 N N . PHE C 1 17 ? 3.403 -3.814 44.722 1.00 17.69 17 PHE C N 1
ATOM 2545 C CA . PHE C 1 17 ? 2.967 -4.979 43.960 1.00 15.59 17 PHE C CA 1
ATOM 2546 C C . PHE C 1 17 ? 1.527 -4.692 43.568 1.00 16.82 17 PHE C C 1
ATOM 2547 O O . PHE C 1 17 ? 0.664 -4.566 44.433 1.00 18.40 17 PHE C O 1
ATOM 2555 N N . LYS C 1 18 ? 1.280 -4.561 42.268 1.00 15.97 18 LYS C N 1
ATOM 2556 C CA . LYS C 1 18 ? 0.018 -4.013 41.773 1.00 17.47 18 LYS C CA 1
ATOM 2557 C C . LYS C 1 18 ? -0.337 -4.696 40.446 1.00 17.77 18 LYS C C 1
ATOM 2558 O O . LYS C 1 18 ? 0.375 -5.594 40.015 1.00 15.54 18 LYS C O 1
ATOM 2564 N N . PRO C 1 19 ? -1.446 -4.293 39.801 1.00 18.40 19 PRO C N 1
ATOM 2565 C CA . PRO C 1 19 ? -1.798 -5.018 38.575 1.00 17.11 19 PRO C CA 1
ATOM 2566 C C . PRO C 1 19 ? -0.650 -5.099 37.568 1.00 15.61 19 PRO C C 1
ATOM 2567 O O . PRO C 1 19 ? 0.058 -4.112 37.351 1.00 15.78 19 PRO C O 1
ATOM 2571 N N . GLU C 1 20 ? -0.502 -6.285 36.975 1.00 15.69 20 GLU C N 1
ATOM 2572 C CA . GLU C 1 20 ? 0.588 -6.666 36.062 1.00 16.13 20 GLU C CA 1
ATOM 2573 C C . GLU C 1 20 ? 1.814 -7.236 36.774 1.00 15.47 20 GLU C C 1
ATOM 2574 O O . GLU C 1 20 ? 2.665 -7.863 36.136 1.00 15.44 20 GLU C O 1
ATOM 2580 N N . SER C 1 21 ? 1.912 -7.023 38.085 1.00 14.28 21 SER C N 1
ATOM 2581 C CA . SER C 1 21 ? 3.086 -7.486 38.829 1.00 13.74 21 SER C CA 1
ATOM 2582 C C . SER C 1 21 ? 3.129 -9.010 38.919 1.00 13.06 21 SER C C 1
ATOM 2583 O O . SER C 1 21 ? 2.089 -9.682 38.968 1.00 13.27 21 SER C O 1
ATOM 2586 N N . VAL C 1 22 ? 4.346 -9.540 38.958 1.00 12.18 22 VAL C N 1
ATOM 2587 C CA . VAL C 1 22 ? 4.574 -10.972 39.031 1.00 12.03 22 VAL C CA 1
ATOM 2588 C C . VAL C 1 22 ? 5.578 -11.240 40.148 1.00 11.95 22 VAL C C 1
ATOM 2589 O O . VAL C 1 22 ? 6.642 -10.621 40.187 1.00 13.10 22 VAL C O 1
ATOM 2593 N N . ALA C 1 23 ? 5.239 -12.140 41.066 1.00 12.75 23 ALA C N 1
ATOM 2594 C CA . ALA C 1 23 ? 6.199 -12.587 42.077 1.00 12.38 23 ALA C CA 1
ATOM 2595 C C . ALA C 1 23 ? 6.489 -14.067 41.894 1.00 12.04 23 ALA C C 1
ATOM 2596 O O . ALA C 1 23 ? 5.599 -14.908 42.031 1.00 13.73 23 ALA C O 1
ATOM 2598 N N . ALA C 1 24 ? 7.735 -14.379 41.556 1.00 11.57 24 ALA C N 1
ATOM 2599 C CA . ALA C 1 24 ? 8.158 -15.766 41.420 1.00 11.40 24 ALA C CA 1
ATOM 2600 C C . ALA C 1 24 ? 8.947 -16.177 42.650 1.00 11.13 24 ALA C C 1
ATOM 2601 O O . ALA C 1 24 ? 10.097 -15.777 42.811 1.00 11.51 24 ALA C O 1
ATOM 2603 N N . ILE C 1 25 ? 8.316 -16.980 43.504 1.00 12.02 25 ILE C N 1
ATOM 2604 C CA . ILE C 1 25 ? 8.917 -17.475 44.734 1.00 11.11 25 ILE C CA 1
ATOM 2605 C C . ILE C 1 25 ? 9.480 -18.865 44.490 1.00 10.98 25 ILE C C 1
ATOM 2606 O O . ILE C 1 25 ? 8.773 -19.741 43.991 1.00 13.60 25 ILE C O 1
ATOM 2611 N N . ARG C 1 26 ? 10.756 -19.063 44.821 1.00 10.28 26 ARG C N 1
ATOM 2612 C CA . ARG C 1 26 ? 11.396 -20.350 44.608 1.00 11.13 26 ARG C CA 1
ATOM 2613 C C . ARG C 1 26 ? 12.171 -20.792 45.834 1.00 10.85 26 ARG C C 1
ATOM 2614 O O . ARG C 1 26 ? 12.914 -20.007 46.426 1.00 13.01 26 ARG C O 1
ATOM 2622 N N . SER C 1 27 ? 11.999 -22.056 46.198 1.00 11.73 27 SER C N 1
ATOM 2623 C CA . SER C 1 27 ? 12.674 -22.642 47.351 1.00 12.26 27 SER C CA 1
ATOM 2624 C C . SER C 1 27 ? 13.852 -23.510 46.910 1.00 12.65 27 SER C C 1
ATOM 2625 O O . SER C 1 27 ? 13.777 -24.205 45.890 1.00 12.51 27 SER C O 1
ATOM 2628 N N . SER C 1 28 ? 14.938 -23.477 47.680 1.00 12.50 28 SER C N 1
ATOM 2629 C CA . SER C 1 28 ? 16.092 -24.329 47.390 1.00 12.39 28 SER C CA 1
ATOM 2630 C C . SER C 1 28 ? 15.927 -25.727 47.986 1.00 13.65 28 SER C C 1
ATOM 2631 O O . SER C 1 28 ? 16.766 -26.605 47.769 1.00 15.30 28 SER C O 1
ATOM 2634 N N . ALA C 1 29 ? 14.849 -25.937 48.736 1.00 12.57 29 ALA C N 1
ATOM 2635 C CA . ALA C 1 29 ? 14.617 -27.232 49.359 1.00 13.34 29 ALA C CA 1
ATOM 2636 C C . ALA C 1 29 ? 13.135 -27.562 49.491 1.00 14.41 29 ALA C C 1
ATOM 2637 O O . ALA C 1 29 ? 12.266 -26.692 49.382 1.00 16.34 29 ALA C O 1
ATOM 2639 N N . PHE C 1 30 ? 12.853 -28.834 49.738 1.00 14.24 30 PHE C N 1
ATOM 2640 C CA . PHE C 1 30 ? 11.517 -29.240 50.148 1.00 15.39 30 PHE C CA 1
ATOM 2641 C C . PHE C 1 30 ? 11.658 -30.138 51.356 1.00 15.66 30 PHE C C 1
ATOM 2642 O O . PHE C 1 30 ? 12.333 -31.162 51.302 1.00 17.22 30 PHE C O 1
ATOM 2650 N N . ASN C 1 31 ? 11.022 -29.738 52.449 1.00 16.69 31 ASN C N 1
ATOM 2651 C CA . ASN C 1 31 ? 11.057 -30.494 53.682 1.00 17.88 31 ASN C CA 1
ATOM 2652 C C . ASN C 1 31 ? 9.709 -31.179 53.858 1.00 18.72 31 ASN C C 1
ATOM 2653 O O . ASN C 1 31 ? 8.761 -30.578 54.356 1.00 18.08 31 ASN C O 1
ATOM 2658 N N . SER C 1 32 ? 9.620 -32.429 53.411 1.00 20.55 32 SER C N 1
ATOM 2659 C CA . SER C 1 32 ? 8.332 -33.117 53.330 1.00 23.86 32 SER C CA 1
ATOM 2660 C C . SER C 1 32 ? 7.667 -33.326 54.684 1.00 25.26 32 SER C C 1
ATOM 2661 O O . SER C 1 32 ? 6.460 -33.555 54.751 1.00 27.20 32 SER C O 1
ATOM 2664 N N . LYS C 1 33 ? 8.450 -33.257 55.755 1.00 24.59 33 LYS C N 1
ATOM 2665 C CA . LYS C 1 33 ? 7.906 -33.421 57.101 1.00 26.94 33 LYS C CA 1
ATOM 2666 C C . LYS C 1 33 ? 7.559 -32.076 57.728 1.00 24.40 33 LYS C C 1
ATOM 2667 O O . LYS C 1 33 ? 7.242 -31.997 58.918 1.00 24.82 33 LYS C O 1
ATOM 2671 N N . GLY C 1 34 ? 7.609 -31.020 56.922 1.00 22.19 34 GLY C N 1
ATOM 2672 C CA . GLY C 1 34 ? 7.299 -29.685 57.405 1.00 21.14 34 GLY C CA 1
ATOM 2673 C C . GLY C 1 34 ? 5.838 -29.496 57.774 1.00 19.08 34 GLY C C 1
ATOM 2674 O O . GLY C 1 34 ? 4.981 -30.312 57.424 1.00 22.24 34 GLY C O 1
ATOM 2675 N N . GLY C 1 35 ? 5.554 -28.406 58.480 1.00 19.24 35 GLY C N 1
ATOM 2676 C CA . GLY C 1 35 ? 4.203 -28.095 58.899 1.00 19.42 35 GLY C CA 1
ATOM 2677 C C . GLY C 1 35 ? 3.621 -26.923 58.138 1.00 18.12 35 GLY C C 1
ATOM 2678 O O . GLY C 1 35 ? 4.109 -26.556 57.066 1.00 18.35 35 GLY C O 1
ATOM 2679 N N . THR C 1 36 ? 2.571 -26.328 58.695 1.00 18.62 36 THR C N 1
ATOM 2680 C CA . THR C 1 36 ? 1.881 -25.225 58.034 1.00 18.47 36 THR C CA 1
ATOM 2681 C C . THR C 1 36 ? 2.831 -24.087 57.697 1.00 16.26 36 THR C C 1
ATOM 2682 O O . THR C 1 36 ? 3.575 -23.603 58.550 1.00 17.63 36 THR C O 1
ATOM 2686 N N . THR C 1 37 ? 2.791 -23.673 56.437 1.00 15.23 37 THR C N 1
ATOM 2687 C CA . THR C 1 37 ? 3.715 -22.689 55.907 1.00 14.44 37 THR C CA 1
ATOM 2688 C C . THR C 1 37 ? 2.906 -21.601 55.220 1.00 15.63 37 THR C C 1
ATOM 2689 O O . THR C 1 37 ? 2.056 -21.888 54.371 1.00 15.64 37 THR C O 1
ATOM 2693 N N . VAL C 1 38 ? 3.172 -20.353 55.592 1.00 16.19 38 VAL C N 1
ATOM 2694 C CA . VAL C 1 38 ? 2.309 -19.242 55.211 1.00 15.60 38 VAL C CA 1
ATOM 2695 C C . VAL C 1 38 ? 3.050 -18.152 54.443 1.00 15.26 38 VAL C C 1
ATOM 2696 O O . VAL C 1 38 ? 4.153 -17.752 54.823 1.00 15.41 38 VAL C O 1
ATOM 2700 N N . PHE C 1 39 ? 2.436 -17.675 53.363 1.00 14.69 39 PHE C N 1
ATOM 2701 C CA . PHE C 1 39 ? 2.888 -16.458 52.695 1.00 13.03 39 PHE C CA 1
ATOM 2702 C C . PHE C 1 39 ? 1.767 -15.422 52.688 1.00 13.72 39 PHE C C 1
ATOM 2703 O O . PHE C 1 39 ? 0.634 -15.735 52.329 1.00 16.05 39 PHE C O 1
ATOM 2711 N N . ASN C 1 40 ? 2.091 -14.190 53.076 1.00 15.74 40 ASN C N 1
ATOM 2712 C CA . ASN C 1 40 ? 1.127 -13.089 53.069 1.00 16.27 40 ASN C CA 1
ATOM 2713 C C . ASN C 1 40 ? 1.601 -11.935 52.201 1.00 16.12 40 ASN C C 1
ATOM 2714 O O . ASN C 1 40 ? 2.771 -11.548 52.267 1.00 16.64 40 ASN C O 1
ATOM 2719 N N . PHE C 1 41 ? 0.699 -11.398 51.383 1.00 14.86 41 PHE C N 1
ATOM 2720 C CA . PHE C 1 41 ? 0.931 -10.130 50.708 1.00 13.91 41 PHE C CA 1
ATOM 2721 C C . PHE C 1 41 ? 0.235 -9.047 51.518 1.00 15.39 41 PHE C C 1
ATOM 2722 O O . PHE C 1 41 ? -0.983 -9.100 51.720 1.00 16.42 41 PHE C O 1
ATOM 2730 N N . LEU C 1 42 ? 1.018 -8.086 52.007 1.00 17.67 42 LEU C N 1
ATOM 2731 C CA . LEU C 1 42 ? 0.525 -7.077 52.944 1.00 17.41 42 LEU C CA 1
ATOM 2732 C C . LEU C 1 42 ? 0.538 -5.694 52.325 1.00 18.84 42 LEU C C 1
ATOM 2733 O O . LEU C 1 42 ? 1.474 -5.344 51.604 1.00 19.64 42 LEU C O 1
ATOM 2738 N N . SER C 1 43 ? -0.487 -4.904 52.627 1.00 18.79 43 SER C N 1
ATOM 2739 C CA . SER C 1 43 ? -0.501 -3.502 52.225 1.00 18.81 43 SER C CA 1
ATOM 2740 C C . SER C 1 43 ? 0.375 -2.691 53.170 1.00 21.32 43 SER C C 1
ATOM 2741 O O . SER C 1 43 ? 0.840 -3.205 54.189 1.00 21.41 43 SER C O 1
ATOM 2744 N N . ALA C 1 44 ? 0.590 -1.423 52.830 1.00 23.44 44 ALA C N 1
ATOM 2745 C CA . ALA C 1 44 ? 1.368 -0.520 53.672 1.00 24.93 44 ALA C CA 1
ATOM 2746 C C . ALA C 1 44 ? 0.760 -0.400 55.068 1.00 27.88 44 ALA C C 1
ATOM 2747 O O . ALA C 1 44 ? 1.476 -0.190 56.049 1.00 28.40 44 ALA C O 1
ATOM 2749 N N . GLY C 1 45 ? -0.563 -0.528 55.143 1.00 26.83 45 GLY C N 1
ATOM 2750 C CA . GLY C 1 45 ? -1.283 -0.466 56.403 1.00 28.13 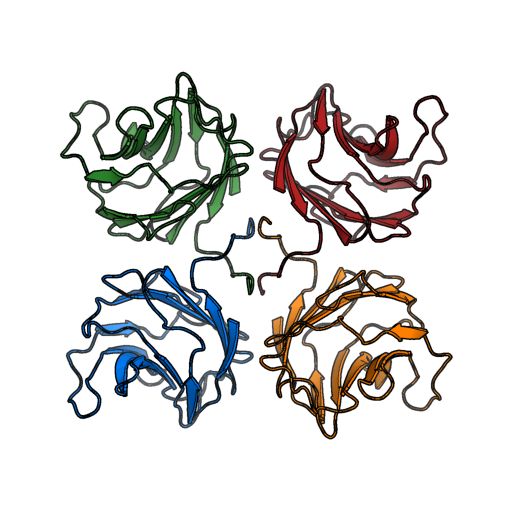45 GLY C CA 1
ATOM 2751 C C . GLY C 1 45 ? -1.395 -1.813 57.095 1.00 27.72 45 GLY C C 1
ATOM 2752 O O . GLY C 1 45 ? -2.130 -1.963 58.071 1.00 28.42 45 GLY C O 1
ATOM 2753 N N . GLU C 1 46 ? -0.663 -2.797 56.583 1.00 27.16 46 GLU C N 1
ATOM 2754 C CA . GLU C 1 46 ? -0.598 -4.123 57.192 1.00 26.58 46 GLU C CA 1
ATOM 2755 C C . GLU C 1 46 ? -1.906 -4.906 57.096 1.00 24.35 46 GLU C C 1
ATOM 2756 O O . GLU C 1 46 ? -2.172 -5.801 57.903 1.00 25.45 46 GLU C O 1
ATOM 2762 N N . ASN C 1 47 ? -2.724 -4.565 56.108 1.00 21.91 47 ASN C N 1
ATOM 2763 C CA . ASN C 1 47 ? -3.853 -5.410 55.755 1.00 20.64 47 ASN C CA 1
ATOM 2764 C C . ASN C 1 47 ? -3.328 -6.623 54.992 1.00 19.36 47 ASN C C 1
ATOM 2765 O O . ASN C 1 47 ? -2.413 -6.501 54.171 1.00 20.12 47 ASN C O 1
ATOM 2770 N N . ILE C 1 48 ? -3.888 -7.794 55.275 1.00 19.10 48 ILE C N 1
ATOM 2771 C CA . ILE C 1 48 ? -3.483 -9.015 54.587 1.00 17.94 48 ILE C CA 1
ATOM 2772 C C . ILE C 1 48 ? -4.344 -9.191 53.340 1.00 17.79 48 ILE C C 1
ATOM 2773 O O . ILE C 1 48 ? -5.476 -9.675 53.405 1.00 17.65 48 ILE C O 1
ATOM 2778 N N . LEU C 1 49 ? -3.795 -8.755 52.210 1.00 18.45 49 LEU C N 1
ATOM 2779 C CA . LEU C 1 49 ? -4.507 -8.757 50.938 1.00 18.25 49 LEU C CA 1
ATOM 2780 C C . LEU C 1 49 ? -4.685 -10.166 50.404 1.00 15.69 49 LEU C C 1
ATOM 2781 O O . LEU C 1 49 ? -5.752 -10.508 49.889 1.00 17.08 49 LEU C O 1
ATOM 2786 N N . LEU C 1 50 ? -3.627 -10.965 50.510 1.00 14.83 50 LEU C N 1
ATOM 2787 C CA . LEU C 1 50 ? -3.635 -12.343 50.049 1.00 14.64 50 LEU C CA 1
ATOM 2788 C C . LEU C 1 50 ? -2.873 -13.189 51.046 1.00 15.37 50 LEU C C 1
ATOM 2789 O O . LEU C 1 50 ? -1.677 -12.980 51.262 1.00 16.85 50 LEU C O 1
ATOM 2794 N N . HIS C 1 51 ? -3.577 -14.136 51.653 1.00 15.72 51 HIS C N 1
ATOM 2795 C CA . HIS C 1 51 ? -3.020 -15.064 52.623 1.00 14.67 51 HIS C CA 1
ATOM 2796 C C . HIS C 1 51 ? -3.015 -16.439 51.975 1.00 12.20 51 HIS C C 1
ATOM 2797 O O . HIS C 1 51 ? -4.032 -16.881 51.437 1.00 16.13 51 HIS C O 1
ATOM 2804 N N . ILE C 1 52 ? -1.856 -17.089 51.976 1.00 13.65 52 ILE C N 1
ATOM 2805 C CA . ILE C 1 52 ? -1.728 -18.440 51.447 1.00 14.24 52 ILE C CA 1
ATOM 2806 C C . ILE C 1 52 ? -1.233 -19.337 52.569 1.00 15.62 52 ILE C C 1
ATOM 2807 O O . ILE C 1 52 ? -0.071 -19.248 52.967 1.00 16.52 52 ILE C O 1
ATOM 2812 N N . SER C 1 53 ? -2.113 -20.185 53.089 1.00 14.86 53 SER C N 1
ATOM 2813 C CA . SER C 1 53 ? -1.770 -21.072 54.197 1.00 15.38 53 SER C CA 1
ATOM 2814 C C . SER C 1 53 ? -1.651 -22.509 53.701 1.00 15.89 53 SER C C 1
ATOM 2815 O O . SER C 1 53 ? -2.657 -23.149 53.390 1.00 16.33 53 SER C O 1
ATOM 2818 N N . ILE C 1 54 ? -0.417 -23.002 53.613 1.00 15.58 54 ILE C N 1
ATOM 2819 C CA . ILE C 1 54 ? -0.152 -24.326 53.056 1.00 15.13 54 ILE C CA 1
ATOM 2820 C C . ILE C 1 54 ? -0.102 -25.338 54.198 1.00 15.97 54 ILE C C 1
ATOM 2821 O O . ILE C 1 54 ? 0.782 -25.269 55.047 1.00 16.89 54 ILE C O 1
ATOM 2826 N N . ARG C 1 55 ? -1.061 -26.263 54.230 1.00 17.85 55 ARG C N 1
ATOM 2827 C CA . ARG C 1 55 ? -1.257 -27.125 55.400 1.00 18.40 55 ARG C CA 1
ATOM 2828 C C . ARG C 1 55 ? -1.170 -28.616 55.091 1.00 18.21 55 ARG C C 1
ATOM 2829 O O . ARG C 1 55 ? -2.175 -29.247 54.768 1.00 18.34 55 ARG C O 1
ATOM 2837 N N . PRO C 1 56 ? 0.029 -29.190 55.221 1.00 20.23 56 PRO C N 1
ATOM 2838 C CA . PRO C 1 56 ? 0.227 -30.616 54.942 1.00 21.52 56 PRO C CA 1
ATOM 2839 C C . PRO C 1 56 ? -0.648 -31.477 55.850 1.00 25.86 56 PRO C C 1
ATOM 2840 O O . PRO C 1 56 ? -1.187 -32.495 55.405 1.00 28.78 56 PRO C O 1
ATOM 2844 N N . GLY C 1 57 ? -0.805 -31.055 57.102 1.00 26.32 57 GLY C N 1
ATOM 2845 C CA . GLY C 1 57 ? -1.581 -31.798 58.082 1.00 26.73 57 GLY C CA 1
ATOM 2846 C C . GLY C 1 57 ? -3.054 -31.959 57.743 1.00 27.61 57 GLY C C 1
ATOM 2847 O O . GLY C 1 57 ? -3.616 -33.044 57.896 1.00 27.85 57 GLY C O 1
ATOM 2848 N N . GLU C 1 58 ? -3.685 -30.872 57.305 1.00 29.25 58 GLU C N 1
ATOM 2849 C CA . GLU C 1 58 ? -5.080 -30.905 56.868 1.00 29.09 58 GLU C CA 1
ATOM 2850 C C . GLU C 1 58 ? -5.177 -31.272 55.387 1.00 27.53 58 GLU C C 1
ATOM 2851 O O . GLU C 1 58 ? -6.274 -31.458 54.857 1.00 27.16 58 GLU C O 1
ATOM 2857 N N . ASN C 1 59 ? -4.024 -31.374 54.727 1.00 27.52 59 ASN C N 1
ATOM 2858 C CA . ASN C 1 59 ? -3.959 -31.675 53.299 1.00 28.78 59 ASN C CA 1
ATOM 2859 C C . ASN C 1 59 ? -4.725 -30.661 52.464 1.00 25.62 59 ASN C C 1
ATOM 2860 O O . ASN C 1 59 ? -5.445 -31.023 51.534 1.00 26.53 59 ASN C O 1
ATOM 2865 N N . VAL C 1 60 ? -4.558 -29.389 52.802 1.00 22.04 60 VAL C N 1
ATOM 2866 C CA . VAL C 1 60 ? -5.248 -28.324 52.100 1.00 20.84 60 VAL C CA 1
ATOM 2867 C C . VAL C 1 60 ? -4.349 -27.108 51.977 1.00 19.65 60 VAL C C 1
ATOM 2868 O O . VAL C 1 60 ? -3.393 -26.938 52.745 1.00 18.37 60 VAL C O 1
ATOM 2872 N N . ILE C 1 61 ? -4.641 -26.276 50.987 1.00 18.29 61 ILE C N 1
ATOM 2873 C CA . ILE C 1 61 ? -4.070 -24.942 50.926 1.00 17.47 61 ILE C CA 1
ATOM 2874 C C . ILE C 1 61 ? -5.235 -23.957 51.025 1.00 16.28 61 ILE C C 1
ATOM 2875 O O . ILE C 1 61 ? -6.225 -24.075 50.307 1.00 17.73 61 ILE C O 1
ATOM 2880 N N . VAL C 1 62 ? -5.121 -22.999 51.934 1.00 17.10 62 VAL C N 1
ATOM 2881 C CA . VAL C 1 62 ? -6.215 -22.085 52.239 1.00 16.32 62 VAL C CA 1
ATOM 2882 C C . VAL C 1 62 ? -5.852 -20.674 51.812 1.00 17.15 62 VAL C C 1
ATOM 2883 O O . VAL C 1 62 ? -4.760 -20.198 52.110 1.00 17.09 62 VAL C O 1
ATOM 2887 N N . PHE C 1 63 ? -6.765 -20.019 51.102 1.00 16.39 63 PHE C N 1
ATOM 2888 C CA . PHE C 1 63 ? -6.586 -18.631 50.690 1.00 15.65 63 PHE C CA 1
ATOM 2889 C C . PHE C 1 63 ? -7.612 -17.775 51.422 1.00 16.47 63 PHE C C 1
ATOM 2890 O O . PHE C 1 63 ? -8.767 -18.175 51.581 1.00 17.29 63 PHE C O 1
ATOM 2898 N N . ASN C 1 64 ? -7.190 -16.600 51.873 1.00 17.03 64 ASN C N 1
ATOM 2899 C CA . ASN C 1 64 ? -8.082 -15.694 52.588 1.00 16.40 64 ASN C CA 1
ATOM 2900 C C . ASN C 1 64 ? -7.520 -14.275 52.583 1.00 18.07 64 ASN C C 1
ATOM 2901 O O . ASN C 1 64 ? -6.429 -14.040 52.055 1.00 16.90 64 ASN C O 1
ATOM 2906 N N . SER C 1 65 ? -8.273 -13.337 53.155 1.00 18.00 65 SER C N 1
ATOM 2907 C CA . SER C 1 65 ? -7.817 -11.961 53.350 1.00 18.21 65 SER C CA 1
ATOM 2908 C C . SER C 1 65 ? -8.354 -11.481 54.686 1.00 20.46 65 SER C C 1
ATOM 2909 O O . SER C 1 65 ? -9.373 -11.985 55.165 1.00 21.33 65 SER C O 1
ATOM 2912 N N . ARG C 1 66 ? -7.683 -10.501 55.280 1.00 19.54 66 ARG C N 1
ATOM 2913 C CA . ARG C 1 66 ? -8.237 -9.823 56.449 1.00 21.21 66 ARG C CA 1
ATOM 2914 C C . ARG C 1 66 ? -7.591 -8.462 56.659 1.00 21.92 66 ARG C C 1
ATOM 2915 O O . ARG C 1 66 ? -6.440 -8.245 56.278 1.00 22.73 66 ARG C O 1
ATOM 2923 N N . LEU C 1 67 ? -8.341 -7.533 57.241 1.00 22.72 67 LEU C N 1
ATOM 2924 C CA . LEU C 1 67 ? -7.769 -6.245 57.603 1.00 23.59 67 LEU C CA 1
ATOM 2925 C C . LEU C 1 67 ? -6.866 -6.425 58.819 1.00 24.79 67 LEU C C 1
ATOM 2926 O O . LEU C 1 67 ? -6.991 -7.408 59.553 1.00 25.27 67 LEU C O 1
ATOM 2931 N N . LYS C 1 68 ? -5.954 -5.478 59.014 1.00 25.32 68 LYS C N 1
ATOM 2932 C CA . LYS C 1 68 ? -4.967 -5.532 60.091 1.00 27.70 68 LYS C CA 1
ATOM 2933 C C . LYS C 1 68 ? -5.557 -5.969 61.431 1.00 30.53 68 LYS C C 1
ATOM 2934 O O . LYS C 1 68 ? -5.050 -6.895 62.067 1.00 33.00 68 LYS C O 1
ATOM 2940 N N . ASN C 1 69 ? -6.622 -5.301 61.861 1.00 30.05 69 ASN C N 1
ATOM 2941 C CA . ASN C 1 69 ? -7.251 -5.621 63.139 1.00 32.66 69 ASN C CA 1
ATOM 2942 C C . ASN C 1 69 ? -8.643 -6.214 62.954 1.00 32.75 69 ASN C C 1
ATOM 2943 O O . ASN C 1 69 ? -9.498 -6.103 63.834 1.00 33.31 69 ASN C O 1
ATOM 2948 N N . GLY C 1 70 ? -8.855 -6.849 61.804 1.00 32.04 70 GLY C N 1
ATOM 2949 C CA . GLY C 1 70 ? -10.146 -7.413 61.466 1.00 30.70 70 GLY C CA 1
ATOM 2950 C C . GLY C 1 70 ? -10.159 -8.927 61.435 1.00 30.25 70 GLY C C 1
ATOM 2951 O O . GLY C 1 70 ? -9.130 -9.582 61.617 1.00 30.98 70 GLY C O 1
ATOM 2952 N N . ALA C 1 71 ? -11.340 -9.484 61.197 1.00 28.94 71 ALA C N 1
ATOM 2953 C CA . ALA C 1 71 ? -11.518 -10.927 61.154 1.00 27.51 71 ALA C CA 1
ATOM 2954 C C . ALA C 1 71 ? -11.265 -11.492 59.758 1.00 26.09 71 ALA C C 1
ATOM 2955 O O . ALA C 1 71 ? -11.411 -10.796 58.752 1.00 26.89 71 ALA C O 1
ATOM 2957 N N . TRP C 1 72 ? -10.891 -12.764 59.709 1.00 24.47 72 TRP C N 1
ATOM 2958 C CA . TRP C 1 72 ? -10.769 -13.468 58.444 1.00 23.29 72 TRP C CA 1
ATOM 2959 C C . TRP C 1 72 ? -12.127 -13.550 57.763 1.00 23.98 72 TRP C C 1
ATOM 2960 O O . TRP C 1 72 ? -13.164 -13.593 58.426 1.00 25.26 72 TRP C O 1
ATOM 2971 N N . GLY C 1 73 ? -12.114 -13.564 56.434 1.00 22.90 73 GLY C N 1
ATOM 2972 C CA . GLY C 1 73 ? -13.330 -13.751 55.667 1.00 24.04 73 GLY C CA 1
ATOM 2973 C C . GLY C 1 73 ? -13.551 -15.224 55.396 1.00 23.28 73 GLY C C 1
ATOM 2974 O O . GLY C 1 73 ? -12.959 -16.071 56.062 1.00 22.48 73 GLY C O 1
ATOM 2975 N N . PRO C 1 74 ? -14.418 -15.539 54.425 1.00 24.18 74 PRO C N 1
ATOM 2976 C CA . PRO C 1 74 ? -14.633 -16.940 54.057 1.00 23.89 74 PRO C CA 1
ATOM 2977 C C . PRO C 1 74 ? -13.366 -17.526 53.430 1.00 22.83 74 PRO C C 1
ATOM 2978 O O . PRO C 1 74 ? -12.638 -16.830 52.714 1.00 22.94 74 PRO C O 1
ATOM 2982 N N . GLU C 1 75 ? -13.098 -18.794 53.713 1.00 21.64 75 GLU C N 1
ATOM 2983 C CA . GLU C 1 75 ? -11.923 -19.461 53.164 1.00 21.87 75 GLU C CA 1
ATOM 2984 C C . GLU C 1 75 ? -12.152 -20.020 51.770 1.00 21.55 75 GLU C C 1
ATOM 2985 O O . GLU C 1 75 ? -13.239 -20.486 51.444 1.00 23.05 75 GLU C O 1
ATOM 2991 N N . GLU C 1 76 ? -11.107 -19.979 50.953 1.00 21.54 76 GLU C N 1
ATOM 2992 C CA . GLU C 1 76 ? -11.113 -20.683 49.679 1.00 23.02 76 GLU C CA 1
ATOM 2993 C C . GLU C 1 76 ? -10.054 -21.778 49.756 1.00 23.27 76 GLU C C 1
ATOM 2994 O O . GLU C 1 76 ? -8.884 -21.499 50.004 1.00 22.26 76 GLU C O 1
ATOM 3000 N N . ARG C 1 77 ? -10.482 -23.025 49.585 1.00 24.26 77 ARG C N 1
ATOM 3001 C CA . ARG C 1 77 ? -9.633 -24.189 49.840 1.00 24.87 77 ARG C CA 1
ATOM 3002 C C . ARG C 1 77 ? -9.381 -25.045 48.604 1.00 23.47 77 ARG C C 1
ATOM 3003 O O . ARG C 1 77 ? -10.274 -25.268 47.791 1.00 25.16 77 ARG C O 1
ATOM 3011 N N . ILE C 1 78 ? -8.156 -25.541 48.484 1.00 22.63 78 ILE C N 1
ATOM 3012 C CA . ILE C 1 78 ? -7.805 -26.482 47.434 1.00 22.38 78 ILE C CA 1
ATOM 3013 C C . ILE C 1 78 ? -6.947 -27.575 48.054 1.00 22.14 78 ILE C C 1
ATOM 3014 O O . ILE C 1 78 ? -6.405 -27.397 49.137 1.00 21.95 78 ILE C O 1
ATOM 3019 N N . PRO C 1 79 ? -6.839 -28.725 47.383 1.00 21.69 79 PRO C N 1
ATOM 3020 C CA . PRO C 1 79 ? -5.998 -29.803 47.919 1.00 23.54 79 PRO C CA 1
ATOM 3021 C C . PRO C 1 79 ? -4.515 -29.454 47.921 1.00 22.07 79 PRO C C 1
ATOM 3022 O O . PRO C 1 79 ? -4.042 -28.732 47.042 1.00 23.02 79 PRO C O 1
ATOM 3026 N N . TYR C 1 80 ? -3.792 -29.976 48.906 1.00 19.25 80 TYR C N 1
ATOM 3027 C CA .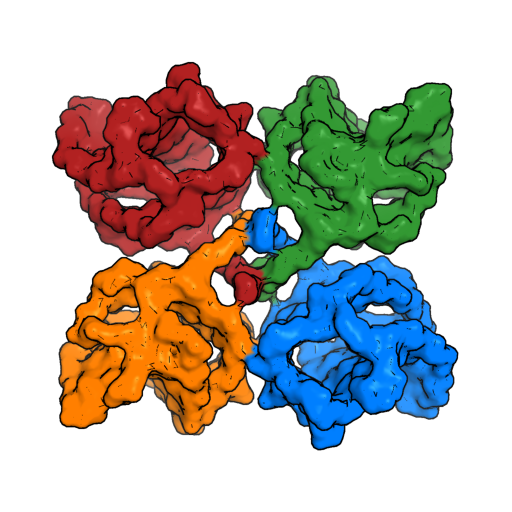 TYR C 1 80 ? -2.358 -29.738 49.036 1.00 19.56 80 TYR C CA 1
ATOM 3028 C C . TYR C 1 80 ? -1.539 -30.746 48.240 1.00 20.54 80 TYR C C 1
ATOM 3029 O O . TYR C 1 80 ? -0.484 -30.412 47.696 1.00 19.86 80 TYR C O 1
ATOM 3038 N N . ALA C 1 81 ? -2.021 -31.981 48.172 1.00 20.92 81 ALA C N 1
ATOM 3039 C CA . ALA C 1 81 ? -1.265 -33.054 47.529 1.00 20.43 81 ALA C CA 1
ATOM 3040 C C . ALA C 1 81 ? -0.973 -32.785 46.054 1.00 18.39 81 ALA C C 1
ATOM 3041 O O . ALA C 1 81 ? -1.808 -32.250 45.326 1.00 19.24 81 ALA C O 1
ATOM 3043 N N . GLU C 1 82 ? 0.222 -33.173 45.622 1.00 17.27 82 GLU C N 1
ATOM 3044 C CA . GLU C 1 82 ? 0.607 -33.084 44.214 1.00 16.63 82 GLU C CA 1
ATOM 3045 C C . GLU C 1 82 ? 0.558 -31.654 43.674 1.00 17.90 82 GLU C C 1
ATOM 3046 O O . GLU C 1 82 ? 0.179 -31.422 42.526 1.00 19.28 82 GLU C O 1
ATOM 3052 N N . LYS C 1 83 ? 0.961 -30.701 44.509 1.00 17.49 83 LYS C N 1
ATOM 3053 C CA . LYS C 1 83 ? 1.075 -29.305 44.086 1.00 15.85 83 LYS C CA 1
ATOM 3054 C C . LYS C 1 83 ? 2.532 -28.875 43.929 1.00 15.47 83 LYS C C 1
ATOM 3055 O O . LYS C 1 83 ? 2.848 -28.025 43.096 1.00 15.80 83 LYS C O 1
ATOM 3061 N N . PHE C 1 84 ? 3.418 -29.458 44.734 1.00 15.40 84 PHE C N 1
ATOM 3062 C CA . PHE C 1 84 ? 4.810 -29.009 44.774 1.00 14.61 84 PHE C CA 1
ATOM 3063 C C . PHE C 1 84 ? 5.789 -30.023 44.191 1.00 15.44 84 PHE C C 1
ATOM 3064 O O . PHE C 1 84 ? 5.567 -31.246 44.266 1.00 16.17 84 PHE C O 1
ATOM 3072 N N . ARG C 1 85 ? 6.868 -29.505 43.606 1.00 13.44 85 ARG C N 1
ATOM 3073 C CA . ARG C 1 85 ? 7.871 -30.343 42.968 1.00 13.45 85 ARG C CA 1
ATOM 3074 C C . ARG C 1 85 ? 9.230 -30.180 43.641 1.00 13.49 85 ARG C C 1
ATOM 3075 O O . ARG C 1 85 ? 9.926 -29.201 43.402 1.00 15.29 85 ARG C O 1
ATOM 3083 N N . PRO C 1 86 ? 9.608 -31.140 44.492 1.00 13.94 86 PRO C N 1
ATOM 3084 C CA . PRO C 1 86 ? 10.949 -31.127 45.090 1.00 14.24 86 PRO C CA 1
ATOM 3085 C C . PRO C 1 86 ? 11.998 -31.310 44.003 1.00 15.41 86 PRO C C 1
ATOM 3086 O O . PRO C 1 86 ? 11.695 -31.871 42.953 1.00 1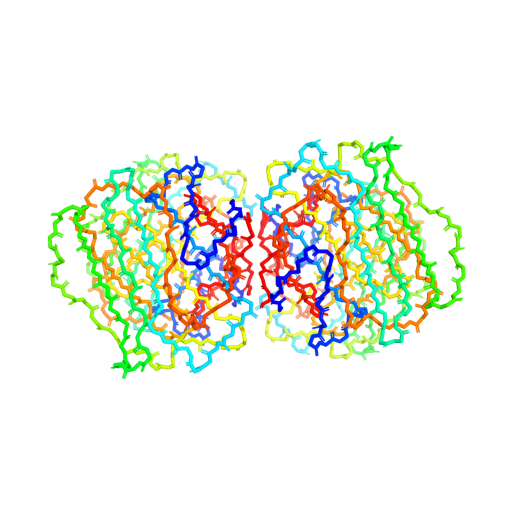6.71 86 PRO C O 1
ATOM 3090 N N . PRO C 1 87 ? 13.233 -30.864 44.254 1.00 15.15 87 PRO C N 1
ATOM 3091 C CA . PRO C 1 87 ? 13.713 -30.222 45.480 1.00 15.52 87 PRO C CA 1
ATOM 3092 C C . PRO C 1 87 ? 13.620 -28.694 45.456 1.00 13.90 87 PRO C C 1
ATOM 3093 O O . PRO C 1 87 ? 14.026 -28.032 46.423 1.00 14.33 87 PRO C O 1
ATOM 3097 N N . ASN C 1 88 ? 13.097 -28.139 44.366 1.00 12.71 88 ASN C N 1
ATOM 3098 C CA . ASN C 1 88 ? 12.980 -26.690 44.213 1.00 13.70 88 ASN C CA 1
ATOM 3099 C C . ASN C 1 88 ? 11.532 -26.283 43.942 1.00 12.52 88 ASN C C 1
ATOM 3100 O O . ASN C 1 88 ? 11.208 -25.843 42.836 1.00 14.04 88 ASN C O 1
ATOM 3105 N N . PRO C 1 89 ? 10.655 -26.422 44.945 1.00 12.51 89 PRO C N 1
ATOM 3106 C CA . PRO C 1 89 ? 9.245 -26.091 44.710 1.00 12.37 89 PRO C CA 1
ATOM 3107 C C . PRO C 1 89 ? 9.068 -24.593 44.519 1.00 11.78 89 PRO C C 1
ATOM 3108 O O . PRO C 1 89 ? 9.944 -23.816 44.936 1.00 14.05 89 PRO C O 1
ATOM 3112 N N . SER C 1 90 ? 7.967 -24.192 43.886 1.00 13.49 90 SER C N 1
ATOM 3113 C CA . SER C 1 90 ? 7.739 -22.778 43.580 1.00 12.71 90 SER C CA 1
ATOM 3114 C C . SER C 1 90 ? 6.296 -22.355 43.801 1.00 12.57 90 SER C C 1
ATOM 3115 O O . SER C 1 90 ? 5.395 -23.190 43.827 1.00 13.21 90 SER C O 1
ATOM 3118 N N . ILE C 1 91 ? 6.109 -21.045 43.954 1.00 11.93 91 ILE C N 1
ATOM 3119 C CA . ILE C 1 91 ? 4.799 -20.404 43.981 1.00 12.11 91 ILE C CA 1
ATOM 3120 C C . ILE C 1 91 ? 4.929 -19.139 43.141 1.00 11.89 91 ILE C C 1
ATOM 3121 O O . ILE C 1 91 ? 5.840 -18.329 43.360 1.00 12.69 91 ILE C O 1
ATOM 3126 N N . THR C 1 92 ? 4.041 -18.973 42.169 1.00 12.73 92 THR C N 1
ATOM 3127 C CA . THR C 1 92 ? 4.063 -17.779 41.340 1.00 12.88 92 THR C CA 1
ATOM 3128 C C . THR C 1 92 ? 2.743 -17.039 41.506 1.00 12.45 92 THR C C 1
ATOM 3129 O O . THR C 1 92 ? 1.666 -17.624 41.341 1.00 13.43 92 THR C O 1
ATOM 3133 N N . VAL C 1 93 ? 2.834 -15.763 41.868 1.00 12.26 93 VAL C N 1
ATOM 3134 C CA . VAL C 1 93 ? 1.650 -14.934 42.088 1.00 13.19 93 VAL C CA 1
ATOM 3135 C C . VAL C 1 93 ? 1.629 -13.788 41.091 1.00 13.50 93 VAL C C 1
ATOM 3136 O O . VAL C 1 93 ? 2.623 -13.084 40.929 1.00 13.57 93 VAL C O 1
ATOM 3140 N N . ILE C 1 94 ? 0.503 -13.621 40.403 1.00 12.76 94 ILE C N 1
ATOM 3141 C CA . ILE C 1 94 ? 0.357 -12.560 39.418 1.00 14.00 94 ILE C CA 1
ATOM 3142 C C . ILE C 1 94 ? -0.896 -11.743 39.729 1.00 13.68 94 ILE C C 1
ATOM 3143 O O . ILE C 1 94 ? -1.967 -12.293 39.999 1.00 13.69 94 ILE C O 1
ATOM 3148 N N . ASP C 1 95 ? -0.746 -10.425 39.735 1.00 12.48 95 ASP C N 1
ATOM 3149 C CA . ASP C 1 95 ? -1.873 -9.524 39.976 1.00 15.15 95 ASP C CA 1
ATOM 3150 C C . ASP C 1 95 ? -2.546 -9.177 38.642 1.00 14.22 95 ASP C C 1
ATOM 3151 O O . ASP C 1 95 ? -1.948 -8.535 37.781 1.00 14.45 95 ASP C O 1
ATOM 3156 N N . HIS C 1 96 ? -3.789 -9.624 38.467 1.00 12.83 96 HIS C N 1
ATOM 3157 C CA . HIS C 1 96 ? -4.535 -9.398 37.225 1.00 14.02 96 HIS C CA 1
ATOM 3158 C C . HIS C 1 96 ? -5.557 -8.278 37.346 1.00 16.09 96 HIS C C 1
ATOM 3159 O O . HIS C 1 96 ? -6.490 -8.198 36.546 1.00 18.38 96 HIS C O 1
ATOM 3166 N N . GLY C 1 97 ? -5.382 -7.419 38.346 1.00 17.51 97 GLY C N 1
ATOM 3167 C CA . GLY C 1 97 ? -6.248 -6.267 38.515 1.00 19.20 97 GLY C CA 1
ATOM 3168 C C . GLY C 1 97 ? -7.432 -6.549 39.415 1.00 19.47 97 GLY C C 1
ATOM 3169 O O . GLY C 1 97 ? -7.540 -5.988 40.504 1.00 20.25 97 GLY C O 1
ATOM 3170 N N . ASP C 1 98 ? -8.323 -7.418 38.948 1.00 18.45 98 ASP C N 1
ATOM 3171 C CA . ASP C 1 98 ? -9.516 -7.788 39.694 1.00 18.79 98 ASP C CA 1
ATOM 3172 C C . ASP C 1 98 ? -9.306 -9.026 40.562 1.00 17.43 98 ASP C C 1
ATOM 3173 O O . ASP C 1 98 ? -10.101 -9.309 41.466 1.00 19.23 98 ASP C O 1
ATOM 3178 N N . ARG C 1 99 ? -8.230 -9.758 40.292 1.00 16.43 99 ARG C N 1
ATOM 3179 C CA . ARG C 1 99 ? -7.979 -11.019 40.972 1.00 16.77 99 ARG C CA 1
ATOM 3180 C C . ARG C 1 99 ? -6.503 -11.368 40.914 1.00 15.79 99 ARG C C 1
ATOM 3181 O O . ARG C 1 99 ? -5.780 -10.879 40.044 1.00 15.57 99 ARG C O 1
ATOM 3189 N N . PHE C 1 100 ? -6.058 -12.209 41.843 1.00 15.75 100 PHE C N 1
ATOM 3190 C CA . PHE C 1 100 ? -4.712 -12.779 41.778 1.00 13.70 100 PHE C CA 1
ATOM 3191 C C . PHE C 1 100 ? -4.758 -14.153 41.118 1.00 13.79 100 PHE C C 1
ATOM 3192 O O . PHE C 1 100 ? -5.713 -14.913 41.312 1.00 15.43 100 PHE C O 1
ATOM 3200 N N . GLN C 1 101 ? -3.710 -14.476 40.370 1.00 12.53 101 GLN C N 1
ATOM 3201 C CA . GLN C 1 101 ? -3.455 -15.838 39.921 1.00 12.84 101 GLN C CA 1
ATOM 3202 C C . GLN C 1 101 ? -2.349 -16.418 40.793 1.00 13.17 101 GLN C C 1
ATOM 3203 O O . GLN C 1 101 ? -1.320 -15.772 40.999 1.00 13.51 101 GLN C O 1
ATOM 3209 N N . ILE C 1 102 ? -2.562 -17.625 41.311 1.00 13.14 102 ILE C N 1
ATOM 3210 C CA . ILE C 1 102 ? -1.523 -18.331 42.058 1.00 13.32 102 ILE C CA 1
ATOM 3211 C C . ILE C 1 102 ? -1.258 -19.687 41.408 1.00 13.51 102 ILE C C 1
ATOM 3212 O O . ILE C 1 102 ? -2.172 -20.499 41.254 1.00 14.85 102 ILE C O 1
ATOM 3217 N N . ARG C 1 103 ? -0.011 -19.924 41.015 1.00 13.25 103 ARG C N 1
ATOM 3218 C CA . ARG C 1 103 ? 0.346 -21.166 40.340 1.00 16.30 103 ARG C CA 1
ATOM 3219 C C . ARG C 1 103 ? 1.486 -21.888 41.047 1.00 14.13 103 ARG C C 1
ATOM 3220 O O . ARG C 1 103 ? 2.555 -21.319 41.264 1.00 14.97 103 ARG C O 1
ATOM 3228 N N . PHE C 1 104 ? 1.251 -23.147 41.403 1.00 14.98 104 PHE C N 1
ATOM 3229 C CA . PHE C 1 104 ? 2.275 -23.958 42.055 1.00 14.40 104 PHE C CA 1
ATOM 3230 C C . PHE C 1 104 ? 3.044 -24.738 40.987 1.00 15.19 104 PHE C C 1
ATOM 3231 O O . PHE C 1 104 ? 3.155 -24.280 39.855 1.00 18.69 104 PHE C O 1
ATOM 3239 N N . ASP C 1 105 ? 3.581 -25.903 41.325 1.00 14.52 105 ASP C N 1
ATOM 3240 C CA . ASP C 1 105 ? 4.374 -26.650 40.349 1.00 15.15 105 ASP C CA 1
ATOM 3241 C C . ASP C 1 105 ? 3.548 -27.583 39.481 1.00 16.48 105 ASP C C 1
ATOM 3242 O O . ASP C 1 105 ? 3.932 -27.878 38.344 1.00 19.73 105 ASP C O 1
ATOM 3247 N N . TYR C 1 106 ? 2.418 -28.037 40.019 1.00 14.97 106 TYR C N 1
ATOM 3248 C CA . TYR C 1 106 ? 1.496 -28.896 39.283 1.00 15.43 106 TYR C CA 1
ATOM 3249 C C . TYR C 1 106 ? 0.086 -28.343 39.357 1.00 17.40 106 TYR C C 1
ATOM 3250 O O . TYR C 1 106 ? -0.238 -27.561 40.250 1.00 18.28 106 TYR C O 1
ATOM 3259 N N . GLY C 1 107 ? -0.753 -28.765 38.419 1.00 18.43 107 GLY C N 1
ATOM 3260 C CA . GLY C 1 107 ? -2.166 -28.428 38.452 1.00 18.57 107 GLY C CA 1
ATOM 3261 C C . GLY C 1 107 ? -2.484 -27.102 37.794 1.00 19.43 107 GLY C C 1
ATOM 3262 O O . GLY C 1 107 ? -1.589 -26.337 37.431 1.00 22.17 107 GLY C O 1
ATOM 3263 N N . THR C 1 108 ? -3.768 -26.816 37.639 1.00 18.16 108 THR C N 1
ATOM 3264 C CA . THR C 1 108 ? -4.152 -25.543 37.065 1.00 18.03 108 THR C CA 1
ATOM 3265 C C . THR C 1 108 ? -4.024 -24.451 38.126 1.00 16.69 108 THR C C 1
ATOM 3266 O O . THR C 1 108 ? -3.996 -24.730 39.332 1.00 18.17 108 THR C O 1
ATOM 3270 N N . SER C 1 109 ? -3.933 -23.209 37.671 1.00 16.41 109 SER C N 1
ATOM 3271 C CA . SER C 1 109 ? -3.828 -22.070 38.564 1.00 15.54 109 SER C CA 1
ATOM 3272 C C . SER C 1 109 ? -5.067 -21.889 39.419 1.00 15.63 109 SER C C 1
ATOM 3273 O O . SER C 1 109 ? -6.183 -22.302 39.054 1.00 16.41 109 SER C O 1
ATOM 3276 N N . ILE C 1 110 ? -4.849 -21.237 40.554 1.00 16.50 110 ILE C N 1
ATOM 3277 C CA . ILE C 1 110 ? -5.921 -20.806 41.436 1.00 15.61 110 ILE C CA 1
ATOM 3278 C C . ILE C 1 110 ? -6.151 -19.318 41.189 1.00 14.37 110 ILE C C 1
ATOM 3279 O O . ILE C 1 110 ? -5.190 -18.538 41.103 1.00 15.33 110 ILE C O 1
ATOM 3284 N N . TYR C 1 111 ? -7.408 -18.919 41.041 1.00 15.15 111 TYR C N 1
ATOM 3285 C CA . TYR C 1 111 ? -7.730 -17.498 40.916 1.00 14.63 111 TYR C CA 1
ATOM 3286 C C . TYR C 1 111 ? -8.481 -17.019 42.142 1.00 16.07 111 TYR C C 1
ATOM 3287 O O . TYR C 1 111 ? -9.469 -17.629 42.561 1.00 18.84 111 TYR C O 1
ATOM 3296 N N . TYR C 1 112 ? -7.994 -15.926 42.716 1.00 16.69 112 TYR C N 1
ATOM 3297 C CA . TYR C 1 112 ? -8.539 -15.391 43.957 1.00 16.00 112 TYR C CA 1
ATOM 3298 C C . TYR C 1 112 ? -8.971 -13.943 43.755 1.00 15.79 112 TYR C C 1
ATOM 3299 O O . TYR C 1 112 ? -8.135 -13.057 43.581 1.00 16.43 112 TYR C O 1
ATOM 3308 N N . ASN C 1 113 ? -10.277 -13.703 43.765 1.00 17.40 113 ASN C N 1
ATOM 3309 C CA . ASN C 1 113 ? -10.786 -12.350 43.591 1.00 19.60 113 ASN C CA 1
ATOM 3310 C C . ASN C 1 113 ? -10.325 -11.430 44.711 1.00 20.30 113 ASN C C 1
ATOM 3311 O O . ASN C 1 113 ? -10.378 -11.799 45.882 1.00 20.81 113 ASN C O 1
ATOM 3316 N N . LYS C 1 114 ? -9.872 -10.232 44.354 1.00 20.56 114 LYS C N 1
ATOM 3317 C CA . LYS C 1 114 ? -9.439 -9.266 45.356 1.00 19.72 114 LYS C CA 1
ATOM 3318 C C . LYS C 1 114 ? -10.593 -8.885 46.280 1.00 20.26 114 LYS C C 1
ATOM 3319 O O . LYS C 1 114 ? -11.739 -8.708 45.841 1.00 22.66 114 LYS C O 1
ATOM 3325 N N . ARG C 1 115 ? -10.275 -8.758 47.565 1.00 21.38 115 ARG C N 1
ATOM 3326 C CA . ARG C 1 115 ? -11.261 -8.413 48.579 1.00 21.87 115 ARG C CA 1
ATOM 3327 C C . ARG C 1 115 ? -10.938 -7.079 49.228 1.00 23.07 115 ARG C C 1
ATOM 3328 O O . ARG C 1 115 ? -11.827 -6.411 49.754 1.00 25.02 115 ARG C O 1
ATOM 3336 N N . ILE C 1 116 ? -9.656 -6.720 49.218 1.00 22.58 116 ILE C N 1
ATOM 3337 C CA . ILE C 1 116 ? -9.189 -5.461 49.782 1.00 24.23 116 ILE C CA 1
ATOM 3338 C C . ILE C 1 116 ? -8.497 -4.668 48.678 1.00 24.49 116 ILE C C 1
ATOM 3339 O O . ILE C 1 116 ? -7.499 -5.119 48.109 1.00 25.12 116 ILE C O 1
ATOM 3344 N N . LYS C 1 117 ? -9.041 -3.498 48.362 1.00 26.93 117 LYS C N 1
ATOM 3345 C CA . LYS C 1 117 ? -8.586 -2.743 47.198 1.00 28.38 117 LYS C CA 1
ATOM 3346 C C . LYS C 1 117 ? -7.379 -1.861 47.510 1.00 26.58 117 LYS C C 1
ATOM 3347 O O . LYS C 1 117 ? -7.472 -0.635 47.515 1.00 27.01 117 LYS C O 1
ATOM 3350 N N . GLU C 1 118 ? -6.250 -2.506 47.778 1.00 24.21 118 GLU C N 1
ATOM 3351 C CA . GLU C 1 118 ? -4.990 -1.823 48.028 1.00 23.44 118 GLU C CA 1
ATOM 3352 C C . GLU C 1 118 ? -3.907 -2.609 47.325 1.00 21.29 118 GLU C C 1
ATOM 3353 O O . GLU C 1 118 ? -4.068 -3.809 47.099 1.00 20.59 118 GLU C O 1
ATOM 3359 N N . ASN C 1 119 ? -2.804 -1.944 46.993 1.00 20.75 119 ASN C N 1
ATOM 3360 C CA . ASN C 1 119 ? -1.623 -2.631 46.486 1.00 20.49 119 ASN C CA 1
ATOM 3361 C C . ASN C 1 119 ? -0.806 -3.182 47.651 1.00 20.08 119 ASN C C 1
ATOM 3362 O O . ASN C 1 119 ? -0.958 -2.733 48.785 1.00 21.14 119 ASN C O 1
ATOM 3367 N N . ALA C 1 120 ? 0.051 -4.162 47.375 1.00 18.65 120 ALA C N 1
ATOM 3368 C CA . ALA C 1 120 ? 0.895 -4.742 48.415 1.00 17.95 120 ALA C CA 1
ATOM 3369 C C . ALA C 1 120 ? 2.229 -4.012 48.506 1.00 17.48 120 ALA C C 1
ATOM 3370 O O . ALA C 1 120 ? 2.828 -3.660 47.488 1.00 18.73 120 ALA C O 1
ATOM 3372 N N . ALA C 1 121 ? 2.683 -3.795 49.737 1.00 17.90 121 ALA C N 1
ATOM 3373 C CA . ALA C 1 121 ? 3.958 -3.132 50.005 1.00 18.36 121 ALA C CA 1
ATOM 3374 C C . ALA C 1 121 ? 5.017 -4.096 50.549 1.00 18.51 121 ALA C C 1
ATOM 3375 O O . ALA C 1 121 ? 6.200 -3.756 50.603 1.00 19.06 121 ALA C O 1
ATOM 3377 N N . ALA C 1 122 ? 4.592 -5.291 50.957 1.00 17.57 122 ALA C N 1
ATOM 3378 C CA . ALA C 1 122 ? 5.499 -6.272 51.556 1.00 16.68 122 ALA C CA 1
ATOM 3379 C C . ALA C 1 122 ? 4.981 -7.689 51.351 1.00 16.50 122 ALA C C 1
ATOM 3380 O O . ALA C 1 122 ? 3.793 -7.898 51.110 1.00 16.16 122 ALA C O 1
ATOM 3382 N N . ILE C 1 123 ? 5.890 -8.653 51.445 1.00 16.13 123 ILE C N 1
ATOM 3383 C CA . ILE C 1 123 ? 5.547 -10.067 51.414 1.00 13.72 123 ILE C CA 1
ATOM 3384 C C . ILE C 1 123 ? 6.151 -10.701 52.665 1.00 15.18 123 ILE C C 1
ATOM 3385 O O . ILE C 1 123 ? 7.334 -10.493 52.974 1.00 16.39 123 ILE C O 1
ATOM 3390 N N . ALA C 1 124 ? 5.331 -11.447 53.398 1.00 15.72 124 ALA C N 1
ATOM 3391 C CA . ALA C 1 124 ? 5.769 -12.099 54.626 1.00 15.47 124 ALA C CA 1
ATOM 3392 C C . ALA C 1 124 ? 5.720 -13.611 54.471 1.00 14.42 124 ALA C C 1
ATOM 3393 O O . ALA C 1 124 ? 4.997 -14.135 53.626 1.00 13.99 124 ALA C O 1
ATOM 3395 N N . TYR C 1 125 ? 6.491 -14.294 55.311 1.00 13.73 125 TYR C N 1
ATOM 3396 C CA . TYR C 1 125 ? 6.711 -15.728 55.225 1.00 13.74 125 TYR C CA 1
ATOM 3397 C C . TYR C 1 125 ? 6.770 -16.231 56.667 1.00 14.55 125 TYR C C 1
ATOM 3398 O O . TYR C 1 125 ? 7.617 -15.787 57.442 1.00 16.31 125 TYR C O 1
ATOM 3407 N N . ASN C 1 126 ? 5.851 -17.121 57.045 1.00 14.44 126 ASN C N 1
ATOM 3408 C CA . ASN C 1 126 ? 5.786 -17.607 58.425 1.00 17.04 126 ASN C CA 1
ATOM 3409 C C . ASN C 1 126 ? 5.671 -19.124 58.488 1.00 15.92 126 ASN C C 1
ATOM 3410 O O . ASN C 1 126 ? 4.912 -19.724 57.730 1.00 18.09 126 ASN C O 1
ATOM 3415 N N . ALA C 1 127 ? 6.404 -19.736 59.410 1.00 16.76 127 ALA C N 1
ATOM 3416 C CA . ALA C 1 127 ? 6.295 -21.171 59.647 1.00 17.16 127 ALA C CA 1
ATOM 3417 C C . ALA C 1 127 ? 7.123 -21.560 60.854 1.00 19.59 127 ALA C C 1
ATOM 3418 O O . ALA C 1 127 ? 8.225 -21.047 61.046 1.00 20.66 127 ALA C O 1
ATOM 3420 N N . GLU C 1 128 ? 6.615 -22.485 61.658 1.00 20.46 128 GLU C N 1
ATOM 3421 C CA . GLU C 1 128 ? 7.404 -22.979 62.783 1.00 22.22 128 GLU C CA 1
ATOM 3422 C C . GLU C 1 128 ? 8.365 -24.051 62.290 1.00 21.83 128 GLU C C 1
ATOM 3423 O O . GLU C 1 128 ? 9.466 -24.207 62.819 1.00 21.59 128 GLU C O 1
ATOM 3429 N N . ASN C 1 129 ? 7.946 -24.765 61.250 1.00 20.89 129 ASN C N 1
ATOM 3430 C CA . ASN C 1 129 ? 8.748 -25.819 60.646 1.00 21.62 129 ASN C CA 1
ATOM 3431 C C . ASN C 1 129 ? 8.476 -25.843 59.144 1.00 19.78 129 ASN C C 1
ATOM 3432 O O . ASN C 1 129 ? 7.707 -26.661 58.657 1.00 19.85 129 ASN C O 1
ATOM 3437 N N . SER C 1 130 ? 9.103 -24.928 58.415 1.00 16.96 130 SER C N 1
ATOM 3438 C CA . SER C 1 130 ? 8.736 -24.678 57.026 1.00 15.12 130 SER C CA 1
ATOM 3439 C C . SER C 1 130 ? 8.905 -25.861 56.080 1.00 15.41 130 SER C C 1
ATOM 3440 O O . SER C 1 130 ? 9.854 -26.641 56.193 1.00 15.78 130 SER C O 1
ATOM 3443 N N . LEU C 1 131 ? 7.977 -25.965 55.132 1.00 14.84 131 LEU C N 1
ATOM 3444 C CA . LEU C 1 131 ? 8.109 -26.887 54.013 1.00 15.58 131 LEU C CA 1
ATOM 3445 C C . LEU C 1 131 ? 9.255 -26.471 53.106 1.00 14.76 131 LEU C C 1
ATOM 3446 O O . LEU C 1 131 ? 9.785 -27.290 52.349 1.00 15.26 131 LEU C O 1
ATOM 3451 N N . PHE C 1 132 ? 9.627 -25.194 53.170 1.00 14.21 132 PHE C N 1
ATOM 3452 C CA . PHE C 1 132 ? 10.567 -24.625 52.207 1.00 13.89 132 PHE C CA 1
ATOM 3453 C C . PHE C 1 132 ? 11.830 -24.092 52.866 1.00 13.01 132 PHE C C 1
ATOM 3454 O O . PHE C 1 132 ? 11.945 -24.076 54.096 1.00 15.40 132 PHE C O 1
ATOM 3462 N N . SER C 1 133 ? 12.765 -23.644 52.036 1.00 12.94 133 SER C N 1
ATOM 3463 C CA . SER C 1 133 ? 14.037 -23.126 52.525 1.00 12.69 133 SER C CA 1
ATOM 3464 C C . SER C 1 133 ? 13.864 -21.781 53.207 1.00 13.80 133 SER C C 1
ATOM 3465 O O . SER C 1 133 ? 12.849 -21.100 53.020 1.00 13.56 133 SER C O 1
ATOM 3468 N N . SER C 1 134 ? 14.856 -21.402 54.004 1.00 13.51 134 SER C N 1
ATOM 3469 C CA . SER C 1 134 ? 14.936 -20.040 54.505 1.00 13.32 134 SER C CA 1
ATOM 3470 C C . SER C 1 134 ? 16.313 -19.506 54.157 1.00 14.03 134 SER C C 1
ATOM 3471 O O . SER C 1 134 ? 17.312 -20.038 54.619 1.00 15.66 134 SER C O 1
ATOM 3474 N N . PRO C 1 135 ? 16.370 -18.461 53.323 1.00 12.96 135 PRO C N 1
ATOM 3475 C CA . PRO C 1 135 ? 15.227 -17.758 52.742 1.00 13.17 135 PRO C CA 1
ATOM 3476 C C . PRO C 1 135 ? 14.649 -18.506 51.550 1.00 13.49 135 PRO C C 1
ATOM 3477 O O . PRO C 1 135 ? 15.189 -19.539 51.136 1.00 14.03 135 PRO C O 1
ATOM 3481 N N . VAL C 1 136 ? 13.544 -17.992 51.018 1.00 11.69 136 VAL C N 1
ATOM 3482 C CA . VAL C 1 136 ? 13.183 -18.295 49.646 1.00 11.46 136 VAL C CA 1
ATOM 3483 C C . VAL C 1 136 ? 13.657 -17.170 48.721 1.00 12.10 136 VAL C C 1
ATOM 3484 O O . VAL C 1 136 ? 13.793 -16.008 49.129 1.00 14.13 136 VAL C O 1
ATOM 3488 N N . THR C 1 137 ? 13.935 -17.532 47.478 1.00 12.55 137 THR C N 1
ATOM 3489 C CA . THR C 1 137 ? 14.282 -16.566 46.449 1.00 11.83 137 THR C CA 1
ATOM 3490 C C . THR C 1 137 ? 12.997 -15.980 45.884 1.00 10.79 137 THR C C 1
ATOM 3491 O O . THR C 1 137 ? 12.082 -16.715 45.523 1.00 12.63 137 THR C O 1
ATOM 3495 N N . VAL C 1 138 ? 12.910 -14.657 45.815 1.00 11.19 138 VAL C N 1
ATOM 3496 C CA . VAL C 1 138 ? 11.723 -14.027 45.242 1.00 12.11 138 VAL C CA 1
ATOM 3497 C C . VAL C 1 138 ? 12.139 -13.034 44.172 1.00 12.75 138 VAL C C 1
ATOM 3498 O O . VAL C 1 138 ? 12.849 -12.073 44.462 1.00 14.41 138 VAL C O 1
ATOM 3502 N N . ASP C 1 139 ? 11.707 -13.265 42.934 1.00 10.84 139 ASP C N 1
ATOM 3503 C CA . ASP C 1 139 ? 11.912 -12.278 41.878 1.00 10.86 139 ASP C CA 1
ATOM 3504 C C . ASP C 1 139 ? 10.589 -11.594 41.608 1.00 11.38 139 ASP C C 1
ATOM 3505 O O . ASP C 1 139 ? 9.594 -12.261 41.319 1.00 12.12 139 ASP C O 1
ATOM 3510 N N . VAL C 1 140 ? 10.572 -10.269 41.727 1.00 12.16 140 VAL C N 1
ATOM 3511 C CA . VAL C 1 140 ? 9.350 -9.499 41.510 1.00 12.75 140 VAL C CA 1
ATOM 3512 C C . VAL C 1 140 ? 9.493 -8.611 40.276 1.00 13.65 140 VAL C C 1
ATOM 3513 O O . VAL C 1 140 ? 10.474 -7.867 40.129 1.00 15.78 140 VAL C O 1
ATOM 3517 N N . HIS C 1 141 ? 8.512 -8.707 39.387 1.00 12.71 141 HIS C N 1
ATOM 3518 C CA . HIS C 1 141 ? 8.486 -7.957 38.131 1.00 14.59 141 HIS C CA 1
ATOM 3519 C C . HIS C 1 141 ? 7.306 -6.998 38.141 1.00 15.23 141 HIS C C 1
ATOM 3520 O O . HIS C 1 141 ? 6.268 -7.312 38.714 1.00 16.10 141 HIS C O 1
ATOM 3527 N N . GLY C 1 142 ? 7.458 -5.846 37.493 1.00 14.71 142 GLY C N 1
ATOM 3528 C CA . GLY C 1 142 ? 6.349 -4.921 37.317 1.00 14.99 142 GLY C CA 1
ATOM 3529 C C . GLY C 1 142 ? 5.435 -5.329 36.175 1.00 16.05 142 GLY C C 1
ATOM 3530 O O . GLY C 1 142 ? 4.298 -4.863 36.073 1.00 17.04 142 GLY C O 1
ATOM 3531 N N . LEU C 1 143 ? 5.948 -6.194 35.306 1.00 15.68 143 LEU C N 1
ATOM 3532 C CA . LEU C 1 143 ? 5.168 -6.770 34.220 1.00 17.52 143 LEU C CA 1
ATOM 3533 C C . LEU C 1 143 ? 5.820 -8.076 33.784 1.00 14.90 143 LEU C C 1
ATOM 3534 O O . LEU C 1 143 ? 7.006 -8.324 34.059 1.00 15.51 143 LEU C O 1
ATOM 3539 N N . LEU C 1 144 ? 5.041 -8.925 33.128 1.00 16.52 144 LEU C N 1
ATOM 3540 C CA . LEU C 1 144 ? 5.546 -10.214 32.678 1.00 16.50 144 LEU C CA 1
ATOM 3541 C C . LEU C 1 144 ? 6.752 -10.009 31.758 1.00 15.96 144 LEU C C 1
ATOM 3542 O O . LEU C 1 144 ? 6.676 -9.233 30.805 1.00 16.76 144 LEU C O 1
ATOM 3547 N N . PRO C 1 145 ? 7.876 -10.687 32.046 1.00 16.90 145 PRO C N 1
ATOM 3548 C CA . PRO C 1 145 ? 9.072 -10.517 31.210 1.00 17.57 145 PRO C CA 1
ATOM 3549 C C . PRO C 1 145 ? 8.941 -11.261 29.889 1.00 15.78 145 PRO C C 1
ATOM 3550 O O . PRO C 1 145 ? 8.086 -12.139 29.769 1.00 14.91 145 PRO C O 1
ATOM 3554 N N . PRO C 1 146 ? 9.792 -10.925 28.908 1.00 16.56 146 PRO C N 1
ATOM 3555 C CA . PRO C 1 146 ? 9.891 -11.726 27.686 1.00 16.80 146 PRO C CA 1
ATOM 3556 C C . PRO C 1 146 ? 10.131 -13.184 28.046 1.00 15.68 146 PRO C C 1
ATOM 3557 O O . PRO C 1 146 ? 10.897 -13.473 28.972 1.00 16.10 146 PRO C O 1
ATOM 3561 N N . LEU C 1 147 ? 9.475 -14.089 27.326 1.00 14.56 147 LEU C N 1
ATOM 3562 C CA . LEU C 1 147 ? 9.501 -15.502 27.681 1.00 13.59 147 LEU C CA 1
ATOM 3563 C C . LEU C 1 147 ? 10.479 -16.310 26.837 1.00 14.13 147 LEU C C 1
ATOM 3564 O O . LEU C 1 147 ? 10.537 -16.157 25.621 1.00 15.10 147 LEU C O 1
ATOM 3569 N N . PRO C 1 148 ? 11.235 -17.203 27.480 1.00 13.93 148 PRO C N 1
ATOM 3570 C CA . PRO C 1 148 ? 12.054 -18.147 26.716 1.00 15.59 148 PRO C CA 1
ATOM 3571 C C . PRO C 1 148 ? 11.145 -19.092 25.931 1.00 14.54 148 PRO C C 1
ATOM 3572 O O . PRO C 1 148 ? 9.974 -19.260 26.293 1.00 15.22 148 PRO C O 1
ATOM 3576 N N . PRO C 1 149 ? 11.666 -19.703 24.863 1.00 14.81 149 PRO C N 1
ATOM 3577 C CA . PRO C 1 149 ? 10.884 -20.697 24.119 1.00 16.57 149 PRO C CA 1
ATOM 3578 C C . PRO C 1 149 ? 10.504 -21.917 24.956 1.00 17.84 149 PRO C C 1
ATOM 3579 O O . PRO C 1 149 ? 9.564 -22.636 24.601 1.00 20.53 149 PRO C O 1
ATOM 3583 N N . ALA C 1 150 ? 11.209 -22.170 26.051 1.00 18.75 150 ALA C N 1
ATOM 3584 C CA . ALA C 1 150 ? 10.850 -23.345 26.844 0.26 24.57 150 ALA C CA 1
ATOM 3585 C C . ALA C 1 150 ? 11.351 -23.278 28.278 0.68 27.66 150 ALA C C 1
ATOM 3586 O O . ALA C 1 150 ? 12.010 -22.320 28.645 0.63 28.80 150 ALA C O 1
ATOM 3589 N N . MET D 1 1 ? 19.021 -26.031 38.746 1.00 15.60 1 MET D N 1
ATOM 3590 C CA . MET D 1 1 ? 19.003 -26.338 40.170 1.00 14.55 1 MET D CA 1
ATOM 3591 C C . MET D 1 1 ? 19.324 -25.101 40.995 1.00 13.12 1 MET D C 1
ATOM 3592 O O . MET D 1 1 ? 20.340 -24.446 40.764 1.00 13.46 1 MET D O 1
ATOM 3597 N N . LEU D 1 2 ? 18.451 -24.786 41.950 1.00 14.52 2 LEU D N 1
ATOM 3598 C CA . LEU D 1 2 ? 18.592 -23.599 42.795 1.00 13.20 2 LEU D CA 1
ATOM 3599 C C . LEU D 1 2 ? 19.290 -23.955 44.106 1.00 13.73 2 LEU D C 1
ATOM 3600 O O . LEU D 1 2 ? 18.900 -24.910 44.785 1.00 14.45 2 LEU D O 1
ATOM 3605 N N . TYR D 1 3 ? 20.322 -23.189 44.447 1.00 13.02 3 TYR D N 1
ATOM 3606 C CA . TYR D 1 3 ? 21.010 -23.313 45.727 1.00 13.05 3 TYR D CA 1
ATOM 3607 C C . TYR D 1 3 ? 21.003 -21.961 46.429 1.00 14.15 3 TYR D C 1
ATOM 3608 O O . TYR D 1 3 ? 21.035 -20.916 45.777 1.00 14.56 3 TYR D O 1
ATOM 3617 N N . HIS D 1 4 ? 20.966 -21.985 47.756 1.00 14.57 4 HIS D N 1
ATOM 3618 C CA . HIS D 1 4 ? 21.220 -20.786 48.537 1.00 13.59 4 HIS D CA 1
ATOM 3619 C C . HIS D 1 4 ? 22.576 -20.953 49.199 1.00 14.29 4 HIS D C 1
ATOM 3620 O O . HIS D 1 4 ? 22.756 -21.780 50.102 1.00 15.31 4 HIS D O 1
ATOM 3627 N N . LEU D 1 5 ? 23.530 -20.175 48.706 1.00 13.71 5 LEU D N 1
ATOM 3628 C CA . LEU D 1 5 ? 24.915 -20.259 49.128 1.00 13.98 5 LEU D CA 1
ATOM 3629 C C . LEU D 1 5 ? 25.184 -19.181 50.170 1.00 13.20 5 LEU D C 1
ATOM 3630 O O . LEU D 1 5 ? 25.185 -17.985 49.858 1.00 14.21 5 LEU D O 1
ATOM 3635 N N . PHE D 1 6 ? 25.392 -19.605 51.415 1.00 15.30 6 PHE D N 1
ATOM 3636 C CA . PHE D 1 6 ? 25.599 -18.669 52.515 1.00 16.49 6 PHE D CA 1
ATOM 3637 C C . PHE D 1 6 ? 27.057 -18.251 52.654 1.00 16.79 6 PHE D C 1
ATOM 3638 O O . PHE D 1 6 ? 27.971 -18.991 52.277 1.00 18.77 6 PHE D O 1
ATOM 3646 N N . VAL D 1 7 ? 27.274 -17.056 53.189 1.00 16.03 7 VAL D N 1
ATOM 3647 C CA . VAL D 1 7 ? 28.636 -16.563 53.343 1.00 16.73 7 VAL D CA 1
ATOM 3648 C C . VAL D 1 7 ? 29.422 -17.438 54.321 1.00 17.90 7 VAL D C 1
ATOM 3649 O O . VAL D 1 7 ? 28.876 -17.951 55.303 1.00 18.07 7 VAL D O 1
ATOM 3653 N N . ASN D 1 8 ? 30.705 -17.614 54.017 1.00 18.94 8 ASN D N 1
ATOM 3654 C CA . ASN D 1 8 ? 31.603 -18.459 54.794 1.00 18.82 8 ASN D CA 1
ATOM 3655 C C . ASN D 1 8 ? 31.081 -19.881 54.881 1.00 19.56 8 ASN D C 1
ATOM 3656 O O . ASN D 1 8 ? 31.189 -20.551 55.909 1.00 22.63 8 ASN D O 1
ATOM 3661 N N . ASN D 1 9 ? 30.505 -20.322 53.769 1.00 18.48 9 ASN D N 1
ATOM 3662 C CA . ASN D 1 9 ? 29.987 -21.667 53.655 1.00 18.86 9 ASN D CA 1
ATOM 3663 C C . ASN D 1 9 ? 30.099 -22.125 52.212 1.00 18.54 9 ASN D C 1
ATOM 3664 O O . ASN D 1 9 ? 30.738 -21.466 51.392 1.00 18.61 9 ASN D O 1
ATOM 3669 N N . GLN D 1 10 ? 29.490 -23.260 51.900 1.00 20.04 10 GLN D N 1
ATOM 3670 C CA . GLN D 1 10 ? 29.562 -23.781 50.552 1.00 19.81 10 GLN D CA 1
ATOM 3671 C C . GLN D 1 10 ? 28.307 -24.570 50.259 1.00 20.01 10 GLN D C 1
ATOM 3672 O O . GLN D 1 10 ? 27.523 -24.867 51.166 1.00 22.37 10 GLN D O 1
ATOM 3678 N N . VAL D 1 11 ? 28.108 -24.886 48.987 1.00 18.35 11 VAL D N 1
ATOM 3679 C CA . VAL D 1 11 ? 27.041 -25.789 48.600 1.00 17.87 11 VAL D CA 1
ATOM 3680 C C . VAL D 1 11 ? 27.643 -26.948 47.835 1.00 17.99 11 VAL D C 1
ATOM 3681 O O . VAL D 1 11 ? 28.478 -26.748 46.945 1.00 18.31 11 VAL D O 1
ATOM 3685 N N . LYS D 1 12 ? 27.247 -28.157 48.217 1.00 18.26 12 LYS D N 1
ATOM 3686 C CA . LYS D 1 12 ? 27.622 -29.348 47.476 1.00 19.87 12 LYS D CA 1
ATOM 3687 C C . LYS D 1 12 ? 26.654 -29.536 46.324 1.00 19.68 12 LYS D C 1
ATOM 3688 O O . LYS D 1 12 ? 25.439 -29.617 46.525 1.00 20.46 12 LYS D O 1
ATOM 3694 N N . LEU D 1 13 ? 27.195 -29.580 45.112 1.00 19.46 13 LEU D N 1
ATOM 3695 C CA . LEU D 1 13 ? 26.362 -29.656 43.921 1.00 17.74 13 LEU D CA 1
ATOM 3696 C C . LEU D 1 13 ? 25.772 -31.054 43.749 1.00 19.74 13 LEU D C 1
ATOM 3697 O O . LEU D 1 13 ? 26.398 -32.056 44.106 1.00 21.28 13 LEU D O 1
ATOM 3702 N N . GLN D 1 14 ? 24.564 -31.106 43.200 1.00 20.34 14 GLN D N 1
ATOM 3703 C CA . GLN D 1 14 ? 23.872 -32.368 42.971 1.00 22.09 14 GLN D CA 1
ATOM 3704 C C . GLN D 1 14 ? 24.563 -33.165 41.873 1.00 21.57 14 GLN D C 1
ATOM 3705 O O . GLN D 1 14 ? 24.566 -34.401 41.896 1.00 22.41 14 GLN D O 1
ATOM 3711 N N . ASN D 1 15 ? 25.146 -32.438 40.920 1.00 22.17 15 ASN D N 1
ATOM 3712 C CA . ASN D 1 15 ? 25.877 -33.012 39.796 1.00 23.20 15 ASN D CA 1
ATOM 3713 C C . ASN D 1 15 ? 27.147 -32.209 39.573 1.00 21.02 15 ASN D C 1
ATOM 3714 O O . ASN D 1 15 ? 27.218 -31.051 39.970 1.00 20.53 15 ASN D O 1
ATOM 3719 N N . ASP D 1 16 ? 28.146 -32.808 38.933 1.00 21.61 16 ASP D N 1
ATOM 3720 C CA . ASP D 1 16 ? 29.390 -32.093 38.653 1.00 21.53 16 ASP D CA 1
ATOM 3721 C C . ASP D 1 16 ? 29.171 -30.836 37.817 1.00 19.79 16 ASP D C 1
ATOM 3722 O O . ASP D 1 16 ? 28.385 -30.833 36.863 1.00 19.71 16 ASP D O 1
ATOM 3727 N N . PHE D 1 17 ? 29.880 -29.770 38.173 1.00 19.10 17 PHE D N 1
ATOM 3728 C CA . PHE D 1 17 ? 29.968 -28.589 37.325 1.00 16.60 17 PHE D CA 1
ATOM 3729 C C . PHE D 1 17 ? 31.076 -28.871 36.318 1.00 16.18 17 PHE D C 1
ATOM 3730 O O . PHE D 1 17 ? 32.236 -29.013 36.689 1.00 17.00 17 PHE D O 1
ATOM 3738 N N . LYS D 1 18 ? 30.708 -28.968 35.047 1.00 16.42 18 LYS D N 1
ATOM 3739 C CA . LYS D 1 18 ? 31.599 -29.500 34.022 1.00 16.33 18 LYS D CA 1
ATOM 3740 C C . LYS D 1 18 ? 31.300 -28.783 32.709 1.00 15.79 18 LYS D C 1
ATOM 3741 O O . LYS D 1 18 ? 30.441 -27.901 32.677 1.00 15.60 18 LYS D O 1
ATOM 3747 N N . PRO D 1 19 ? 31.994 -29.149 31.617 1.00 16.14 19 PRO D N 1
ATOM 3748 C CA . PRO D 1 19 ? 31.760 -28.383 30.387 1.00 15.74 19 PRO D CA 1
ATOM 3749 C C . PRO D 1 19 ? 30.275 -28.295 30.008 1.00 16.22 19 PRO D C 1
ATOM 3750 O O . PRO D 1 19 ? 29.531 -29.271 30.121 1.00 17.84 19 PRO D O 1
ATOM 3754 N N . GLU D 1 20 ? 29.879 -27.101 29.572 1.00 14.13 20 GLU D N 1
ATOM 3755 C CA . GLU D 1 20 ? 28.490 -26.730 29.273 1.00 13.80 20 GLU D CA 1
ATOM 3756 C C . GLU D 1 20 ? 27.727 -26.176 30.480 1.00 13.60 20 GLU D C 1
ATOM 3757 O O . GLU D 1 20 ? 26.697 -25.515 30.310 1.00 14.46 20 GLU D O 1
ATOM 3763 N N . SER D 1 21 ? 28.223 -26.436 31.689 1.00 12.50 21 SER D N 1
ATOM 3764 C CA . SER D 1 21 ? 27.556 -25.965 32.906 1.00 13.13 21 SER D CA 1
ATOM 3765 C C . SER D 1 21 ? 27.577 -24.442 33.040 1.00 13.23 21 SER D C 1
ATOM 3766 O O . SER D 1 21 ? 28.532 -23.778 32.624 1.00 13.43 21 SER D O 1
ATOM 3769 N N . VAL D 1 22 ? 26.512 -23.902 33.632 1.00 12.16 22 VAL D N 1
ATOM 3770 C CA . VAL D 1 22 ? 26.367 -22.467 33.856 1.00 10.99 22 VAL D CA 1
ATOM 3771 C C . VAL D 1 22 ? 25.971 -22.253 35.307 1.00 11.42 22 VAL D C 1
ATOM 3772 O O . VAL D 1 22 ? 25.037 -22.892 35.787 1.00 15.28 22 VAL D O 1
ATOM 3776 N N . ALA D 1 23 ? 26.666 -21.357 36.004 1.00 12.63 23 ALA D N 1
ATOM 3777 C CA . ALA D 1 23 ? 26.257 -20.958 37.351 1.00 12.83 23 ALA D CA 1
ATOM 3778 C C . ALA D 1 23 ? 25.913 -19.482 37.334 1.00 12.08 23 ALA D C 1
ATOM 3779 O O . ALA D 1 23 ? 26.788 -18.653 37.092 1.00 14.24 23 ALA D O 1
ATOM 3781 N N . ALA D 1 24 ? 24.643 -19.158 37.575 1.00 11.09 24 ALA D N 1
ATOM 3782 C CA . ALA D 1 24 ? 24.199 -17.771 37.653 1.00 10.39 24 ALA D CA 1
ATOM 3783 C C . ALA D 1 24 ? 24.051 -17.383 39.118 1.00 11.96 24 ALA D C 1
ATOM 3784 O O . ALA D 1 24 ? 23.093 -17.785 39.788 1.00 12.95 24 ALA D O 1
ATOM 3786 N N . ILE D 1 25 ? 25.019 -16.621 39.615 1.00 11.49 25 ILE D N 1
ATOM 3787 C CA . ILE D 1 25 ? 25.012 -16.173 41.003 1.00 11.14 25 ILE D CA 1
ATOM 3788 C C . ILE D 1 25 ? 24.397 -14.783 41.065 1.00 11.66 25 ILE D C 1
ATOM 3789 O O . ILE D 1 25 ? 24.817 -13.885 40.342 1.00 12.78 25 ILE D O 1
ATOM 3794 N N . ARG D 1 26 ? 23.398 -14.605 41.925 1.00 11.38 26 ARG D N 1
ATOM 3795 C CA . ARG D 1 26 ? 22.743 -13.315 42.059 1.00 11.99 26 ARG D CA 1
ATOM 3796 C C . ARG D 1 26 ? 22.601 -12.904 43.519 1.00 12.03 26 ARG D C 1
ATOM 3797 O O . ARG D 1 26 ? 22.174 -13.694 44.366 1.00 13.29 26 ARG D O 1
ATOM 3805 N N . SER D 1 27 ? 22.947 -11.654 43.802 1.00 12.40 27 SER D N 1
ATOM 3806 C CA . SER D 1 27 ? 22.849 -11.116 45.151 1.00 12.11 27 SER D CA 1
ATOM 3807 C C . SER D 1 27 ? 21.608 -10.236 45.288 1.00 12.68 27 SER D C 1
ATOM 3808 O O . SER D 1 27 ? 21.254 -9.523 44.359 1.00 14.28 27 SER D O 1
ATOM 3811 N N . SER D 1 28 ? 20.957 -10.277 46.448 1.00 12.45 28 SER D N 1
ATOM 3812 C CA . SER D 1 28 ? 19.820 -9.393 46.698 1.00 14.21 28 SER D CA 1
ATOM 3813 C C . SER D 1 28 ? 20.246 -8.006 47.185 1.00 16.26 28 SER D C 1
ATOM 3814 O O . SER D 1 28 ? 19.403 -7.131 47.386 1.00 17.68 28 SER D O 1
ATOM 3817 N N . ALA D 1 29 ? 21.550 -7.802 47.369 1.00 14.50 29 ALA D N 1
ATOM 3818 C CA . ALA D 1 29 ? 22.052 -6.522 47.874 1.00 15.20 29 ALA D CA 1
ATOM 3819 C C . ALA D 1 29 ? 23.460 -6.204 47.388 1.00 15.36 29 ALA D C 1
ATOM 3820 O O . ALA D 1 29 ? 24.203 -7.080 46.935 1.00 16.98 29 ALA D O 1
ATOM 3822 N N . PHE D 1 30 ? 23.818 -4.933 47.482 1.00 16.78 30 PHE D N 1
ATOM 3823 C CA . PHE D 1 30 ? 25.192 -4.528 47.303 1.00 19.22 30 PHE D CA 1
ATOM 3824 C C . PHE D 1 30 ? 25.578 -3.720 48.521 1.00 19.57 30 PHE D C 1
ATOM 3825 O O . PHE D 1 30 ? 25.000 -2.665 48.777 1.00 21.23 30 PHE D O 1
ATOM 3833 N N . ASN D 1 31 ? 26.537 -4.239 49.279 1.00 19.54 31 ASN D N 1
ATOM 3834 C CA . ASN D 1 31 ? 27.003 -3.587 50.490 1.00 22.15 31 ASN D CA 1
ATOM 3835 C C . ASN D 1 31 ? 28.232 -2.743 50.175 1.00 23.09 31 ASN D C 1
ATOM 3836 O O . ASN D 1 31 ? 29.334 -3.273 50.026 1.00 23.14 31 ASN D O 1
ATOM 3841 N N . SER D 1 32 ? 28.031 -1.432 50.059 1.00 24.85 32 SER D N 1
ATOM 3842 C CA . SER D 1 32 ? 29.085 -0.520 49.615 1.00 27.56 32 SER D CA 1
ATOM 3843 C C . SER D 1 32 ? 30.314 -0.489 50.530 1.00 26.39 32 SER D C 1
ATOM 3844 O O . SER D 1 32 ? 31.404 -0.087 50.105 1.00 27.37 32 SER D O 1
ATOM 3847 N N . LYS D 1 33 ? 30.146 -0.909 51.780 1.00 24.85 33 LYS D N 1
ATOM 3848 C CA . LYS D 1 33 ? 31.268 -0.959 52.714 1.00 24.20 33 LYS D CA 1
ATOM 3849 C C . LYS D 1 33 ? 31.905 -2.345 52.792 1.00 23.28 33 LYS D C 1
ATOM 3850 O O . LYS D 1 33 ? 32.798 -2.578 53.608 1.00 24.96 33 LYS D O 1
ATOM 3856 N N . GLY D 1 34 ? 31.456 -3.255 51.932 1.00 21.76 34 GLY D N 1
ATOM 3857 C CA . GLY D 1 34 ? 31.962 -4.615 51.922 1.00 21.88 34 GLY D CA 1
ATOM 3858 C C . GLY D 1 34 ? 33.443 -4.706 51.594 1.00 21.46 34 GLY D C 1
ATOM 3859 O O . GLY D 1 34 ? 33.985 -3.857 50.892 1.00 22.00 34 GLY D O 1
ATOM 3860 N N . GLY D 1 35 ? 34.098 -5.749 52.094 1.00 21.89 35 GLY D N 1
ATOM 3861 C CA . GLY D 1 35 ? 35.507 -5.966 51.811 1.00 22.00 35 GLY D CA 1
ATOM 3862 C C . GLY D 1 35 ? 35.731 -7.098 50.827 1.00 19.93 35 GLY D C 1
ATOM 3863 O O . GLY D 1 35 ? 34.846 -7.437 50.021 1.00 20.14 35 GLY D O 1
ATOM 3864 N N . THR D 1 36 ? 36.915 -7.698 50.898 1.00 20.27 36 THR D N 1
ATOM 3865 C CA . THR D 1 36 ? 37.259 -8.774 49.978 1.00 18.04 36 THR D CA 1
ATOM 3866 C C . THR D 1 36 ? 36.249 -9.910 50.076 1.00 17.70 36 THR D C 1
ATOM 3867 O O . THR D 1 36 ? 35.945 -10.411 51.167 1.00 19.14 36 THR D O 1
ATOM 3871 N N . THR D 1 37 ? 35.716 -10.286 48.919 1.00 17.66 37 THR D N 1
ATOM 3872 C CA . THR D 1 37 ? 34.641 -11.264 48.824 1.00 16.47 37 THR D CA 1
ATOM 3873 C C . THR D 1 37 ? 35.065 -12.313 47.801 1.00 16.67 37 THR D C 1
ATOM 3874 O O . THR D 1 37 ? 35.467 -11.979 46.688 1.00 16.72 37 THR D O 1
ATOM 3878 N N . VAL D 1 38 ? 34.987 -13.581 48.188 1.00 16.90 38 VAL D N 1
ATOM 3879 C CA . VAL D 1 38 ? 35.566 -14.656 47.397 1.00 16.29 38 VAL D CA 1
ATOM 3880 C C . VAL D 1 38 ? 34.550 -15.735 47.043 1.00 15.34 38 VAL D C 1
ATOM 3881 O O . VAL D 1 38 ? 33.724 -16.126 47.877 1.00 16.78 38 VAL D O 1
ATOM 3885 N N . PHE D 1 39 ? 34.603 -16.191 45.793 1.00 14.81 39 PHE D N 1
ATOM 3886 C CA . PHE D 1 39 ? 33.891 -17.396 45.382 1.00 14.71 39 PHE D CA 1
ATOM 3887 C C . PHE D 1 39 ? 34.901 -18.393 44.832 1.00 14.83 39 PHE D C 1
ATOM 3888 O O . PHE D 1 39 ? 35.756 -18.025 44.021 1.00 15.75 39 PHE D O 1
ATOM 3896 N N . ASN D 1 40 ? 34.799 -19.645 45.278 1.00 16.53 40 ASN D N 1
ATOM 3897 C CA . ASN D 1 40 ? 35.667 -20.727 44.815 1.00 16.93 40 ASN D CA 1
ATOM 3898 C C . ASN D 1 40 ? 34.864 -21.865 44.213 1.00 17.42 40 ASN D C 1
ATOM 3899 O O . ASN D 1 40 ? 33.849 -22.278 44.774 1.00 18.12 40 ASN D O 1
ATOM 3904 N N . PHE D 1 41 ? 35.330 -22.386 43.085 1.00 16.48 41 PHE D N 1
ATOM 3905 C CA . PHE D 1 41 ? 34.795 -23.631 42.547 1.00 16.96 41 PHE D CA 1
ATOM 3906 C C . PHE D 1 41 ? 35.770 -24.742 42.925 1.00 16.26 41 PHE D C 1
ATOM 3907 O O . PHE D 1 41 ? 36.951 -24.688 42.564 1.00 18.02 41 PHE D O 1
ATOM 3915 N N . LEU D 1 42 ? 35.274 -25.726 43.675 1.00 17.80 42 LEU D N 1
ATOM 3916 C CA . LEU D 1 42 ? 36.106 -26.758 44.291 1.00 19.99 42 LEU D CA 1
ATOM 3917 C C . LEU D 1 42 ? 35.825 -28.130 43.703 1.00 20.84 42 LEU D C 1
ATOM 3918 O O . LEU D 1 42 ? 34.669 -28.484 43.461 1.00 20.14 42 LEU D O 1
ATOM 3923 N N . SER D 1 43 ? 36.879 -28.912 43.501 1.00 21.88 43 SER D N 1
ATOM 3924 C CA . SER D 1 43 ? 36.717 -30.301 43.083 1.00 22.25 43 SER D CA 1
ATOM 3925 C C . SER D 1 43 ? 36.393 -31.174 44.292 1.00 23.75 43 SER D C 1
ATOM 3926 O O . SER D 1 43 ? 36.454 -30.714 45.433 1.00 24.88 43 SER D O 1
ATOM 3929 N N . ALA D 1 44 ? 36.045 -32.432 44.033 1.00 24.03 44 ALA D N 1
ATOM 3930 C CA . ALA D 1 44 ? 35.741 -33.383 45.097 1.00 26.35 44 ALA D CA 1
ATOM 3931 C C . ALA D 1 44 ? 36.909 -33.536 46.072 1.00 28.68 44 ALA D C 1
ATOM 3932 O O . ALA D 1 44 ? 36.712 -33.847 47.244 1.00 30.72 44 ALA D O 1
ATOM 3934 N N . GLY D 1 45 ? 38.123 -33.312 45.580 1.00 29.42 45 GLY D N 1
ATOM 3935 C CA . GLY D 1 45 ? 39.311 -33.425 46.407 1.00 29.98 45 GLY D CA 1
ATOM 3936 C C . GLY D 1 45 ? 39.706 -32.093 47.012 1.00 29.14 45 GLY D C 1
ATOM 3937 O O . GLY D 1 45 ? 40.800 -31.944 47.553 1.00 29.85 45 GLY D O 1
ATOM 3938 N N . GLU D 1 46 ? 38.805 -31.121 46.911 1.00 27.06 46 GLU D N 1
ATOM 3939 C CA . GLU D 1 46 ? 39.009 -29.788 47.478 1.00 28.62 46 GLU D CA 1
ATOM 3940 C C . GLU D 1 46 ? 40.146 -28.994 46.832 1.00 26.66 46 GLU D C 1
ATOM 3941 O O . GLU D 1 46 ? 40.732 -28.114 47.463 1.00 27.15 46 GLU D O 1
ATOM 3947 N N . ASN D 1 47 ? 40.457 -29.305 45.579 1.00 24.70 47 ASN D N 1
ATOM 3948 C CA . ASN D 1 47 ? 41.311 -28.437 44.785 1.00 23.17 47 ASN D CA 1
ATOM 3949 C C . ASN D 1 47 ? 40.488 -27.222 44.375 1.00 21.47 47 ASN D C 1
ATOM 3950 O O . ASN D 1 47 ? 39.300 -27.346 44.060 1.00 20.84 47 ASN D O 1
ATOM 3955 N N . ILE D 1 48 ? 41.104 -26.046 44.406 1.00 19.88 48 ILE D N 1
ATOM 3956 C CA . ILE D 1 48 ? 40.422 -24.822 44.007 1.00 20.77 48 ILE D CA 1
ATOM 3957 C C . ILE D 1 48 ? 40.609 -24.608 42.505 1.00 18.72 48 ILE D C 1
ATOM 3958 O O . ILE D 1 48 ? 41.652 -24.132 42.050 1.00 18.72 48 ILE D O 1
ATOM 3963 N N . LEU D 1 49 ? 39.597 -25.000 41.736 1.00 17.82 49 LEU D N 1
ATOM 3964 C CA . LEU D 1 49 ? 39.677 -24.964 40.279 1.00 18.22 49 LEU D CA 1
ATOM 3965 C C . LEU D 1 49 ? 39.608 -23.536 39.763 1.00 17.46 49 LEU D C 1
ATOM 3966 O O . LEU D 1 49 ? 40.331 -23.160 38.838 1.00 18.10 49 LEU D O 1
ATOM 3971 N N . LEU D 1 50 ? 38.718 -22.749 40.358 1.00 16.64 50 LEU D N 1
ATOM 3972 C CA . LEU D 1 50 ? 38.559 -21.346 39.997 1.00 15.87 50 LEU D CA 1
ATOM 3973 C C . LEU D 1 50 ? 38.325 -20.539 41.261 1.00 16.20 50 LEU D C 1
ATOM 3974 O O . LEU D 1 50 ? 37.354 -20.762 41.989 1.00 16.97 50 LEU D O 1
ATOM 3979 N N . HIS D 1 51 ? 39.228 -19.601 41.508 1.00 16.57 51 HIS D N 1
ATOM 3980 C CA . HIS D 1 51 ? 39.186 -18.722 42.668 1.00 17.39 51 HIS D CA 1
ATOM 3981 C C . HIS D 1 51 ? 38.895 -17.330 42.137 1.00 16.80 51 HIS D C 1
ATOM 3982 O O . HIS D 1 51 ? 39.595 -16.850 41.248 1.00 18.51 51 HIS D O 1
ATOM 3989 N N . ILE D 1 52 ? 37.837 -16.705 42.647 1.00 16.37 52 ILE D N 1
ATOM 3990 C CA . ILE D 1 52 ? 37.487 -15.345 42.266 1.00 15.18 52 ILE D CA 1
ATOM 3991 C C . ILE D 1 52 ? 37.561 -14.469 43.514 1.00 15.53 52 ILE D C 1
ATOM 3992 O O . ILE D 1 52 ? 36.722 -14.573 44.405 1.00 16.95 52 ILE D O 1
ATOM 3997 N N . SER D 1 53 ? 38.584 -13.625 43.587 1.00 16.02 53 SER D N 1
ATOM 3998 C CA . SER D 1 53 ? 38.799 -12.774 44.753 1.00 17.57 53 SER D CA 1
ATOM 3999 C C . SER D 1 53 ? 38.499 -11.312 44.420 1.00 16.44 53 SER D C 1
ATOM 4000 O O . SER D 1 53 ? 39.295 -10.637 43.771 1.00 18.38 53 SER D O 1
ATOM 4003 N N . ILE D 1 54 ? 37.335 -10.836 44.853 1.00 15.59 54 ILE D N 1
ATOM 4004 C CA . ILE D 1 54 ? 36.884 -9.479 44.557 1.00 16.62 54 ILE D CA 1
ATOM 4005 C C . ILE D 1 54 ? 37.382 -8.541 45.646 1.00 16.90 54 ILE D C 1
ATOM 4006 O O . ILE D 1 54 ? 36.962 -8.646 46.795 1.00 17.91 54 ILE D O 1
ATOM 4011 N N . ARG D 1 55 ? 38.286 -7.632 45.287 1.00 17.59 55 ARG D N 1
ATOM 4012 C CA . ARG D 1 55 ? 38.991 -6.831 46.284 1.00 19.40 55 ARG D CA 1
ATOM 4013 C C . ARG D 1 55 ? 38.801 -5.331 46.095 1.00 20.39 55 ARG D C 1
ATOM 4014 O O . ARG D 1 55 ? 39.606 -4.677 45.428 1.00 19.89 55 ARG D O 1
ATOM 4022 N N . PRO D 1 56 ? 37.744 -4.771 46.697 1.00 20.30 56 PRO D N 1
ATOM 4023 C CA . PRO D 1 56 ? 37.497 -3.330 46.570 1.00 20.44 56 PRO D CA 1
ATOM 4024 C C . PRO D 1 56 ? 38.707 -2.509 47.014 1.00 21.16 56 PRO D C 1
ATOM 4025 O O . PRO D 1 56 ? 39.020 -1.490 46.395 1.00 21.09 56 PRO D O 1
ATOM 4029 N N . GLY D 1 57 ? 39.393 -2.965 48.059 1.00 21.00 57 GLY D N 1
ATOM 4030 C CA . GLY D 1 57 ? 40.511 -2.226 48.623 1.00 21.86 57 GLY D CA 1
ATOM 4031 C C . GLY D 1 57 ? 41.702 -2.061 47.696 1.00 23.06 57 GLY D C 1
ATOM 4032 O O . GLY D 1 57 ? 42.526 -1.169 47.896 1.00 23.25 57 GLY D O 1
ATOM 4033 N N . GLU D 1 58 ? 41.798 -2.926 46.690 1.00 22.34 58 GLU D N 1
ATOM 4034 C CA . GLU D 1 58 ? 42.891 -2.876 45.727 1.00 23.47 58 GLU D CA 1
ATOM 4035 C C . GLU D 1 58 ? 42.382 -2.490 44.351 1.00 20.26 58 GLU D C 1
ATOM 4036 O O . GLU D 1 58 ? 43.147 -2.447 43.388 1.00 22.84 58 GLU D O 1
ATOM 4042 N N . ASN D 1 59 ? 41.081 -2.245 44.254 1.00 19.97 59 ASN D N 1
ATOM 4043 C CA . ASN D 1 59 ? 40.434 -2.034 42.966 1.00 19.76 59 ASN D CA 1
ATOM 4044 C C . ASN D 1 59 ? 40.746 -3.141 41.970 1.00 19.19 59 ASN D C 1
ATOM 4045 O O . ASN D 1 59 ? 40.973 -2.878 40.786 1.00 21.37 59 ASN D O 1
ATOM 4050 N N . VAL D 1 60 ? 40.758 -4.382 42.441 1.00 17.70 60 VAL D N 1
ATOM 4051 C CA . VAL D 1 60 ? 41.043 -5.500 41.551 1.00 18.89 60 VAL D CA 1
ATOM 4052 C C . VAL D 1 60 ? 40.136 -6.697 41.820 1.00 17.65 60 VAL D C 1
ATOM 4053 O O . VAL D 1 60 ? 39.627 -6.882 42.931 1.00 18.09 60 VAL D O 1
ATOM 4057 N N . ILE D 1 61 ? 39.913 -7.482 40.774 1.00 18.11 61 ILE D N 1
ATOM 4058 C CA . ILE D 1 61 ? 39.368 -8.819 40.912 1.00 17.96 61 ILE D CA 1
ATOM 4059 C C . ILE D 1 61 ? 40.464 -9.779 40.468 1.00 18.52 61 ILE D C 1
ATOM 4060 O O . ILE D 1 61 ? 41.038 -9.624 39.383 1.00 19.09 61 ILE D O 1
ATOM 4065 N N . VAL D 1 62 ? 40.775 -10.750 41.320 1.00 18.85 62 VAL D N 1
ATOM 4066 C CA . VAL D 1 62 ? 41.868 -11.681 41.052 1.00 18.64 62 VAL D CA 1
ATOM 4067 C C . VAL D 1 62 ? 41.326 -13.073 40.778 1.00 17.11 62 VAL D C 1
ATOM 4068 O O . VAL D 1 62 ? 40.468 -13.566 41.510 1.00 18.40 62 VAL D O 1
ATOM 4072 N N . PHE D 1 63 ? 41.827 -13.691 39.715 1.00 15.55 63 PHE D N 1
ATOM 4073 C CA . PHE D 1 63 ? 41.506 -15.073 39.385 1.00 15.52 63 PHE D CA 1
ATOM 4074 C C . PHE D 1 63 ? 42.743 -15.952 39.546 1.00 16.58 63 PHE D C 1
ATOM 4075 O O . PHE D 1 63 ? 43.854 -15.554 39.169 1.00 18.59 63 PHE D O 1
ATOM 4083 N N . ASN D 1 64 ? 42.556 -17.146 40.099 1.00 18.46 64 ASN D N 1
ATOM 4084 C CA . ASN D 1 64 ? 43.669 -18.060 40.333 1.00 18.77 64 ASN D CA 1
ATOM 4085 C C . ASN D 1 64 ? 43.150 -19.477 40.571 1.00 18.59 64 ASN D C 1
ATOM 4086 O O . ASN D 1 64 ? 41.939 -19.717 40.572 1.00 18.06 64 ASN D O 1
ATOM 4091 N N . SER D 1 65 ? 44.077 -20.412 40.747 1.00 20.00 65 SER D N 1
ATOM 4092 C CA . SER D 1 65 ? 43.755 -21.800 41.044 1.00 20.28 65 SER D CA 1
ATOM 4093 C C . SER D 1 65 ? 44.837 -22.336 41.958 1.00 21.13 65 SER D C 1
ATOM 4094 O O . SER D 1 65 ? 45.981 -21.869 41.924 1.00 21.32 65 SER D O 1
ATOM 4097 N N . ARG D 1 66 ? 44.490 -23.323 42.772 1.00 22.67 66 ARG D N 1
ATOM 4098 C CA . ARG D 1 66 ? 45.521 -24.045 43.516 1.00 23.87 66 ARG D CA 1
ATOM 4099 C C . ARG D 1 66 ? 45.033 -25.414 43.944 1.00 25.30 66 ARG D C 1
ATOM 4100 O O . ARG D 1 66 ? 43.832 -25.630 44.101 1.00 24.18 66 ARG D O 1
ATOM 4108 N N . LEU D 1 67 ? 45.970 -26.340 44.120 1.00 26.48 67 LEU D N 1
ATOM 4109 C CA . LEU D 1 67 ? 45.643 -27.657 44.646 1.00 27.87 67 LEU D CA 1
ATOM 4110 C C . LEU D 1 67 ? 45.377 -27.530 46.138 1.00 28.81 67 LEU D C 1
ATOM 4111 O O . LEU D 1 67 ? 45.851 -26.591 46.775 1.00 27.93 67 LEU D O 1
ATOM 4116 N N . LYS D 1 68 ? 44.612 -28.471 46.684 1.00 29.69 68 LYS D N 1
ATOM 4117 C CA . LYS D 1 68 ? 44.232 -28.447 48.093 1.00 31.40 68 LYS D CA 1
ATOM 4118 C C . LYS D 1 68 ? 45.377 -28.057 49.027 1.00 34.16 68 LYS D C 1
ATOM 4119 O O . LYS D 1 68 ? 45.223 -27.177 49.875 1.00 35.98 68 LYS D O 1
ATOM 4125 N N . ASN D 1 69 ? 46.519 -28.723 48.878 1.00 34.45 69 ASN D N 1
ATOM 4126 C CA . ASN D 1 69 ? 47.681 -28.447 49.723 1.00 36.84 69 ASN D CA 1
ATOM 4127 C C . ASN D 1 69 ? 48.827 -27.821 48.941 1.00 36.94 69 ASN D C 1
ATOM 4128 O O . ASN D 1 69 ? 49.974 -27.833 49.387 1.00 38.01 69 ASN D O 1
ATOM 4133 N N . GLY D 1 70 ? 48.512 -27.278 47.771 1.00 36.40 70 GLY D N 1
ATOM 4134 C CA . GLY D 1 70 ? 49.520 -26.686 46.913 1.00 36.33 70 GLY D CA 1
ATOM 4135 C C . GLY D 1 70 ? 49.548 -25.172 46.976 1.00 36.18 70 GLY D C 1
ATOM 4136 O O . GLY D 1 70 ? 48.793 -24.553 47.725 1.00 38.27 70 GLY D O 1
ATOM 4137 N N . ALA D 1 71 ? 50.424 -24.574 46.176 1.00 36.38 71 ALA D N 1
ATOM 4138 C CA . ALA D 1 71 ? 50.595 -23.128 46.158 1.00 35.67 71 ALA D CA 1
ATOM 4139 C C . ALA D 1 71 ? 49.727 -22.482 45.083 1.00 33.65 71 ALA D C 1
ATOM 4140 O O . ALA D 1 71 ? 49.357 -23.131 44.102 1.00 35.07 71 ALA D O 1
ATOM 4142 N N . TRP D 1 72 ? 49.408 -21.204 45.268 1.00 31.08 72 TRP D N 1
ATOM 4143 C CA . TRP D 1 72 ? 48.723 -20.434 44.231 1.00 29.93 72 TRP D CA 1
ATOM 4144 C C . TRP D 1 72 ? 49.612 -20.274 43.002 1.00 29.09 72 TRP D C 1
ATOM 4145 O O . TRP D 1 72 ? 50.829 -20.116 43.124 1.00 30.64 72 TRP D O 1
ATOM 4156 N N . GLY D 1 73 ? 49.000 -20.291 41.823 1.00 28.02 73 GLY D N 1
ATOM 4157 C CA . GLY D 1 73 ? 49.727 -20.018 40.597 1.00 29.12 73 GLY D CA 1
ATOM 4158 C C . GLY D 1 73 ? 49.814 -18.530 40.303 1.00 28.52 73 GLY D C 1
ATOM 4159 O O . GLY D 1 73 ? 49.584 -17.705 41.185 1.00 28.82 73 GLY D O 1
ATOM 4160 N N . PRO D 1 74 ? 50.152 -18.175 39.054 1.00 28.02 74 PRO D N 1
ATOM 4161 C CA . PRO D 1 74 ? 50.156 -16.774 38.619 1.00 27.61 74 PRO D CA 1
ATOM 4162 C C . PRO D 1 74 ? 48.754 -16.174 38.729 1.00 25.30 74 PRO D C 1
ATOM 4163 O O . PRO D 1 74 ? 47.771 -16.867 38.460 1.00 24.63 74 PRO D O 1
ATOM 4167 N N . GLU D 1 75 ? 48.661 -14.904 39.112 1.00 24.72 75 GLU D N 1
ATOM 4168 C CA . GLU D 1 75 ? 47.361 -14.240 39.203 1.00 23.24 75 GLU D CA 1
ATOM 4169 C C . GLU D 1 75 ? 46.946 -13.635 37.874 1.00 23.67 75 GLU D C 1
ATOM 4170 O O . GLU D 1 75 ? 47.783 -13.142 37.114 1.00 24.70 75 GLU D O 1
ATOM 4176 N N . GLU D 1 76 ? 45.646 -13.690 37.598 1.00 21.93 76 GLU D N 1
ATOM 4177 C CA . GLU D 1 76 ? 45.067 -12.981 36.465 1.00 21.53 76 GLU D CA 1
ATOM 4178 C C . GLU D 1 76 ? 44.139 -11.919 37.039 1.00 20.37 76 GLU D C 1
ATOM 4179 O O . GLU D 1 76 ? 43.218 -12.231 37.789 1.00 22.19 76 GLU D O 1
ATOM 4185 N N . ARG D 1 77 ? 44.417 -10.661 36.716 1.00 22.40 77 ARG D N 1
ATOM 4186 C CA . ARG D 1 77 ? 43.788 -9.538 37.403 1.00 23.64 77 ARG D CA 1
ATOM 4187 C C . ARG D 1 77 ? 43.039 -8.632 36.435 1.00 22.65 77 ARG D C 1
ATOM 4188 O O . ARG D 1 77 ? 43.497 -8.391 35.316 1.00 24.57 77 ARG D O 1
ATOM 4196 N N . ILE D 1 78 ? 41.880 -8.145 36.871 1.00 21.03 78 ILE D N 1
ATOM 4197 C CA . ILE D 1 78 ? 41.129 -7.132 36.141 1.00 21.48 78 ILE D CA 1
ATOM 4198 C C . ILE D 1 78 ? 40.667 -6.067 37.124 1.00 21.37 78 ILE D C 1
ATOM 4199 O O . ILE D 1 78 ? 40.599 -6.321 38.325 1.00 20.69 78 ILE D O 1
ATOM 4204 N N . PRO D 1 79 ? 40.357 -4.860 36.627 1.00 21.05 79 PRO D N 1
ATOM 4205 C CA . PRO D 1 79 ? 39.888 -3.810 37.539 1.00 21.39 79 PRO D CA 1
ATOM 4206 C C . PRO D 1 79 ? 38.535 -4.139 38.164 1.00 19.98 79 PRO D C 1
ATOM 4207 O O . PRO D 1 79 ? 37.706 -4.803 37.544 1.00 21.00 79 PRO D O 1
ATOM 4211 N N . TYR D 1 80 ? 38.327 -3.657 39.383 1.00 19.55 80 TYR D N 1
ATOM 4212 C CA . TYR D 1 80 ? 37.085 -3.875 40.117 1.00 19.58 80 TYR D CA 1
ATOM 4213 C C . TYR D 1 80 ? 36.006 -2.848 39.773 1.00 19.86 80 TYR D C 1
ATOM 4214 O O . TYR D 1 80 ? 34.831 -3.187 39.686 1.00 19.97 80 TYR D O 1
ATOM 4223 N N . ALA D 1 81 ? 36.406 -1.596 39.578 1.00 20.15 81 ALA D N 1
ATOM 4224 C CA . ALA D 1 81 ? 35.448 -0.522 39.335 1.00 22.38 81 ALA D CA 1
ATOM 4225 C C . ALA D 1 81 ? 34.537 -0.790 38.143 1.00 24.77 81 ALA D C 1
ATOM 4226 O O . ALA D 1 81 ? 34.973 -1.318 37.117 1.00 24.57 81 ALA D O 1
ATOM 4228 N N . GLU D 1 82 ? 33.267 -0.424 38.294 1.00 25.80 82 GLU D N 1
ATOM 4229 C CA . GLU D 1 82 ? 32.299 -0.506 37.203 1.00 28.02 82 GLU D CA 1
ATOM 4230 C C . GLU D 1 82 ? 32.100 -1.929 36.683 1.00 25.77 82 GLU D C 1
ATOM 4231 O O . GLU D 1 82 ? 31.933 -2.141 35.479 1.00 28.95 82 GLU D O 1
ATOM 4237 N N . LYS D 1 83 ? 32.120 -2.901 37.589 1.00 20.03 83 LYS D N 1
ATOM 4238 C CA . LYS D 1 83 ? 31.820 -4.279 37.220 1.00 18.10 83 LYS D CA 1
ATOM 4239 C C . LYS D 1 83 ? 30.452 -4.713 37.731 1.00 17.65 83 LYS D C 1
ATOM 4240 O O . LYS D 1 83 ? 29.762 -5.497 37.081 1.00 17.70 83 LYS D O 1
ATOM 4246 N N . PHE D 1 84 ? 30.069 -4.203 38.899 1.00 17.73 84 PHE D N 1
ATOM 4247 C CA . PHE D 1 84 ? 28.836 -4.632 39.560 1.00 17.19 84 PHE D CA 1
ATOM 4248 C C . PHE D 1 84 ? 27.734 -3.574 39.552 1.00 19.36 84 PHE D C 1
ATOM 4249 O O . PHE D 1 84 ? 28.004 -2.371 39.660 1.00 20.48 84 PHE D O 1
ATOM 4257 N N . ARG D 1 85 ? 26.492 -4.042 39.432 1.00 17.94 85 ARG D N 1
ATOM 4258 C CA . ARG D 1 85 ? 25.330 -3.159 39.373 1.00 19.09 85 ARG D CA 1
ATOM 4259 C C . ARG D 1 85 ? 24.416 -3.335 40.587 1.00 19.63 85 ARG D C 1
ATOM 4260 O O . ARG D 1 85 ? 23.708 -4.339 40.700 1.00 20.20 85 ARG D O 1
ATOM 4265 N N . PRO D 1 86 ? 24.425 -2.358 41.504 1.00 19.46 86 PRO D N 1
ATOM 4266 C CA . PRO D 1 86 ? 23.484 -2.385 42.631 1.00 19.71 86 PRO D CA 1
ATOM 4267 C C . PRO D 1 86 ? 22.059 -2.199 42.120 1.00 19.30 86 PRO D C 1
ATOM 4268 O O . PRO D 1 86 ? 21.876 -1.601 41.058 1.00 21.33 86 PRO D O 1
ATOM 4272 N N . PRO D 1 87 ? 21.054 -2.689 42.863 1.00 18.79 87 PRO D N 1
ATOM 4273 C CA . PRO D 1 87 ? 21.142 -3.384 44.149 1.00 18.39 87 PRO D CA 1
ATOM 4274 C C . PRO D 1 87 ? 21.172 -4.912 44.038 1.00 17.18 87 PRO D C 1
ATOM 4275 O O . PRO D 1 87 ? 21.233 -5.572 45.072 1.00 16.93 87 PRO D O 1
ATOM 4279 N N . ASN D 1 88 ? 21.138 -5.457 42.822 1.00 16.14 88 ASN D N 1
ATOM 4280 C CA . ASN D 1 88 ? 21.194 -6.910 42.623 1.00 15.69 88 ASN D CA 1
ATOM 4281 C C . ASN D 1 88 ? 22.377 -7.328 41.740 1.00 14.76 88 ASN D C 1
ATOM 4282 O O . ASN D 1 88 ? 22.186 -7.783 40.599 1.00 16.39 88 ASN D O 1
ATOM 4287 N N . PRO D 1 89 ? 23.605 -7.192 42.255 1.00 14.10 89 PRO D N 1
ATOM 4288 C CA . PRO D 1 89 ? 24.750 -7.532 41.403 1.00 14.01 89 PRO D CA 1
ATOM 4289 C C . PRO D 1 89 ? 24.833 -9.030 41.140 1.00 13.84 89 PRO D C 1
ATOM 4290 O O . PRO D 1 89 ? 24.263 -9.831 41.890 1.00 14.41 89 PRO D O 1
ATOM 4294 N N . SER D 1 90 ? 25.549 -9.406 40.086 1.00 14.24 90 SER D N 1
ATOM 4295 C CA . SER D 1 90 ? 25.582 -10.800 39.670 1.00 12.99 90 SER D CA 1
ATOM 4296 C C . SER D 1 90 ? 26.936 -11.225 39.145 1.00 12.95 90 SER D C 1
ATOM 4297 O O . SER D 1 90 ? 27.757 -10.392 38.734 1.00 14.68 90 SER D O 1
ATOM 4300 N N . ILE D 1 91 ? 27.155 -12.534 39.169 1.00 12.82 91 ILE D N 1
ATOM 4301 C CA . ILE D 1 91 ? 28.327 -13.161 38.569 1.00 13.42 91 ILE D CA 1
ATOM 4302 C C . ILE D 1 91 ? 27.819 -14.397 37.841 1.00 12.29 91 ILE D C 1
ATOM 4303 O O . ILE D 1 91 ? 27.093 -15.202 38.416 1.00 13.03 91 ILE D O 1
ATOM 4308 N N . THR D 1 92 ? 28.178 -14.547 36.574 1.00 12.54 92 THR D N 1
ATOM 4309 C CA . THR D 1 92 ? 27.791 -15.736 35.822 1.00 11.93 92 THR D CA 1
ATOM 4310 C C . THR D 1 92 ? 29.045 -16.470 35.359 1.00 12.01 92 THR D C 1
ATOM 4311 O O . THR D 1 92 ? 29.913 -15.880 34.715 1.00 13.58 92 THR D O 1
ATOM 4315 N N . VAL D 1 93 ? 29.146 -17.750 35.707 1.00 12.45 93 VAL D N 1
ATOM 4316 C CA . VAL D 1 93 ? 30.317 -18.550 35.356 1.00 12.79 93 VAL D CA 1
ATOM 4317 C C . VAL D 1 93 ? 29.880 -19.674 34.424 1.00 12.48 93 VAL D C 1
ATOM 4318 O O . VAL D 1 93 ? 28.926 -20.387 34.720 1.00 13.60 93 VAL D O 1
ATOM 4322 N N . ILE D 1 94 ? 30.559 -19.799 33.285 1.00 11.87 94 ILE D N 1
ATOM 4323 C CA . ILE D 1 94 ? 30.268 -20.845 32.319 1.00 12.41 94 ILE D CA 1
ATOM 4324 C C . ILE D 1 94 ? 31.515 -21.661 32.014 1.00 12.61 94 ILE D C 1
ATOM 4325 O O . ILE D 1 94 ? 32.606 -21.117 31.791 1.00 13.83 94 ILE D O 1
ATOM 4330 N N . ASP D 1 95 ? 31.355 -22.977 32.018 1.00 12.09 95 ASP D N 1
ATOM 4331 C CA . ASP D 1 95 ? 32.468 -23.871 31.731 1.00 15.04 95 ASP D CA 1
ATOM 4332 C C . ASP D 1 95 ? 32.491 -24.173 30.229 1.00 15.11 95 ASP D C 1
ATOM 4333 O O . ASP D 1 95 ? 31.564 -24.795 29.706 1.00 14.71 95 ASP D O 1
ATOM 4338 N N . HIS D 1 96 ? 33.543 -23.720 29.543 1.00 13.34 96 HIS D N 1
ATOM 4339 C CA . HIS D 1 96 ? 33.681 -23.929 28.098 1.00 13.08 96 HIS D CA 1
ATOM 4340 C C . HIS D 1 96 ? 34.685 -25.024 27.724 1.00 15.32 96 HIS D C 1
ATOM 4341 O O . HIS D 1 96 ? 35.167 -25.071 26.588 1.00 16.88 96 HIS D O 1
ATOM 4348 N N . GLY D 1 97 ? 35.006 -25.890 28.679 1.00 16.20 97 GLY D N 1
ATOM 4349 C CA . GLY D 1 97 ? 35.864 -27.028 28.409 1.00 16.94 97 GLY D CA 1
ATOM 4350 C C . GLY D 1 97 ? 37.322 -26.738 28.684 1.00 18.10 97 GLY D C 1
ATOM 4351 O O . GLY D 1 97 ? 37.910 -27.305 29.606 1.00 20.45 97 GLY D O 1
ATOM 4352 N N . ASP D 1 98 ? 37.909 -25.855 27.883 1.00 16.70 98 ASP D N 1
ATOM 4353 C CA . ASP D 1 98 ? 39.314 -25.488 28.049 1.00 17.06 98 ASP D CA 1
ATOM 4354 C C . ASP D 1 98 ? 39.499 -24.241 28.918 1.00 17.13 98 ASP D C 1
ATOM 4355 O O . ASP D 1 98 ? 40.615 -23.921 29.347 1.00 18.89 98 ASP D O 1
ATOM 4360 N N . ARG D 1 99 ? 38.399 -23.548 29.183 1.00 15.89 99 ARG D N 1
ATOM 4361 C CA . ARG D 1 99 ? 38.430 -22.309 29.949 1.00 14.80 99 ARG D CA 1
ATOM 4362 C C . ARG D 1 99 ? 37.071 -22.008 30.560 1.00 14.58 99 ARG D C 1
ATOM 4363 O O . ARG D 1 99 ? 36.051 -22.550 30.126 1.00 15.05 99 ARG D O 1
ATOM 4371 N N . PHE D 1 100 ? 37.063 -21.148 31.573 1.00 14.85 100 PHE D N 1
ATOM 4372 C CA . PHE D 1 100 ? 35.816 -20.614 32.120 1.00 13.75 100 PHE D CA 1
ATOM 4373 C C . PHE D 1 100 ? 35.566 -19.233 31.542 1.00 13.14 100 PHE D C 1
ATOM 4374 O O . PHE D 1 100 ? 36.512 -18.477 31.292 1.00 15.07 100 PHE D O 1
ATOM 4382 N N . GLN D 1 101 ? 34.291 -18.898 31.359 1.00 11.86 101 GLN D N 1
ATOM 4383 C CA . GLN D 1 101 ? 33.878 -17.526 31.094 1.00 12.28 101 GLN D CA 1
ATOM 4384 C C . GLN D 1 101 ? 33.257 -16.972 32.370 1.00 13.54 101 GLN D C 1
ATOM 4385 O O . GLN D 1 101 ? 32.444 -17.639 33.003 1.00 13.50 101 GLN D O 1
ATOM 4391 N N . ILE D 1 102 ? 33.635 -15.756 32.745 1.00 12.26 102 ILE D N 1
ATOM 4392 C CA . ILE D 1 102 ? 33.045 -15.094 33.897 1.00 13.11 102 ILE D CA 1
ATOM 4393 C C . ILE D 1 102 ? 32.470 -13.757 33.449 1.00 13.21 102 ILE D C 1
ATOM 4394 O O . ILE D 1 102 ? 33.172 -12.932 32.857 1.00 15.34 102 ILE D O 1
ATOM 4399 N N . ARG D 1 103 ? 31.180 -13.561 33.702 1.00 13.42 103 ARG D N 1
ATOM 4400 C CA . ARG D 1 103 ? 30.507 -12.328 33.328 1.00 14.63 103 ARG D CA 1
ATOM 4401 C C . ARG D 1 103 ? 29.985 -11.638 34.569 1.00 14.83 103 ARG D C 1
ATOM 4402 O O . ARG D 1 103 ? 29.313 -12.259 35.388 1.00 15.68 103 ARG D O 1
ATOM 4410 N N . PHE D 1 104 ? 30.284 -10.351 34.698 1.00 15.95 104 PHE D N 1
ATOM 4411 C CA . PHE D 1 104 ? 29.723 -9.544 35.766 1.00 16.59 104 PHE D CA 1
ATOM 4412 C C . PHE D 1 104 ? 28.570 -8.734 35.173 1.00 16.63 104 PHE D C 1
ATOM 4413 O O . PHE D 1 104 ? 27.997 -9.133 34.161 1.00 20.76 104 PHE D O 1
ATOM 4421 N N . ASP D 1 105 ? 28.232 -7.599 35.768 1.00 16.45 105 ASP D N 1
ATOM 4422 C CA . ASP D 1 105 ? 27.074 -6.842 35.288 1.00 16.60 105 ASP D CA 1
ATOM 4423 C C . ASP D 1 105 ? 27.438 -5.866 34.185 1.00 17.57 105 ASP D C 1
ATOM 4424 O O . ASP D 1 105 ? 26.598 -5.508 33.362 1.00 21.30 105 ASP D O 1
ATOM 4429 N N . TYR D 1 106 ? 28.690 -5.429 34.185 1.00 19.24 106 TYR D N 1
ATOM 4430 C CA . TYR D 1 106 ? 29.182 -4.503 33.179 1.00 19.85 106 TYR D CA 1
ATOM 4431 C C . TYR D 1 106 ? 30.487 -5.020 32.598 1.00 21.95 106 TYR D C 1
ATOM 4432 O O . TYR D 1 106 ? 31.180 -5.836 33.218 1.00 22.14 106 TYR D O 1
ATOM 4441 N N . GLY D 1 107 ? 30.824 -4.529 31.411 1.00 23.37 107 GLY D N 1
ATOM 4442 C CA . GLY D 1 107 ? 32.084 -4.863 30.778 1.00 22.77 107 GLY D CA 1
ATOM 4443 C C . GLY D 1 107 ? 32.039 -6.157 29.990 1.00 24.04 107 GLY D C 1
ATOM 4444 O O . GLY D 1 107 ? 31.061 -6.902 30.027 1.00 24.64 107 GLY D O 1
ATOM 4445 N N . THR D 1 108 ? 33.118 -6.428 29.271 1.00 23.36 108 THR D N 1
ATOM 4446 C CA . THR D 1 108 ? 33.210 -7.652 28.500 1.00 23.42 108 THR D CA 1
ATOM 4447 C C . THR D 1 108 ? 33.422 -8.840 29.432 1.00 21.69 108 THR D C 1
ATOM 4448 O O . THR D 1 108 ? 33.849 -8.680 30.579 1.00 22.25 108 THR D O 1
ATOM 4452 N N . SER D 1 109 ? 33.129 -10.032 28.928 1.00 18.99 109 SER D N 1
ATOM 4453 C CA . SER D 1 109 ? 33.386 -11.261 29.668 1.00 18.52 109 SER D CA 1
ATOM 4454 C C . SER D 1 109 ? 34.876 -11.430 29.926 1.00 17.44 109 SER D C 1
ATOM 4455 O O . SER D 1 109 ? 35.712 -10.993 29.132 1.00 19.39 109 SER D O 1
ATOM 4458 N N . ILE D 1 110 ? 35.195 -12.093 31.031 1.00 15.98 110 ILE D N 1
ATOM 4459 C CA . ILE D 1 110 ? 36.560 -12.491 31.333 1.00 15.93 110 ILE D CA 1
ATOM 4460 C C . ILE D 1 110 ? 36.708 -13.977 31.009 1.00 13.94 110 ILE D C 1
ATOM 4461 O O . ILE D 1 110 ? 35.810 -14.778 31.302 1.00 15.76 110 ILE D O 1
ATOM 4466 N N . TYR D 1 111 ? 37.816 -14.357 30.384 1.00 14.56 111 TYR D N 1
ATOM 4467 C CA . TYR D 1 111 ? 38.074 -15.780 30.155 1.00 13.09 111 TYR D CA 1
ATOM 4468 C C . TYR D 1 111 ? 39.285 -16.221 30.949 1.00 15.53 111 TYR D C 1
ATOM 4469 O O . TYR D 1 111 ? 40.283 -15.501 31.013 1.00 17.64 111 TYR D O 1
ATOM 4478 N N . TYR D 1 112 ? 39.170 -17.394 31.567 1.00 16.13 112 TYR D N 1
ATOM 4479 C CA . TYR D 1 112 ? 40.225 -17.942 32.414 1.00 16.52 112 TYR D CA 1
ATOM 4480 C C . TYR D 1 112 ? 40.508 -19.388 32.015 1.00 15.71 112 TYR D C 1
ATOM 4481 O O . TYR D 1 112 ? 39.672 -20.270 32.222 1.00 15.48 112 TYR D O 1
ATOM 4490 N N . ASN D 1 113 ? 41.680 -19.630 31.429 1.00 16.31 113 ASN D N 1
ATOM 4491 C CA . ASN D 1 113 ? 42.046 -20.969 30.985 1.00 18.62 113 ASN D CA 1
ATOM 4492 C C . ASN D 1 113 ? 42.131 -21.924 32.171 1.00 18.78 113 ASN D C 1
ATOM 4493 O O . ASN D 1 113 ? 42.664 -21.565 33.221 1.00 19.38 113 ASN D O 1
ATOM 4498 N N . LYS D 1 114 ? 41.599 -23.133 32.010 1.00 19.01 114 LYS D N 1
ATOM 4499 C CA . LYS D 1 114 ? 41.667 -24.137 33.070 1.00 19.30 114 LYS D CA 1
ATOM 4500 C C . LYS D 1 114 ? 43.103 -24.530 33.381 1.00 20.56 114 LYS D C 1
ATOM 4501 O O . LYS D 1 114 ? 43.958 -24.602 32.489 1.00 21.95 114 LYS D O 1
ATOM 4507 N N . ARG D 1 115 ? 43.353 -24.792 34.658 1.00 21.31 115 ARG D N 1
ATOM 4508 C CA . ARG D 1 115 ? 44.676 -25.166 35.128 1.00 21.62 115 ARG D CA 1
ATOM 4509 C C . ARG D 1 115 ? 44.672 -26.545 35.774 1.00 23.37 115 ARG D C 1
ATOM 4510 O O . ARG D 1 115 ? 45.687 -27.246 35.775 1.00 25.00 115 ARG D O 1
ATOM 4518 N N . ILE D 1 116 ? 43.530 -26.921 36.337 1.00 23.18 116 ILE D N 1
ATOM 4519 C CA . ILE D 1 116 ? 43.380 -28.217 36.986 1.00 24.51 116 ILE D CA 1
ATOM 4520 C C . ILE D 1 116 ? 42.272 -28.995 36.280 1.00 25.56 116 ILE D C 1
ATOM 4521 O O . ILE D 1 116 ? 41.121 -28.544 36.219 1.00 26.28 116 ILE D O 1
ATOM 4526 N N . LYS D 1 117 ? 42.627 -30.159 35.742 1.00 27.66 117 LYS D N 1
ATOM 4527 C CA . LYS D 1 117 ? 41.715 -30.934 34.902 1.00 29.36 117 LYS D CA 1
ATOM 4528 C C . LYS D 1 117 ? 40.761 -31.811 35.713 1.00 28.28 117 LYS D C 1
ATOM 4529 O O . LYS D 1 117 ? 40.855 -33.041 35.696 1.00 28.39 117 LYS D O 1
ATOM 4535 N N . GLU D 1 118 ? 39.841 -31.154 36.414 1.00 25.83 118 GLU D N 1
ATOM 4536 C CA . GLU D 1 118 ? 38.823 -31.819 37.215 1.00 24.17 118 GLU D CA 1
ATOM 4537 C C . GLU D 1 118 ? 37.534 -31.021 37.122 1.00 22.53 118 GLU D C 1
ATOM 4538 O O . GLU D 1 118 ? 37.568 -29.825 36.852 1.00 23.61 118 GLU D O 1
ATOM 4544 N N . ASN D 1 119 ? 36.402 -31.683 37.349 1.00 21.22 119 ASN D N 1
ATOM 4545 C CA . ASN D 1 119 ? 35.117 -30.996 37.453 1.00 20.17 119 ASN D CA 1
ATOM 4546 C C . ASN D 1 119 ? 34.908 -30.469 38.872 1.00 19.60 119 ASN D C 1
ATOM 4547 O O . ASN D 1 119 ? 35.539 -30.946 39.811 1.00 21.03 119 ASN D O 1
ATOM 4552 N N . ALA D 1 120 ? 34.017 -29.493 39.033 1.00 18.58 120 ALA D N 1
ATOM 4553 C CA . ALA D 1 120 ? 33.747 -28.938 40.358 1.00 18.45 120 ALA D CA 1
ATOM 4554 C C . ALA D 1 120 ? 32.614 -29.691 41.036 1.00 18.99 120 ALA D C 1
ATOM 4555 O O . ALA D 1 120 ? 31.638 -30.050 40.384 1.00 19.91 120 ALA D O 1
ATOM 4557 N N . ALA D 1 121 ? 32.755 -29.928 42.339 1.00 18.75 121 ALA D N 1
ATOM 4558 C CA . ALA D 1 121 ? 31.740 -30.632 43.123 1.00 18.69 121 ALA D CA 1
ATOM 4559 C C . ALA D 1 121 ? 31.039 -29.710 44.123 1.00 18.27 121 ALA D C 1
ATOM 4560 O O . ALA D 1 121 ? 30.000 -30.066 44.693 1.00 19.29 121 ALA D O 1
ATOM 4562 N N . ALA D 1 122 ? 31.608 -28.524 44.329 1.00 17.67 122 ALA D N 1
ATOM 4563 C CA . ALA D 1 122 ? 31.066 -27.568 45.286 1.00 17.95 122 ALA D CA 1
ATOM 4564 C C . ALA D 1 122 ? 31.411 -26.139 44.894 1.00 16.07 122 ALA D C 1
ATOM 4565 O O . ALA D 1 122 ? 32.379 -25.899 44.166 1.00 17.63 122 ALA D O 1
ATOM 4567 N N . ILE D 1 123 ? 30.592 -25.198 45.352 1.00 15.52 123 ILE D N 1
ATOM 4568 C CA . ILE D 1 123 ? 30.886 -23.773 45.227 1.00 15.88 123 ILE D CA 1
ATOM 4569 C C . ILE D 1 123 ? 30.939 -23.181 46.632 1.00 16.58 123 ILE D C 1
ATOM 4570 O O . ILE D 1 123 ? 30.045 -23.418 47.441 1.00 18.10 123 ILE D O 1
ATOM 4575 N N . ALA D 1 124 ? 31.995 -22.424 46.921 1.00 17.37 124 ALA D N 1
ATOM 4576 C CA . ALA D 1 124 ? 32.168 -21.821 48.237 1.00 16.47 124 ALA D CA 1
ATOM 4577 C C . ALA D 1 124 ? 32.149 -20.296 48.144 1.00 16.43 124 ALA D C 1
ATOM 4578 O O . ALA D 1 124 ? 32.439 -19.719 47.093 1.00 16.85 124 ALA D O 1
ATOM 4580 N N . TYR D 1 125 ? 31.829 -19.654 49.261 1.00 15.21 125 TYR D N 1
ATOM 4581 C CA . TYR D 1 125 ? 31.599 -18.220 49.316 1.00 15.73 125 TYR D CA 1
ATOM 4582 C C . TYR D 1 125 ? 32.182 -17.755 50.637 1.00 17.37 125 TYR D C 1
ATOM 4583 O O . TYR D 1 125 ? 31.726 -18.186 51.693 1.00 18.98 125 TYR D O 1
ATOM 4592 N N . ASN D 1 126 ? 33.222 -16.923 50.578 1.00 18.06 126 ASN D N 1
ATOM 4593 C CA . ASN D 1 126 ? 33.918 -16.460 51.782 1.00 19.93 126 ASN D CA 1
ATOM 4594 C C . ASN D 1 126 ? 34.050 -14.944 51.833 1.00 18.95 126 ASN D C 1
ATOM 4595 O O . ASN D 1 126 ? 34.421 -14.313 50.847 1.00 18.74 126 ASN D O 1
ATOM 4600 N N . ALA D 1 127 ? 33.763 -14.366 52.992 1.00 18.68 127 ALA D N 1
ATOM 4601 C CA . ALA D 1 127 ? 33.952 -12.941 53.203 1.00 19.32 127 ALA D CA 1
ATOM 4602 C C . ALA D 1 127 ? 33.768 -12.628 54.672 1.00 21.18 127 ALA D C 1
ATOM 4603 O O . ALA D 1 127 ? 32.861 -13.149 55.316 1.00 23.14 127 ALA D O 1
ATOM 4605 N N . GLU D 1 128 ? 34.625 -11.774 55.209 1.00 22.51 128 GLU D N 1
ATOM 4606 C CA . GLU D 1 128 ? 34.415 -11.311 56.565 1.00 24.91 128 GLU D CA 1
ATOM 4607 C C . GLU D 1 128 ? 33.342 -10.230 56.579 1.00 26.11 128 GLU D C 1
ATOM 4608 O O . GLU D 1 128 ? 32.551 -10.131 57.522 1.00 28.05 128 GLU D O 1
ATOM 4614 N N . ASN D 1 129 ? 33.305 -9.437 55.514 1.00 24.66 129 ASN D N 1
ATOM 4615 C CA . ASN D 1 129 ? 32.304 -8.391 55.371 1.00 25.58 129 ASN D CA 1
ATOM 4616 C C . ASN D 1 129 ? 31.863 -8.304 53.919 1.00 23.04 129 ASN D C 1
ATOM 4617 O O . ASN D 1 129 ? 32.359 -7.479 53.154 1.00 23.05 129 ASN D O 1
ATOM 4622 N N . SER D 1 130 ? 30.921 -9.157 53.539 1.00 19.86 130 SER D N 1
ATOM 4623 C CA . SER D 1 130 ? 30.630 -9.354 52.122 1.00 17.94 130 SER D CA 1
ATOM 4624 C C . SER D 1 130 ? 30.068 -8.135 51.399 1.00 18.08 130 SER D C 1
ATOM 4625 O O . SER D 1 130 ? 29.238 -7.397 51.941 1.00 19.76 130 SER D O 1
ATOM 4628 N N . LEU D 1 131 ? 30.505 -7.965 50.152 1.00 16.92 131 LEU D N 1
ATOM 4629 C CA . LEU D 1 131 ? 29.869 -7.043 49.220 1.00 16.52 131 LEU D CA 1
ATOM 4630 C C . LEU D 1 131 ? 28.439 -7.460 48.902 1.00 15.24 131 LEU D C 1
ATOM 4631 O O . LEU D 1 131 ? 27.639 -6.641 48.454 1.00 16.18 131 LEU D O 1
ATOM 4636 N N . PHE D 1 132 ? 28.129 -8.737 49.108 1.00 13.92 132 PHE D N 1
ATOM 4637 C CA . PHE D 1 132 ? 26.873 -9.297 48.634 1.00 14.68 132 PHE D CA 1
ATOM 4638 C C . PHE D 1 132 ? 26.030 -9.857 49.779 1.00 15.31 132 PHE D C 1
ATOM 4639 O O . PHE D 1 132 ? 26.476 -9.930 50.926 1.00 16.77 132 PHE D O 1
ATOM 4647 N N . SER D 1 133 ? 24.800 -10.235 49.454 1.00 15.73 133 SER D N 1
ATOM 4648 C CA . SER D 1 133 ? 23.884 -10.811 50.428 1.00 15.19 133 SER D CA 1
ATOM 4649 C C . SER D 1 133 ? 24.350 -12.181 50.920 1.00 14.95 133 SER D C 1
ATOM 4650 O O . SER D 1 133 ? 25.176 -12.835 50.289 1.00 15.59 133 SER D O 1
ATOM 4653 N N . SER D 1 134 ? 23.818 -12.601 52.063 1.00 14.62 134 SER D N 1
ATOM 4654 C CA . SER D 1 134 ? 23.973 -13.972 52.523 1.00 14.76 134 SER D CA 1
ATOM 4655 C C . SER D 1 134 ? 22.577 -14.518 52.802 1.00 14.59 134 SER D C 1
ATOM 4656 O O . SER D 1 134 ? 21.879 -14.011 53.674 1.00 15.34 134 SER D O 1
ATOM 4659 N N . PRO D 1 135 ? 22.147 -15.529 52.036 1.00 14.14 135 PRO D N 1
ATOM 4660 C CA . PRO D 1 135 ? 22.894 -16.168 50.948 1.00 14.78 135 PRO D CA 1
ATOM 4661 C C . PRO D 1 135 ? 22.873 -15.373 49.650 1.00 14.10 135 PRO D C 1
ATOM 4662 O O . PRO D 1 135 ? 22.221 -14.330 49.559 1.00 14.67 135 PRO D O 1
ATOM 4666 N N . VAL D 1 136 ? 23.601 -15.874 48.654 1.00 13.82 136 VAL D N 1
ATOM 4667 C CA . VAL D 1 136 ? 23.344 -15.488 47.271 1.00 13.06 136 VAL D CA 1
ATOM 4668 C C . VAL D 1 136 ? 22.487 -16.582 46.642 1.00 12.75 136 VAL D C 1
ATOM 4669 O O . VAL D 1 136 ? 22.531 -17.754 47.057 1.00 13.68 136 VAL D O 1
ATOM 4673 N N . THR D 1 137 ? 21.680 -16.186 45.668 1.00 12.73 137 THR D N 1
ATOM 4674 C CA . THR D 1 137 ? 20.902 -17.124 44.874 1.00 12.93 137 THR D CA 1
ATOM 4675 C C . THR D 1 137 ? 21.814 -17.690 43.794 1.00 13.34 137 THR D C 1
ATOM 4676 O O . THR D 1 137 ? 22.493 -16.941 43.091 1.00 14.89 137 THR D O 1
ATOM 4680 N N . VAL D 1 138 ? 21.871 -19.013 43.686 1.00 12.37 138 VAL D N 1
ATOM 4681 C CA . VAL D 1 138 ? 22.678 -19.630 42.634 1.00 12.77 138 VAL D CA 1
ATOM 4682 C C . VAL D 1 138 ? 21.847 -20.625 41.829 1.00 12.39 138 VAL D C 1
ATOM 4683 O O . VAL D 1 138 ? 21.387 -21.642 42.361 1.00 13.90 138 VAL D O 1
ATOM 4687 N N . ASP D 1 139 ? 21.641 -20.327 40.550 1.00 10.66 139 ASP D N 1
ATOM 4688 C CA . ASP D 1 139 ? 21.003 -21.280 39.647 1.00 11.00 139 ASP D CA 1
ATOM 4689 C C . ASP D 1 139 ? 22.070 -21.958 38.795 1.00 11.22 139 ASP D C 1
ATOM 4690 O O . ASP D 1 139 ? 22.818 -21.287 38.080 1.00 12.56 139 ASP D O 1
ATOM 4695 N N . VAL D 1 140 ? 22.142 -23.284 38.885 1.00 12.39 140 VAL D N 1
ATOM 4696 C CA . VAL D 1 140 ? 23.151 -24.047 38.166 1.00 12.45 140 VAL D CA 1
ATOM 4697 C C . VAL D 1 140 ? 22.494 -24.922 37.106 1.00 13.40 140 VAL D C 1
ATOM 4698 O O . VAL D 1 140 ? 21.540 -25.665 37.392 1.00 14.61 140 VAL D O 1
ATOM 4702 N N . HIS D 1 141 ? 23.000 -24.803 35.880 1.00 13.18 141 HIS D N 1
ATOM 4703 C CA . HIS D 1 141 ? 22.461 -25.497 34.716 1.00 14.57 141 HIS D CA 1
ATOM 4704 C C . HIS D 1 141 ? 23.499 -26.470 34.190 1.00 14.45 141 HIS D C 1
ATOM 4705 O O . HIS D 1 141 ? 24.696 -26.197 34.272 1.00 14.88 141 HIS D O 1
ATOM 4712 N N . GLY D 1 142 ? 23.040 -27.577 33.609 1.00 15.75 142 GLY D N 1
ATOM 4713 C CA . GLY D 1 142 ? 23.920 -28.520 32.933 1.00 15.46 142 GLY D CA 1
ATOM 4714 C C . GLY D 1 142 ? 24.228 -28.070 31.512 1.00 15.06 142 GLY D C 1
ATOM 4715 O O . GLY D 1 142 ? 25.188 -28.536 30.888 1.00 15.58 142 GLY D O 1
ATOM 4716 N N . LEU D 1 143 ? 23.403 -27.155 31.006 1.00 15.09 143 LEU D N 1
ATOM 4717 C CA . LEU D 1 143 ? 23.586 -26.567 29.684 1.00 16.62 143 LEU D CA 1
ATOM 4718 C C . LEU D 1 143 ? 22.841 -25.243 29.625 1.00 15.06 143 LEU D C 1
ATOM 4719 O O . LEU D 1 143 ? 21.910 -25.014 30.406 1.00 16.69 143 LEU D O 1
ATOM 4724 N N . LEU D 1 144 ? 23.256 -24.373 28.709 1.00 15.69 144 LEU D N 1
ATOM 4725 C CA . LEU D 1 144 ? 22.606 -23.082 28.513 1.00 17.79 144 LEU D CA 1
ATOM 4726 C C . LEU D 1 144 ? 21.104 -23.306 28.345 1.00 17.49 144 LEU D C 1
ATOM 4727 O O . LEU D 1 144 ? 20.695 -24.108 27.503 1.00 17.31 144 LEU D O 1
ATOM 4732 N N . PRO D 1 145 ? 20.273 -22.614 29.145 1.00 16.48 145 PRO D N 1
ATOM 4733 C CA . PRO D 1 145 ? 18.821 -22.784 28.987 1.00 16.47 145 PRO D CA 1
ATOM 4734 C C . PRO D 1 145 ? 18.307 -22.045 27.753 1.00 16.14 145 PRO D C 1
ATOM 4735 O O . PRO D 1 145 ? 19.032 -21.230 27.172 1.00 15.41 145 PRO D O 1
ATOM 4739 N N . PRO D 1 146 ? 17.058 -22.318 27.351 1.00 16.57 146 PRO D N 1
ATOM 4740 C CA . PRO D 1 146 ? 16.489 -21.535 26.251 1.00 15.25 146 PRO D CA 1
ATOM 4741 C C . PRO D 1 146 ? 16.459 -20.068 26.651 1.00 14.38 146 PRO D C 1
ATOM 4742 O O . PRO D 1 146 ? 16.236 -19.764 27.828 1.00 16.47 146 PRO D O 1
ATOM 4746 N N . LEU D 1 147 ? 16.696 -19.178 25.691 1.00 14.57 147 LEU D N 1
ATOM 4747 C CA . LEU D 1 147 ? 16.862 -17.753 25.974 1.00 13.54 147 LEU D CA 1
ATOM 4748 C C . LEU D 1 147 ? 15.615 -16.944 25.650 1.00 14.14 147 LEU D C 1
ATOM 4749 O O . LEU D 1 147 ? 14.989 -17.150 24.621 1.00 14.18 147 LEU D O 1
ATOM 4754 N N . PRO D 1 148 ? 15.274 -15.989 26.520 1.00 14.69 148 PRO D N 1
ATOM 4755 C CA . PRO D 1 148 ? 14.182 -15.068 26.201 1.00 14.49 148 PRO D CA 1
ATOM 4756 C C . PRO D 1 148 ? 14.628 -14.173 25.061 1.00 13.16 148 PRO D C 1
ATOM 4757 O O . PRO D 1 148 ? 15.830 -14.037 24.826 1.00 14.52 148 PRO D O 1
ATOM 4761 N N A PRO D 1 149 ? 13.676 -13.589 24.330 0.58 15.06 149 PRO D N 1
ATOM 4762 N N B PRO D 1 149 ? 13.668 -13.559 24.355 0.42 12.03 149 PRO D N 1
ATOM 4763 C CA A PRO D 1 149 ? 14.061 -12.670 23.256 0.58 17.27 149 PRO D CA 1
ATOM 4764 C CA B PRO D 1 149 ? 13.975 -12.555 23.331 0.42 12.41 149 PRO D CA 1
ATOM 4765 C C A PRO D 1 149 ? 14.418 -11.293 23.806 0.58 19.53 149 PRO D C 1
ATOM 4766 C C B PRO D 1 149 ? 14.901 -11.478 23.891 0.42 12.59 149 PRO D C 1
ATOM 4767 O O A PRO D 1 149 ? 14.470 -11.103 25.025 0.58 17.43 149 PRO D O 1
ATOM 4768 O O B PRO D 1 149 ? 15.493 -10.718 23.123 0.42 13.93 149 PRO D O 1
ATOM 4775 N N . ALA D 1 150 ? 14.666 -10.357 22.893 0.33 24.73 150 ALA D N 1
ATOM 4776 C CA . ALA D 1 150 ? 14.860 -8.941 23.208 0.38 30.71 150 ALA D CA 1
ATOM 4777 C C . ALA D 1 150 ? 15.338 -8.662 24.625 0.73 33.57 150 ALA D C 1
ATOM 4778 O O . ALA D 1 150 ? 16.208 -9.351 25.157 0.14 36.28 150 ALA D O 1
#

Secondary structure (DSSP, 8-state):
-EEEE-TTEEEEEEEEE-TT-EEEEE-S---TT---EEEEEE-TT--EEEEEEEETTTTEEEEEEE-TTPPP---EEEE-TT---SSS-EEEEEE-SSEEEEE-SSSPPEEEE--S-S-EEEEEEEESS-SS-SSEEEEEESSPPPPP--/-EEEE-TTEEEEEEEEE-TT-EEEEE-S---TT---EEEEEE-TT--EEEEEEEEGGGTEEEEEEE-TTS-----EEEE-TT---TTS-EEEEEE-SSEEEEE-SSSPPEEEE--S---EEEEEEE-SS-SS-SSEEEEEESSPPPPPP-/-EEEE-TTEEEEEEEEE-TT-EEEEE-S-B-TT---EEEEEE-TT--EEEEEEEETTTTEEEEEEE-TTS-----EEEE-TT---TTS-EEEEEE-SSEEEEE-SSSPPEEEE--S---EEEEEEEESS-SB-SSEEEEEESSPPPPP--/-EEEE-TTEEEEEEEEE-TT-EEEEE-S---TT---EEEEEE-TT--EEEEEEEEGGGTEEEEEEE-TTS-----EEEE-TT---TTS-EEEEEE-SSEEEEE-SSSSPEEEE--S---EEEEEEEESS-SS-SSEEEEEESSPPPPP--

Nearest PDB structures (foldseek):
  1ul9-assembly1_A  TM=1.005E+00  e=4.834E-28  Coprinopsis cinerea
  2yro-assembly1_A  TM=8.190E-01  e=4.712E-08  Homo sapiens
  3vkm-assembly1_A  TM=8.375E-01  e=3.214E-07  Homo sapiens
  1x50-assembly1_A  TM=8.094E-01  e=1.361E-07  Homo sapiens
  4han-assembly1_B  TM=8.198E-01  e=2.905E-07  Homo sapiens

Sequence (600 aa):
MLYHLFVNNQVKLQNDFKPESVAAIRSSAFNSKGGTTVFNFLSAGENILLHISIRPGEENVIVFNSRLKNGAWGPEERIPYAEKFRPPNPSITVIDHGDRRFQIRFDYGTSIYYNKRIKENAAAIAYNNAENSLFSSPVTVDVHGLLPPLPPPAMLYHLFVNNQVKLQNDFKPESVAAIRSSAFNSKGGTTVFNFLSAGENILLHISIRPGEENVIVFNSRLKNGAWGPEERIPYAEKFRPPNPSITVIDHGDRFQIRFDYGTSIYYNKRIKENAAAIAYNAENSLFSSPVTVDVHGLLPPLPPAMLYHLFVNNQVKLQNDFKPESVAAIRSSAFNSKGGTTVFNFLSAGENILLHISIRPGENVIVFNSRLKNGAWGPEERIPYAEKFRPPNPSITVIDHGDRFQIRFDYGTSIYYNKRIKENAAAIAYNAENSLFSSPVTVDVHGLLPPLPPAMLYHLFVNNQVKLQNDFKPESVAAIRSSAFNSKGGTTVFNFLSAGENILLHISIRPGENVIVFNSRLKNGAWGPEERIPYAEKFRPPNPSITVIDHGDRFQIRFDYGTSIYYNKRIKENAAAIAYNAENSLFSSPVTVDVHGLLPPLPPPA

CATH classification: 2.60.120.200

InterPro domains:
  IPR001079 Galectin, carbohydrate recognition domain [PF00337] (11-111)
  IPR001079 Galectin, carbohydrate recognition domain [PS51304] (9-141)
  IPR001079 Galectin, carbohydrate recognition domain [SM00276] (7-137)
  IPR001079 Galectin, carbohydrate recognition domain [cd00070] (10-117)
  IPR013320 Concanavalin A-like lectin/glucanase domain superfamily [SSF49899] (2-148)

B-factor: mean 20.93, std 10.63, range [8.9, 117.59]

Foldseek 3Di:
DKDWAFAPGKDFDPDWAAAQKKKKWKFQAFDLPFAWKWKFFAFPQGWGFWIWIQGNVVQKIWIWTAGNPGDTDDIDIDGNPFFFDPGMWIWMWHHNHQWIWIHTPDDDIDIGGTDDPGTGRMMHIYGPGDRGDTIIMMDMDSHDDDDDPD/DKDWAFAPGKDFDPDWQAAQKKKKWKFQAFDPPFAWKWKFFAFPQGWGFWIWIQGVPVQKIWIWTGGNPGDTDDIDIDGNPPQFDPGMKIWMWHHNHQWIWIHTDDDDIDIGGTDDPGTGRMMHIYGPGDRGDTTIMMDMDSHDDDDDDD/DKDWAFAPGKDFDPDWQAAQKKKKWKFQAFDPPFAWKWKFFAFPQGWGFWIWIQGVPVQKIWIWTGGNPGDIDDIDIDGNPPFFDPGMWIWMWHHNHQWIWIHTDDDDIDIGGTDDPGTGRMMHIYGPGDRGDTTIMMDMDSHDDDDDPD/DKDWAFAPGKDFDPDWAAAQKKKKWKFQAFDPPFAWKWKFFAFPQGWGFWIWIQGPPVQKIWIWTGGPPGDTDDIDIDGNPPFFDPGMWIWMWHHNHQWIWIHTDDDDIDIGGTDDPGTGRMMHIYGPGHRGDTTIMIDMDSHDDDDDDD